Protein AF-K0R2U5-F1 (afdb_monomer_lite)

Radius of gyration: 27.27 Å; chains: 1; bounding box: 64×57×75 Å

Secondary structure (DSSP, 8-state):
---SSS-TTSSS----SS---EEEBTEEEETTEEEEE-SSSEEEEEETTS-EEEEEETTS-EE---GGG-TTSS---S-BSEEEESSEEEETTEEEEEEETTEEEEEETTS-B---SS---------S-GGG-----EEEEE-TT---EEEEEEEE-TTSSSEEEEEEEESS---GGG--GGGEEEEESSSPPPPEEEEEEETTEEEEEEEEEEPPPTT--EEEEETHHHHTT----EEE-B--S-SS---TT--EEEEE-TTS-EEEEEESSS-TT--SSTTSPPP-SSPPEEEBTEEEETTEEEEEEETTEEEEEETTS-EEEEEETTS-EE---GGG-TTSSSS--S-BSEEE-SSEEEETTEEEEEETTEEEEEETTTEEEEEEETTS-EEEEEESSS-GGGSPP----EEE-TTTT------

Foldseek 3Di:
DDDPPQDCPDPDRPADPPDDWDAAQLWIDRPQWIFADQDPFWTWIAGVVLATAWIAGQQGDIDGGDSVRHPNVDDRHAQEQFFDFPAWTTRQQWTWGDQDPFFTWIHGVVQFIHDGPPDDDDDTDSPSHSNVDDGDDTPDTDHHNSKFQPAKEKAQDPPPPQKTKMKTAIPAADDQVVQDPLQKWKAFPDDDTWDFPGWGADPVTNRIIITMTGHDDPPTKMFMGTPVCVPRPDDDTHIHDHPLPDDFDAAPVQFAQKDFDQQFAIDGDRDNFLGAPPPDDPSYDDDDPDDWDAFQLWIDDPQWIFHDQALFWTFIHGVVQATNWIAGQLLEIDIGDSVRGPCVPVDRHHQEQFFDDSAWTTRAQWIQGDDPQWGWIHGVSQATQKIAGSSSHIDGDRDRPPHCVPPDDDDTPDTDHHCRPDRPPDD

Structure (mmCIF, N/CA/C/O backbone):
data_AF-K0R2U5-F1
#
_entry.id   AF-K0R2U5-F1
#
loop_
_atom_site.group_PDB
_atom_site.id
_atom_site.type_symbol
_atom_site.label_atom_id
_atom_site.label_alt_id
_atom_site.label_comp_id
_atom_site.label_asym_id
_atom_site.label_entity_id
_atom_site.label_seq_id
_atom_site.pdbx_PDB_ins_code
_atom_site.Cartn_x
_atom_site.Cartn_y
_atom_site.Cartn_z
_atom_site.occupancy
_atom_site.B_iso_or_equiv
_atom_site.auth_seq_id
_atom_site.auth_comp_id
_atom_site.auth_asym_id
_atom_site.auth_atom_id
_atom_site.pdbx_PDB_model_num
ATOM 1 N N . GLY A 1 1 ? 23.611 -17.386 -40.994 1.00 41.81 1 GLY A N 1
ATOM 2 C CA . GLY A 1 1 ? 24.976 -17.432 -40.435 1.00 41.81 1 GLY A CA 1
ATOM 3 C C . GLY A 1 1 ? 25.390 -16.036 -40.014 1.00 41.81 1 GLY A C 1
ATOM 4 O O . GLY A 1 1 ? 24.742 -15.098 -40.477 1.00 41.81 1 GLY A O 1
ATOM 5 N N . PRO A 1 2 ? 26.399 -15.890 -39.139 1.00 60.97 2 PRO A N 1
ATOM 6 C CA . PRO A 1 2 ? 26.940 -14.581 -38.780 1.00 60.97 2 PRO A CA 1
ATOM 7 C C . PRO A 1 2 ? 27.384 -13.842 -40.047 1.00 60.97 2 PRO A C 1
ATOM 9 O O . PRO A 1 2 ? 28.007 -14.428 -40.931 1.00 60.97 2 PRO A O 1
ATOM 12 N N . ARG A 1 3 ? 26.976 -12.579 -40.151 1.00 63.34 3 ARG A N 1
ATOM 13 C CA . ARG A 1 3 ? 27.280 -11.681 -41.264 1.00 63.34 3 ARG A CA 1
ATOM 14 C C . ARG A 1 3 ? 28.475 -10.819 -40.876 1.00 63.34 3 ARG A C 1
ATOM 16 O O . ARG A 1 3 ? 28.460 -10.211 -39.812 1.00 63.34 3 ARG A O 1
ATOM 23 N N . THR A 1 4 ? 29.512 -10.797 -41.704 1.00 67.44 4 THR A N 1
ATOM 24 C CA . THR A 1 4 ? 30.722 -9.983 -41.482 1.00 67.44 4 THR A CA 1
ATOM 25 C C . THR A 1 4 ? 30.645 -8.624 -42.178 1.00 67.44 4 THR A C 1
ATOM 27 O O . THR A 1 4 ? 31.439 -7.741 -41.882 1.00 67.44 4 THR A O 1
ATOM 30 N N . ASP A 1 5 ? 29.684 -8.459 -43.085 1.00 66.62 5 ASP A N 1
ATOM 31 C CA . ASP A 1 5 ? 29.445 -7.309 -43.961 1.00 66.62 5 ASP A CA 1
ATOM 32 C C . ASP A 1 5 ? 28.653 -6.165 -43.300 1.00 66.62 5 ASP A C 1
ATOM 34 O O . ASP A 1 5 ? 28.693 -5.043 -43.791 1.00 66.62 5 ASP A O 1
ATOM 38 N N . TYR A 1 6 ? 27.985 -6.421 -42.170 1.00 65.19 6 TYR A N 1
ATOM 39 C CA . TYR A 1 6 ? 27.199 -5.429 -41.421 1.00 65.19 6 TYR A CA 1
ATOM 40 C C . TYR A 1 6 ? 27.499 -5.517 -39.926 1.00 65.19 6 TYR A C 1
ATOM 42 O O . TYR A 1 6 ? 26.674 -5.968 -39.129 1.00 65.19 6 TYR A O 1
ATOM 50 N N . ASN A 1 7 ? 28.719 -5.140 -39.553 1.00 65.75 7 ASN A N 1
ATOM 51 C CA . ASN A 1 7 ? 29.173 -5.155 -38.170 1.00 65.75 7 ASN A CA 1
ATOM 52 C C . ASN A 1 7 ? 29.569 -3.735 -37.730 1.00 65.75 7 ASN A C 1
ATOM 54 O O . ASN A 1 7 ? 30.161 -2.982 -38.500 1.00 65.75 7 ASN A O 1
ATOM 58 N N . ALA A 1 8 ? 29.229 -3.369 -36.493 1.00 67.19 8 ALA A N 1
ATOM 59 C CA . ALA A 1 8 ? 29.443 -2.018 -35.967 1.00 67.19 8 ALA A CA 1
ATOM 60 C C . ALA A 1 8 ? 30.927 -1.664 -35.720 1.00 67.19 8 ALA A C 1
ATOM 62 O O . ALA A 1 8 ? 31.226 -0.529 -35.365 1.00 67.19 8 ALA A O 1
ATOM 63 N N . PHE A 1 9 ? 31.846 -2.619 -35.902 1.00 67.50 9 PHE A N 1
ATOM 64 C CA . PHE A 1 9 ? 33.275 -2.497 -35.598 1.00 67.50 9 PHE A CA 1
ATOM 65 C C . PHE A 1 9 ? 34.175 -2.635 -36.841 1.00 67.50 9 PHE A C 1
ATOM 67 O O . PHE A 1 9 ? 35.385 -2.790 -36.704 1.00 67.50 9 PHE A O 1
ATOM 74 N N . GLY A 1 10 ? 33.604 -2.623 -38.050 1.00 64.25 10 GLY A N 1
ATOM 75 C CA . GLY A 1 10 ? 34.350 -2.769 -39.298 1.00 64.25 10 GLY A CA 1
ATOM 76 C C . GLY A 1 10 ? 35.087 -1.483 -39.672 1.00 64.25 10 GLY A C 1
ATOM 77 O O . GLY A 1 10 ? 34.638 -0.393 -39.329 1.00 64.25 10 GLY A O 1
ATOM 78 N N . ASP A 1 11 ? 36.185 -1.606 -40.425 1.00 55.44 11 ASP A N 1
ATOM 79 C CA . ASP A 1 11 ? 37.093 -0.498 -40.782 1.00 55.44 11 ASP A CA 1
ATOM 80 C C . ASP A 1 11 ? 36.432 0.656 -41.566 1.00 55.44 11 ASP A C 1
ATOM 82 O O . ASP A 1 11 ? 36.991 1.748 -41.665 1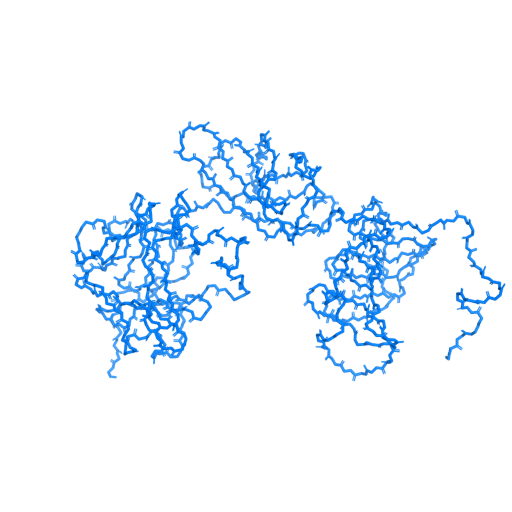.00 55.44 11 ASP A O 1
ATOM 86 N N . VAL A 1 12 ? 35.234 0.433 -42.117 1.00 58.00 12 VAL A N 1
ATOM 87 C CA . VAL A 1 12 ? 34.392 1.472 -42.722 1.00 58.00 12 VAL A CA 1
ATOM 88 C C . VAL A 1 12 ? 33.035 1.446 -42.028 1.00 58.00 12 VAL A C 1
ATOM 90 O O . VAL A 1 12 ? 32.104 0.795 -42.510 1.00 58.00 12 VAL A O 1
ATOM 93 N N . PRO A 1 13 ? 32.896 2.107 -40.874 1.00 54.69 13 PRO A N 1
ATOM 94 C CA . PRO A 1 13 ? 31.608 2.183 -40.227 1.00 54.69 13 PRO A CA 1
ATOM 95 C C . PRO A 1 13 ? 30.679 3.051 -41.089 1.00 54.69 13 PRO A C 1
ATOM 97 O O . PRO A 1 13 ? 30.900 4.245 -41.282 1.00 54.69 13 PRO A O 1
ATOM 100 N N . THR A 1 14 ? 29.632 2.444 -41.646 1.00 58.28 14 THR A N 1
ATOM 101 C CA . THR A 1 14 ? 28.563 3.153 -42.361 1.00 58.28 14 THR A CA 1
ATOM 102 C C . THR A 1 14 ? 27.609 3.786 -41.345 1.00 58.28 14 THR A C 1
ATOM 104 O O . THR A 1 14 ? 26.434 3.431 -41.298 1.00 58.28 14 THR A O 1
ATOM 107 N N . TYR A 1 15 ? 28.110 4.651 -40.458 1.00 58.53 15 TYR A N 1
ATOM 108 C CA . TYR A 1 15 ? 27.243 5.461 -39.604 1.00 58.53 15 TYR A CA 1
ATOM 109 C C . TYR A 1 15 ? 26.860 6.756 -40.320 1.00 58.53 15 TYR A C 1
ATOM 111 O O . TYR A 1 15 ? 27.654 7.359 -41.045 1.00 58.53 15 TYR A O 1
ATOM 119 N N . SER A 1 16 ? 25.633 7.203 -40.081 1.00 56.97 16 SER A N 1
ATOM 120 C CA . SER A 1 16 ? 25.209 8.577 -40.327 1.00 56.97 16 SER A CA 1
ATOM 121 C C . SER A 1 16 ? 26.040 9.493 -39.423 1.00 56.97 16 SER A C 1
ATOM 123 O O . SER A 1 16 ? 25.952 9.417 -38.202 1.00 56.97 16 SER A O 1
ATOM 125 N N . SER A 1 17 ? 26.898 10.339 -40.000 1.00 58.25 17 SER A N 1
ATOM 126 C CA . SER A 1 17 ? 27.606 11.392 -39.250 1.00 58.25 17 SER A CA 1
ATOM 127 C C . SER A 1 17 ? 26.696 12.579 -38.907 1.00 58.25 17 SER A C 1
ATOM 129 O O . SER A 1 17 ? 27.143 13.538 -38.280 1.00 58.25 17 SER A O 1
ATOM 131 N N . SER A 1 18 ? 25.437 12.528 -39.348 1.00 58.72 18 SER A N 1
ATOM 132 C CA . SER A 1 18 ? 24.467 13.617 -39.264 1.00 58.72 18 SER A CA 1
ATOM 133 C C . SER A 1 18 ? 23.702 13.666 -37.946 1.00 58.72 18 SER A C 1
ATOM 135 O O . SER A 1 18 ? 23.398 14.768 -37.497 1.00 58.72 18 SER A O 1
ATOM 137 N N . ASN A 1 19 ? 23.405 12.520 -37.320 1.00 64.44 19 ASN A N 1
ATOM 138 C CA . ASN A 1 19 ? 22.453 12.466 -36.208 1.00 64.44 19 ASN A CA 1
ATOM 139 C C . ASN A 1 19 ? 23.079 11.855 -34.940 1.00 64.44 19 ASN A C 1
ATOM 141 O O . ASN A 1 19 ? 23.483 10.690 -34.961 1.00 64.44 19 ASN A O 1
ATOM 145 N N . PRO A 1 20 ? 23.179 12.611 -33.828 1.00 74.88 20 PRO A N 1
ATOM 146 C CA . PRO A 1 20 ? 23.592 12.052 -32.546 1.00 74.88 20 PRO A CA 1
ATOM 147 C C . PRO A 1 20 ? 22.532 11.084 -32.010 1.00 74.88 20 PRO A C 1
ATOM 149 O O . PRO A 1 20 ? 21.366 11.146 -32.389 1.00 74.88 20 PRO A O 1
ATOM 152 N N . VAL A 1 21 ? 22.930 10.213 -31.083 1.00 86.31 21 VAL A N 1
ATOM 153 C CA . VAL A 1 21 ? 21.977 9.413 -30.304 1.00 86.31 21 VAL A CA 1
ATOM 154 C C . VAL A 1 21 ? 21.148 10.351 -29.426 1.00 86.31 21 VAL A C 1
ATOM 156 O O . VAL A 1 21 ? 21.718 11.134 -28.661 1.00 86.31 21 VAL A O 1
ATOM 159 N N . VAL A 1 22 ? 19.821 10.271 -29.523 1.00 90.94 22 VAL A N 1
ATOM 160 C CA . VAL A 1 22 ? 18.893 11.145 -28.789 1.00 90.94 22 VAL A CA 1
ATOM 161 C C . VAL A 1 22 ? 18.050 10.322 -27.822 1.00 90.94 22 VAL A C 1
ATOM 163 O O . VAL A 1 22 ? 17.508 9.280 -28.183 1.00 90.94 22 VAL A O 1
ATOM 166 N N . TYR A 1 23 ? 17.923 10.802 -26.587 1.00 92.25 23 TYR A N 1
ATOM 167 C CA . TYR A 1 23 ? 16.994 10.249 -25.603 1.00 92.25 23 TYR A CA 1
ATOM 168 C C . TYR A 1 23 ? 15.651 10.975 -25.705 1.00 92.25 23 TYR A C 1
ATOM 170 O O . TYR A 1 23 ? 15.616 12.199 -25.805 1.00 92.25 23 TYR A O 1
ATOM 178 N N . GLY A 1 24 ? 14.562 10.218 -25.666 1.00 88.00 24 GLY A N 1
ATOM 179 C CA . GLY A 1 24 ? 13.190 10.718 -25.695 1.00 88.00 24 GLY A CA 1
ATOM 180 C C . GLY A 1 24 ? 12.365 10.178 -24.531 1.00 88.00 24 GLY A C 1
ATOM 181 O O . GLY A 1 24 ? 12.909 9.701 -23.533 1.00 88.00 24 GLY A O 1
ATOM 182 N N . ASN A 1 25 ? 11.045 10.209 -24.660 1.00 86.50 25 ASN A N 1
ATOM 183 C CA . ASN A 1 25 ? 10.134 9.636 -23.678 1.00 86.50 25 ASN A CA 1
ATOM 184 C C . ASN A 1 25 ? 10.182 8.108 -23.736 1.00 86.50 25 ASN A C 1
ATOM 186 O O . ASN A 1 25 ? 9.688 7.490 -24.678 1.00 86.50 25 ASN A O 1
ATOM 190 N N . LYS A 1 26 ? 10.832 7.503 -22.737 1.00 92.56 26 LYS A N 1
ATOM 191 C CA . LYS A 1 26 ? 11.092 6.062 -22.604 1.00 92.56 26 LYS A CA 1
ATOM 192 C C . LYS A 1 26 ? 11.718 5.479 -23.876 1.00 92.56 26 LYS A C 1
ATOM 194 O O . LYS A 1 26 ? 11.488 4.318 -24.221 1.00 92.56 26 LYS A O 1
ATOM 199 N N . ALA A 1 27 ? 12.487 6.305 -24.584 1.00 94.62 27 ALA A N 1
ATOM 200 C CA . ALA A 1 27 ? 12.958 6.054 -25.936 1.00 94.62 27 ALA A CA 1
ATOM 201 C C . ALA A 1 27 ? 14.429 6.421 -26.096 1.00 94.62 27 ALA A C 1
ATOM 203 O O . ALA A 1 27 ? 14.924 7.372 -25.491 1.00 94.62 27 ALA A O 1
ATOM 204 N N . ILE A 1 28 ? 15.092 5.711 -26.999 1.00 95.38 28 ILE A N 1
ATOM 205 C CA . ILE A 1 28 ? 16.349 6.132 -27.601 1.00 95.38 28 ILE A CA 1
ATOM 206 C C . ILE A 1 28 ? 16.205 6.059 -29.121 1.00 95.38 28 ILE A C 1
ATOM 208 O O . ILE A 1 28 ? 15.733 5.056 -29.666 1.00 95.38 28 ILE A O 1
ATOM 212 N N . GLU A 1 29 ? 16.580 7.140 -29.793 1.00 93.25 29 GLU A N 1
ATOM 213 C CA . GLU A 1 29 ? 16.637 7.247 -31.246 1.00 93.25 29 GLU A CA 1
ATOM 214 C C . GLU A 1 29 ? 18.101 7.242 -31.690 1.00 93.25 29 GLU A C 1
ATOM 216 O O . GLU A 1 29 ? 18.940 7.983 -31.170 1.00 93.25 29 GLU A O 1
ATOM 221 N N . ILE A 1 30 ? 18.407 6.355 -32.629 1.00 89.88 30 ILE A N 1
ATOM 222 C CA . ILE A 1 30 ? 19.716 6.188 -33.245 1.00 89.88 30 ILE A CA 1
ATOM 223 C C . ILE A 1 30 ? 19.484 6.281 -34.748 1.00 89.88 30 ILE A C 1
ATOM 225 O O . ILE A 1 30 ? 19.167 5.281 -35.397 1.00 89.88 30 ILE A O 1
ATOM 229 N N . ASP A 1 31 ? 19.629 7.492 -35.283 1.00 87.19 31 ASP A N 1
ATOM 230 C CA . ASP A 1 31 ? 19.335 7.792 -36.684 1.00 87.19 31 ASP A CA 1
ATOM 231 C C . ASP A 1 31 ? 17.902 7.343 -37.045 1.00 87.19 31 ASP A C 1
ATOM 233 O O . ASP A 1 31 ? 16.943 7.743 -36.392 1.00 87.19 31 ASP A O 1
ATOM 237 N N . GLU A 1 32 ? 17.726 6.461 -38.028 1.00 90.38 32 GLU A N 1
ATOM 238 C CA . GLU A 1 32 ? 16.405 5.963 -38.429 1.00 90.38 32 GLU A CA 1
ATOM 239 C C . GLU A 1 32 ? 15.848 4.831 -37.545 1.00 90.38 32 GLU A C 1
ATOM 241 O O . GLU A 1 32 ? 14.805 4.250 -37.855 1.00 90.38 32 GLU A O 1
ATOM 246 N N . TRP A 1 33 ? 16.507 4.494 -36.435 1.00 92.44 33 TRP A N 1
ATOM 247 C CA . TRP A 1 33 ? 16.078 3.435 -35.522 1.00 92.44 33 TRP A CA 1
ATOM 248 C C . TRP A 1 33 ? 15.615 3.980 -34.176 1.00 92.44 33 TRP A C 1
ATOM 250 O O . TRP A 1 33 ? 16.242 4.859 -33.597 1.00 92.44 33 TRP A O 1
ATOM 260 N N . ARG A 1 34 ? 14.560 3.379 -33.619 1.00 94.44 34 ARG A N 1
ATOM 261 C CA . ARG A 1 34 ? 14.101 3.623 -32.246 1.00 94.44 34 ARG A CA 1
ATOM 262 C C . ARG A 1 34 ? 14.058 2.338 -31.441 1.00 94.44 34 ARG A C 1
ATOM 264 O O . ARG A 1 34 ? 13.522 1.331 -31.916 1.00 94.44 34 ARG A O 1
ATOM 271 N N . ILE A 1 35 ? 14.563 2.410 -30.211 1.00 95.75 35 ILE A N 1
ATOM 272 C CA . ILE A 1 35 ? 14.258 1.454 -29.143 1.00 95.75 35 ILE A CA 1
ATOM 273 C C . ILE A 1 35 ? 13.393 2.190 -28.132 1.00 95.75 35 ILE A C 1
ATOM 275 O O . ILE A 1 35 ? 13.829 3.194 -27.572 1.00 95.75 35 ILE A O 1
ATOM 279 N N . VAL A 1 36 ? 12.162 1.737 -27.924 1.00 94.25 36 VAL A N 1
ATOM 280 C CA . VAL A 1 36 ? 11.197 2.524 -27.157 1.00 94.25 36 VAL A CA 1
ATOM 281 C C . VAL A 1 36 ? 10.124 1.673 -26.501 1.00 94.25 36 VAL A C 1
ATOM 283 O O . VAL A 1 36 ? 9.668 0.683 -27.076 1.00 94.25 36 VAL A O 1
ATOM 286 N N . GLN A 1 37 ? 9.721 2.059 -25.291 1.00 92.81 37 GLN A N 1
ATOM 287 C CA . GLN A 1 37 ? 8.511 1.531 -24.673 1.00 92.81 37 GLN A CA 1
ATOM 288 C C . GLN A 1 37 ? 7.296 2.177 -25.342 1.00 92.81 37 GLN A C 1
ATOM 290 O O . GLN A 1 37 ? 7.107 3.388 -25.268 1.00 92.81 37 GLN A O 1
ATOM 295 N N . ILE A 1 38 ? 6.497 1.363 -26.022 1.00 85.38 38 ILE A N 1
ATOM 296 C CA . ILE A 1 38 ? 5.344 1.832 -26.806 1.00 85.38 38 ILE A CA 1
ATOM 297 C C . ILE A 1 38 ? 4.027 1.758 -26.024 1.00 85.38 38 ILE A C 1
ATOM 299 O O . ILE A 1 38 ? 3.083 2.464 -26.345 1.00 85.38 38 ILE A O 1
ATOM 303 N N . ASP A 1 39 ? 3.964 0.906 -25.000 1.00 82.69 39 ASP A N 1
ATOM 304 C CA . ASP A 1 39 ? 2.864 0.800 -24.040 1.00 82.69 39 ASP A CA 1
ATOM 305 C C . ASP A 1 39 ? 3.381 0.137 -22.742 1.00 82.69 39 ASP A C 1
ATOM 307 O O . ASP A 1 39 ? 4.577 -0.127 -22.590 1.00 82.69 39 ASP A O 1
ATOM 311 N N . GLU A 1 40 ? 2.511 -0.146 -21.771 1.00 77.75 40 GLU A N 1
ATOM 312 C CA . GLU A 1 40 ? 2.889 -0.809 -20.504 1.00 77.75 40 GLU A CA 1
ATOM 313 C C . GLU A 1 40 ? 3.447 -2.232 -20.665 1.00 77.75 40 GLU A C 1
ATOM 315 O O . GLU A 1 40 ? 4.027 -2.805 -19.739 1.00 77.75 40 GLU A O 1
ATOM 320 N N . ARG A 1 41 ? 3.216 -2.859 -21.816 1.00 80.38 41 ARG A N 1
ATOM 321 C CA . ARG A 1 41 ? 3.525 -4.265 -22.063 1.00 80.38 41 ARG A CA 1
ATOM 322 C C . ARG A 1 41 ? 4.656 -4.463 -23.043 1.00 80.38 41 ARG A C 1
ATOM 324 O O . ARG A 1 41 ? 5.223 -5.552 -23.021 1.00 80.38 41 ARG A O 1
ATOM 331 N N . HIS A 1 42 ? 4.994 -3.478 -23.866 1.00 88.00 42 HIS A N 1
ATOM 332 C CA . HIS A 1 42 ? 5.860 -3.703 -25.012 1.00 88.00 42 HIS A CA 1
ATOM 333 C C . HIS A 1 42 ? 7.029 -2.718 -25.109 1.00 88.00 42 HIS A C 1
ATOM 335 O O . HIS A 1 42 ? 6.861 -1.499 -25.063 1.00 88.00 42 HIS A O 1
ATOM 341 N N . LEU A 1 43 ? 8.221 -3.273 -25.337 1.00 92.88 43 LEU A N 1
ATOM 342 C CA . LEU A 1 43 ? 9.400 -2.552 -25.816 1.00 92.88 43 LEU A CA 1
ATOM 343 C C . LEU A 1 43 ? 9.630 -2.906 -27.284 1.00 92.88 43 LEU A C 1
ATOM 345 O O . LEU A 1 43 ? 9.752 -4.080 -27.629 1.00 92.88 43 LEU A O 1
ATOM 349 N N . SER A 1 44 ? 9.725 -1.907 -28.150 1.00 94.44 44 SER A N 1
ATOM 350 C CA . SER A 1 44 ? 9.890 -2.088 -29.590 1.00 94.44 44 SER A CA 1
ATOM 351 C C . SER A 1 44 ? 11.266 -1.655 -30.071 1.00 94.44 44 SER A C 1
ATOM 353 O O . SER A 1 44 ? 11.820 -0.675 -29.582 1.00 94.44 44 SER A O 1
ATOM 355 N N . VAL A 1 45 ? 11.790 -2.374 -31.063 1.00 95.00 45 VAL A N 1
ATOM 356 C CA . VAL A 1 45 ? 12.945 -1.994 -31.881 1.00 95.00 45 VAL A CA 1
ATOM 357 C C . VAL A 1 45 ? 12.456 -1.842 -33.317 1.00 95.00 45 VAL A C 1
ATOM 359 O O . VAL A 1 45 ? 12.111 -2.835 -33.971 1.00 95.00 45 VAL A O 1
ATOM 362 N N . SER A 1 46 ? 12.410 -0.608 -33.814 1.00 94.62 46 SER A N 1
ATOM 363 C CA . SER A 1 46 ? 11.722 -0.268 -35.066 1.00 94.62 46 SER A CA 1
ATOM 364 C C . SER A 1 46 ? 12.458 0.781 -35.897 1.00 94.62 46 SER A C 1
ATOM 366 O O . SER A 1 46 ? 13.239 1.568 -35.368 1.00 94.62 46 SER A O 1
ATOM 368 N N . HIS A 1 47 ? 12.200 0.771 -37.201 1.00 93.00 47 HIS A N 1
ATOM 369 C CA . HIS A 1 47 ? 12.796 1.651 -38.203 1.00 93.00 47 HIS A CA 1
ATOM 370 C C . HIS A 1 47 ? 11.799 2.717 -38.677 1.00 93.00 47 HIS A C 1
ATOM 372 O O . HIS A 1 47 ? 10.602 2.426 -38.766 1.00 93.00 47 HIS A O 1
ATOM 378 N N . SER A 1 48 ? 12.290 3.901 -39.057 1.00 90.56 48 SER A N 1
ATOM 379 C CA . SER A 1 48 ? 11.496 5.042 -39.552 1.00 90.56 48 SER A CA 1
ATOM 380 C C . SER A 1 48 ? 10.585 4.659 -40.721 1.00 90.56 48 SER A C 1
ATOM 382 O O . SER A 1 48 ? 9.427 5.059 -40.788 1.00 90.56 48 SER A O 1
ATOM 384 N N . GLY A 1 49 ? 11.070 3.772 -41.593 1.00 88.25 49 GLY A N 1
ATOM 385 C CA . GLY A 1 49 ? 10.318 3.166 -42.699 1.00 88.25 49 GLY A CA 1
ATOM 386 C C . GLY A 1 49 ? 9.173 2.214 -42.301 1.00 88.25 49 GLY A C 1
ATOM 387 O O . GLY A 1 49 ? 8.654 1.509 -43.162 1.00 88.25 49 GLY A O 1
ATOM 388 N N . GLY A 1 50 ? 8.800 2.132 -41.018 1.00 82.38 50 GLY A N 1
ATOM 389 C CA . GLY A 1 50 ? 7.657 1.358 -40.511 1.00 82.38 50 GLY A CA 1
ATOM 390 C C . GLY A 1 50 ? 7.949 -0.111 -40.181 1.00 82.38 50 GLY A C 1
ATOM 391 O O . GLY A 1 50 ? 7.073 -0.827 -39.693 1.00 82.38 50 GLY A O 1
ATOM 392 N N . GLY A 1 51 ? 9.175 -0.577 -40.422 1.00 90.56 51 GLY A N 1
ATOM 393 C CA . GLY A 1 51 ? 9.592 -1.939 -40.098 1.00 90.56 51 GLY A CA 1
ATOM 394 C C . GLY A 1 51 ? 9.809 -2.132 -38.596 1.00 90.56 51 GLY A C 1
ATOM 395 O O . GLY A 1 51 ? 10.572 -1.395 -37.980 1.00 90.56 51 GLY A O 1
ATOM 396 N N . VAL A 1 52 ? 9.198 -3.164 -38.009 1.00 93.12 52 VAL A N 1
ATOM 397 C CA . VAL A 1 52 ? 9.419 -3.545 -36.604 1.00 93.12 52 VAL A CA 1
ATOM 398 C C . VAL A 1 52 ? 10.275 -4.802 -36.545 1.00 93.12 52 VAL A C 1
ATOM 400 O O . VAL A 1 52 ? 9.821 -5.903 -36.869 1.00 93.12 52 VAL A O 1
ATOM 403 N N . SER A 1 53 ? 11.531 -4.625 -36.136 1.00 90.69 53 SER A N 1
ATOM 404 C CA . SER A 1 53 ? 12.513 -5.706 -36.037 1.00 90.69 53 SER A CA 1
ATOM 405 C C . SER A 1 53 ? 12.153 -6.659 -34.904 1.00 90.69 53 SER A C 1
ATOM 407 O O . SER A 1 53 ? 12.101 -7.878 -35.098 1.00 90.69 53 SER A O 1
ATOM 409 N N . ARG A 1 54 ? 11.859 -6.106 -33.722 1.00 90.56 54 ARG A N 1
ATOM 410 C CA . ARG A 1 54 ? 11.499 -6.877 -32.530 1.00 90.56 54 ARG A CA 1
ATOM 411 C C . ARG A 1 54 ? 10.549 -6.119 -31.623 1.00 90.56 54 ARG A C 1
ATOM 413 O O . ARG A 1 54 ? 10.639 -4.905 -31.509 1.00 90.56 54 ARG A O 1
ATOM 420 N N . VAL A 1 55 ? 9.719 -6.881 -30.925 1.00 90.81 55 VAL A N 1
ATOM 421 C CA . VAL A 1 55 ? 8.866 -6.428 -29.830 1.00 90.81 55 VAL A CA 1
ATOM 422 C C . VAL A 1 55 ? 9.080 -7.375 -28.660 1.00 90.81 55 VAL A C 1
ATOM 424 O O . VAL A 1 55 ? 8.897 -8.583 -28.805 1.00 90.81 55 VAL A O 1
ATOM 427 N N . TYR A 1 56 ? 9.488 -6.840 -27.518 1.00 88.50 56 TYR A N 1
ATOM 428 C CA . TYR A 1 56 ? 9.607 -7.560 -26.258 1.00 88.50 56 TYR A CA 1
ATOM 429 C C . TYR A 1 56 ? 8.339 -7.317 -25.453 1.00 88.50 56 TYR A C 1
ATOM 431 O O . TYR A 1 56 ? 7.945 -6.173 -25.271 1.00 88.50 56 TYR A O 1
ATOM 439 N N . SER A 1 57 ? 7.707 -8.385 -24.988 1.00 85.00 57 SER A N 1
ATOM 440 C CA . SER A 1 57 ? 6.494 -8.348 -24.174 1.00 85.00 57 SER A CA 1
ATOM 441 C C . SER A 1 57 ? 6.842 -8.552 -22.704 1.00 85.00 57 SER A C 1
ATOM 443 O O . SER A 1 57 ? 7.716 -9.358 -22.374 1.00 85.00 57 SER A O 1
ATOM 445 N N . ASN A 1 58 ? 6.165 -7.848 -21.802 1.00 76.38 58 ASN A N 1
ATOM 446 C CA . ASN A 1 58 ? 6.460 -7.844 -20.367 1.00 76.38 58 ASN A CA 1
ATOM 447 C C . ASN A 1 58 ? 6.209 -9.193 -19.663 1.00 76.38 58 ASN A C 1
ATOM 449 O O . ASN A 1 58 ? 6.481 -9.328 -18.476 1.00 76.38 58 ASN A O 1
ATOM 453 N N . ASN A 1 59 ? 5.704 -10.193 -20.382 1.00 72.31 59 ASN A N 1
ATOM 454 C CA . ASN A 1 59 ? 5.574 -11.590 -19.967 1.00 72.31 59 ASN A CA 1
ATOM 455 C C . ASN A 1 59 ? 6.740 -12.475 -20.469 1.00 72.31 59 ASN A C 1
ATOM 457 O O . ASN A 1 59 ? 6.677 -13.698 -20.367 1.00 72.31 59 ASN A O 1
ATOM 461 N N . GLY A 1 60 ? 7.788 -11.872 -21.043 1.00 71.62 60 GLY A N 1
ATOM 462 C CA . GLY A 1 60 ? 8.988 -12.548 -21.543 1.00 71.62 60 GLY A CA 1
ATOM 463 C C . GLY A 1 60 ? 8.916 -13.014 -23.002 1.00 71.62 60 GLY A C 1
ATOM 464 O O . GLY A 1 60 ? 9.902 -13.550 -23.513 1.00 71.62 60 GLY A O 1
ATOM 465 N N . TYR A 1 61 ? 7.791 -12.813 -23.698 1.00 77.06 61 TYR A N 1
ATOM 466 C CA . TYR A 1 61 ? 7.674 -13.162 -25.116 1.00 77.06 61 TYR A CA 1
ATOM 467 C C . TYR A 1 61 ? 8.373 -12.148 -26.024 1.00 77.06 61 TYR A C 1
ATOM 469 O O . TYR A 1 61 ? 8.438 -10.958 -25.726 1.00 77.06 61 TYR A O 1
ATOM 477 N N . VAL A 1 62 ? 8.870 -12.621 -27.170 1.00 81.69 62 VAL A N 1
ATOM 478 C CA . VAL A 1 62 ? 9.422 -11.763 -28.223 1.00 81.69 62 VAL A CA 1
ATOM 479 C C . VAL A 1 62 ? 8.748 -12.091 -29.541 1.00 81.69 62 VAL A C 1
ATOM 481 O O . VAL A 1 62 ? 8.742 -13.244 -29.971 1.00 81.69 62 VAL A O 1
ATOM 484 N N . THR A 1 63 ? 8.222 -11.067 -30.196 1.00 83.06 63 THR A N 1
ATOM 485 C CA . THR A 1 63 ? 7.609 -11.163 -31.522 1.00 83.06 63 THR A CA 1
ATOM 486 C C . THR A 1 63 ? 8.334 -10.244 -32.502 1.00 83.06 63 THR A C 1
ATOM 488 O O . THR A 1 63 ? 9.076 -9.347 -32.105 1.00 83.06 63 THR A O 1
ATOM 491 N N . SER A 1 64 ? 8.145 -10.458 -33.800 1.00 79.94 64 SER A N 1
ATOM 492 C CA . SER A 1 64 ? 8.693 -9.606 -34.862 1.00 79.94 64 SER A CA 1
ATOM 493 C C . SER A 1 64 ? 7.612 -9.262 -35.889 1.00 79.94 64 SER A C 1
ATOM 495 O O . SER A 1 64 ? 6.615 -9.973 -36.006 1.00 79.94 64 SER A O 1
ATOM 497 N N . GLY A 1 65 ? 7.808 -8.173 -36.640 1.00 73.88 65 GLY A N 1
ATOM 498 C CA . GLY A 1 65 ? 7.074 -7.928 -37.886 1.00 73.88 65 GLY A CA 1
ATOM 499 C C . GLY A 1 65 ? 5.666 -7.334 -37.776 1.00 73.88 65 GLY A C 1
ATOM 500 O O . GLY A 1 65 ? 4.950 -7.344 -38.772 1.00 73.88 65 GLY A O 1
ATOM 501 N N . SER A 1 66 ? 5.254 -6.797 -36.624 1.00 82.38 66 SER A N 1
ATOM 502 C CA . SER A 1 66 ? 3.962 -6.103 -36.504 1.00 82.38 66 SER A CA 1
ATOM 503 C C . SER A 1 66 ? 4.147 -4.587 -36.491 1.00 82.38 66 SER A C 1
ATOM 505 O O . SER A 1 66 ? 4.654 -4.033 -35.518 1.00 82.38 66 SER A O 1
ATOM 507 N N . ALA A 1 67 ? 3.696 -3.913 -37.554 1.00 84.75 67 ALA A N 1
ATOM 508 C CA . ALA A 1 67 ? 3.737 -2.451 -37.678 1.00 84.75 67 ALA A CA 1
ATOM 509 C C . ALA A 1 67 ? 2.901 -1.722 -36.609 1.00 84.75 67 ALA A C 1
ATOM 511 O O . ALA A 1 67 ? 3.155 -0.552 -36.339 1.00 84.75 67 ALA A O 1
ATOM 512 N N . ALA A 1 68 ? 1.949 -2.419 -35.972 1.00 87.12 68 ALA A N 1
ATOM 513 C CA . ALA A 1 68 ? 1.154 -1.896 -34.858 1.00 87.12 68 ALA A CA 1
ATOM 514 C C . ALA A 1 68 ? 1.992 -1.579 -33.609 1.00 87.12 68 ALA A C 1
ATOM 516 O O . ALA A 1 68 ? 1.513 -0.899 -32.716 1.00 87.12 68 ALA A O 1
ATOM 517 N N . TYR A 1 69 ? 3.228 -2.074 -33.552 1.00 89.94 69 TYR A N 1
ATOM 518 C CA . TYR A 1 69 ? 4.164 -1.827 -32.462 1.00 89.94 69 TYR A CA 1
ATOM 519 C C . TYR A 1 69 ? 5.341 -0.954 -32.911 1.00 89.94 69 TYR A C 1
ATOM 521 O O . TYR A 1 69 ? 6.445 -1.076 -32.384 1.00 89.94 69 TYR A O 1
ATOM 529 N N . SER A 1 70 ? 5.166 -0.121 -33.938 1.00 91.75 70 SER A N 1
ATOM 530 C CA . SER A 1 70 ? 6.238 0.759 -34.404 1.00 91.75 70 SER A CA 1
ATOM 531 C C . SER A 1 70 ? 6.433 1.933 -33.448 1.00 91.75 70 SER A C 1
ATOM 533 O O . SER A 1 70 ? 5.514 2.709 -33.205 1.00 91.75 70 SER A O 1
ATOM 535 N N . GLY A 1 71 ? 7.666 2.123 -32.977 1.00 88.69 71 GLY A N 1
ATOM 536 C CA . GLY A 1 71 ? 8.064 3.261 -32.144 1.00 88.69 71 GLY A CA 1
ATOM 537 C C . GLY A 1 71 ? 8.014 4.617 -32.854 1.00 88.69 71 GLY A C 1
ATOM 538 O O . GLY A 1 71 ? 8.260 5.651 -32.239 1.00 88.69 71 GLY A O 1
ATOM 539 N N . TRP A 1 72 ? 7.706 4.613 -34.151 1.00 91.81 72 TRP A N 1
ATOM 540 C CA . TRP A 1 72 ? 7.503 5.801 -34.978 1.00 91.81 72 TRP A CA 1
ATOM 541 C C . TRP A 1 72 ? 6.038 6.248 -35.045 1.00 91.81 72 TRP A C 1
ATOM 543 O O . TRP A 1 72 ? 5.737 7.240 -35.697 1.00 91.81 72 TRP A O 1
ATOM 553 N N . GLN A 1 73 ? 5.125 5.535 -34.375 1.00 86.06 73 GLN A N 1
ATOM 554 C CA . GLN A 1 73 ? 3.729 5.965 -34.209 1.00 86.06 73 GLN A CA 1
ATOM 555 C C . GLN A 1 73 ? 3.558 7.058 -33.148 1.00 86.06 73 GLN A C 1
ATOM 557 O O . GLN A 1 73 ? 2.503 7.680 -33.085 1.00 86.06 73 GLN A O 1
ATOM 562 N N . GLN A 1 74 ? 4.585 7.283 -32.330 1.00 81.50 74 GLN A N 1
ATOM 563 C CA . GLN A 1 74 ? 4.615 8.300 -31.289 1.00 81.50 74 GLN A CA 1
ATOM 564 C C . GLN A 1 74 ? 5.750 9.289 -31.543 1.00 81.50 74 GLN A C 1
ATOM 566 O O . GLN A 1 74 ? 6.795 8.923 -32.092 1.00 81.50 74 GLN A O 1
ATOM 571 N N . ASP A 1 75 ? 5.554 10.540 -31.140 1.00 86.75 75 ASP A N 1
ATOM 572 C CA . ASP A 1 75 ? 6.633 11.522 -31.139 1.00 86.75 75 ASP A CA 1
ATOM 573 C C . ASP A 1 75 ? 7.730 11.090 -30.162 1.00 86.75 75 ASP A C 1
ATOM 575 O O . ASP A 1 75 ? 7.459 10.462 -29.137 1.00 86.75 75 ASP A O 1
ATOM 579 N N . LEU A 1 76 ? 8.986 11.425 -30.473 1.00 85.94 76 LEU A N 1
ATOM 580 C CA . LEU A 1 76 ? 10.113 11.065 -29.608 1.00 85.94 76 LEU A CA 1
ATOM 581 C C . LEU A 1 76 ? 9.975 11.698 -28.213 1.00 85.94 76 LEU A C 1
ATOM 583 O O . LEU A 1 76 ? 10.392 11.099 -27.226 1.00 85.94 76 LEU A O 1
ATOM 587 N N . GLY A 1 77 ? 9.365 12.883 -28.133 1.00 84.56 77 GLY A N 1
ATOM 588 C CA . GLY A 1 77 ? 9.161 13.615 -26.886 1.00 84.56 77 GLY A CA 1
ATOM 589 C C . GLY A 1 77 ? 10.462 14.125 -26.259 1.00 84.56 77 GLY A C 1
ATOM 590 O O . GLY A 1 77 ? 11.548 14.018 -26.830 1.00 84.56 77 GLY A O 1
ATOM 591 N N . THR A 1 78 ? 10.346 14.708 -25.068 1.00 81.31 78 THR A N 1
ATOM 592 C CA . THR A 1 78 ? 11.500 15.089 -24.247 1.00 81.31 78 THR A CA 1
ATOM 593 C C . THR A 1 78 ? 12.063 13.868 -23.509 1.00 81.31 78 THR A C 1
ATOM 595 O O . THR A 1 78 ? 11.311 12.929 -23.227 1.00 81.31 78 THR A O 1
ATOM 598 N N . PRO A 1 79 ? 13.369 13.854 -23.173 1.00 80.50 79 PRO A N 1
ATOM 599 C CA . PRO A 1 79 ? 13.971 12.774 -22.399 1.00 80.50 79 PRO A CA 1
ATOM 600 C C . PRO A 1 79 ? 13.229 12.569 -21.073 1.00 80.50 79 PRO A C 1
ATOM 602 O O . PRO A 1 79 ? 13.353 13.379 -20.158 1.00 80.50 79 PRO A O 1
ATOM 605 N N . THR A 1 80 ? 12.466 11.483 -20.966 1.00 80.44 80 THR A N 1
ATOM 606 C CA . THR A 1 80 ? 11.738 11.105 -19.748 1.00 80.44 80 THR A CA 1
ATOM 607 C C . THR A 1 80 ? 11.835 9.602 -19.567 1.00 80.44 80 THR A C 1
ATOM 609 O O . THR A 1 80 ? 11.579 8.817 -20.469 1.00 80.44 80 THR A O 1
ATOM 612 N N . CYS A 1 81 ? 12.300 9.182 -18.403 1.00 83.75 81 CYS A N 1
ATOM 613 C CA . CYS A 1 81 ? 12.634 7.815 -18.058 1.00 83.75 81 CYS A CA 1
ATOM 614 C C . CYS A 1 81 ? 13.437 7.056 -19.116 1.00 83.75 81 CYS A C 1
ATOM 616 O O . CYS A 1 81 ? 13.205 5.878 -19.381 1.00 83.75 81 CYS A O 1
ATOM 618 N N . ALA A 1 82 ? 14.394 7.739 -19.727 1.00 91.75 82 ALA A N 1
ATOM 619 C CA . ALA A 1 82 ? 15.292 7.165 -20.706 1.00 91.75 82 ALA A CA 1
ATOM 620 C C . ALA A 1 82 ? 16.700 7.604 -20.332 1.00 91.75 82 ALA A C 1
ATOM 622 O O . ALA A 1 82 ? 17.046 8.775 -20.490 1.00 91.75 82 ALA A O 1
ATOM 623 N N . PHE A 1 83 ? 17.491 6.689 -19.775 1.00 89.50 83 PHE A N 1
ATOM 624 C CA . PHE A 1 83 ? 18.824 7.009 -19.279 1.00 89.50 83 PHE A CA 1
ATOM 625 C C . PHE A 1 83 ? 19.744 5.797 -19.255 1.00 89.50 83 PHE A C 1
ATOM 627 O O . PHE A 1 83 ? 19.307 4.653 -19.144 1.00 89.50 83 PHE A O 1
ATOM 634 N N . MET A 1 84 ? 21.040 6.062 -19.324 1.00 91.44 84 MET A N 1
ATOM 635 C CA . MET A 1 84 ? 22.088 5.053 -19.272 1.00 91.44 84 MET A CA 1
ATOM 636 C C . MET A 1 84 ? 22.954 5.245 -18.033 1.00 91.44 84 MET A C 1
ATOM 638 O O . MET A 1 84 ? 23.270 6.369 -17.642 1.00 91.44 84 MET A O 1
ATOM 642 N N . THR A 1 85 ? 23.355 4.128 -17.443 1.00 85.75 85 THR A N 1
ATOM 643 C CA . THR A 1 85 ? 24.284 4.041 -16.315 1.00 85.75 85 THR A CA 1
ATOM 644 C C . THR A 1 85 ? 25.513 3.232 -16.712 1.00 85.75 85 THR A C 1
ATOM 646 O O . THR A 1 85 ? 25.615 2.729 -17.830 1.00 85.75 85 THR A O 1
ATOM 649 N N . GLU A 1 86 ? 26.437 3.045 -15.778 1.00 81.00 86 GLU A N 1
ATOM 650 C CA . GLU A 1 86 ? 27.566 2.130 -15.932 1.00 81.00 86 GLU A CA 1
ATOM 651 C C . GLU A 1 86 ? 27.172 0.640 -15.980 1.00 81.00 86 GLU A C 1
ATOM 653 O O . GLU A 1 86 ? 28.034 -0.200 -16.234 1.00 81.00 86 GLU A O 1
ATOM 658 N N . LYS A 1 87 ? 25.903 0.290 -15.715 1.00 77.94 87 LYS A N 1
ATOM 659 C CA . LYS A 1 87 ? 25.414 -1.103 -15.682 1.00 77.94 87 LYS A CA 1
ATOM 660 C C . LYS A 1 87 ? 24.307 -1.407 -16.682 1.00 77.94 87 LYS A C 1
ATOM 662 O O . LYS A 1 87 ? 24.186 -2.546 -17.126 1.00 77.94 87 LYS A O 1
ATOM 667 N N . PHE A 1 88 ? 23.462 -0.431 -16.995 1.00 88.56 88 PHE A N 1
ATOM 668 C CA . PHE A 1 88 ? 22.269 -0.665 -17.799 1.00 88.56 88 PHE A CA 1
ATOM 669 C C . PHE A 1 88 ? 21.784 0.592 -18.518 1.00 88.56 88 PHE A C 1
ATOM 671 O O . PHE A 1 88 ? 21.963 1.714 -18.046 1.00 88.56 88 PHE A O 1
ATOM 678 N N . LEU A 1 89 ? 21.089 0.376 -19.631 1.00 93.12 89 LEU A N 1
ATOM 679 C CA . LEU A 1 89 ? 20.201 1.344 -20.266 1.00 93.12 89 LEU A CA 1
ATOM 680 C C . LEU A 1 89 ? 18.779 1.092 -19.758 1.00 93.12 89 LEU A C 1
ATOM 682 O O . LEU A 1 89 ? 18.286 -0.031 -19.863 1.00 93.12 89 LEU A O 1
ATOM 686 N N . GLN A 1 90 ? 18.116 2.114 -19.225 1.00 92.19 90 GLN A N 1
ATOM 687 C CA . GLN A 1 90 ? 16.717 2.057 -18.813 1.00 92.19 90 GLN A CA 1
ATOM 688 C C . GLN A 1 90 ? 15.848 2.889 -19.757 1.00 92.19 90 GLN A C 1
ATOM 690 O O . GLN A 1 90 ? 16.185 4.028 -20.071 1.00 92.19 90 GLN A O 1
ATOM 695 N N . LEU A 1 91 ? 14.727 2.304 -20.177 1.00 92.69 91 LEU A N 1
ATOM 696 C CA . LEU A 1 91 ? 13.702 2.893 -21.034 1.00 92.69 91 LEU A CA 1
ATOM 697 C C . LEU A 1 91 ? 12.338 2.573 -20.410 1.00 92.69 91 LEU A C 1
ATOM 699 O O . LEU A 1 91 ? 11.813 1.472 -20.576 1.00 92.69 91 LEU A O 1
ATOM 703 N N . GLY A 1 92 ? 11.806 3.499 -19.617 1.00 87.38 92 GLY A N 1
ATOM 704 C CA . GLY A 1 92 ? 10.602 3.287 -18.824 1.00 87.38 92 GLY A CA 1
ATOM 705 C C . GLY A 1 92 ? 10.753 2.118 -17.849 1.00 87.38 92 GLY A C 1
ATOM 706 O O . GLY A 1 92 ? 11.635 2.111 -16.985 1.00 87.38 92 GLY A O 1
ATOM 707 N N . ASP A 1 93 ? 9.892 1.120 -18.019 1.00 84.81 93 ASP A N 1
ATOM 708 C CA . ASP A 1 93 ? 9.811 -0.104 -17.221 1.00 84.81 93 ASP A CA 1
ATOM 709 C C . ASP A 1 93 ? 10.749 -1.220 -17.719 1.00 84.81 93 ASP A C 1
ATOM 711 O O . ASP A 1 93 ? 10.752 -2.340 -17.192 1.00 84.81 93 ASP A O 1
ATOM 715 N N . TRP A 1 94 ? 11.582 -0.915 -18.716 1.00 89.25 94 TRP A N 1
ATOM 716 C CA . TRP A 1 94 ? 12.515 -1.844 -19.338 1.00 89.25 94 TRP A CA 1
ATOM 717 C C . TRP A 1 94 ? 13.968 -1.485 -19.051 1.00 89.25 94 TRP A C 1
ATOM 719 O O . TRP A 1 94 ? 14.354 -0.318 -19.066 1.00 89.25 94 TRP A O 1
ATOM 729 N N . ARG A 1 95 ? 14.799 -2.509 -18.845 1.00 90.31 95 ARG A N 1
ATOM 730 C CA . ARG A 1 95 ? 16.258 -2.394 -18.754 1.00 90.31 95 ARG A CA 1
ATOM 731 C C . ARG A 1 95 ? 16.942 -3.306 -19.758 1.00 90.31 95 ARG A C 1
ATOM 733 O O . ARG A 1 95 ? 16.531 -4.454 -19.928 1.00 90.31 95 ARG A O 1
ATOM 740 N N . ILE A 1 96 ? 17.997 -2.793 -20.380 1.00 91.25 96 ILE A N 1
ATOM 741 C CA . ILE A 1 96 ? 18.955 -3.549 -21.184 1.00 91.25 96 ILE A CA 1
ATOM 742 C C . ILE A 1 96 ? 20.285 -3.516 -20.441 1.00 91.25 96 ILE A C 1
ATOM 744 O O . ILE A 1 96 ? 20.795 -2.432 -20.159 1.00 91.25 96 ILE A O 1
ATOM 748 N N . ALA A 1 97 ? 20.826 -4.678 -20.089 1.00 85.75 97 ALA A N 1
ATOM 749 C CA . ALA A 1 97 ? 21.980 -4.749 -19.203 1.00 85.75 97 ALA A CA 1
ATOM 750 C C . ALA A 1 97 ? 22.861 -5.970 -19.462 1.00 85.75 97 ALA A C 1
ATOM 752 O O . ALA A 1 97 ? 22.358 -7.054 -19.767 1.00 85.75 97 ALA A O 1
ATOM 753 N N . GLU A 1 98 ? 24.169 -5.791 -19.301 1.00 84.19 98 GLU A N 1
ATOM 754 C CA . GLU A 1 98 ? 25.119 -6.896 -19.200 1.00 84.19 98 GLU A CA 1
ATOM 755 C C . GLU A 1 98 ? 24.979 -7.538 -17.814 1.00 84.19 98 GLU A C 1
ATOM 757 O O . GLU A 1 98 ? 25.007 -6.856 -16.790 1.00 84.19 98 GLU A O 1
ATOM 762 N N . MET A 1 99 ? 24.783 -8.851 -17.790 1.00 74.44 99 MET A N 1
ATOM 763 C CA . MET A 1 99 ? 24.601 -9.634 -16.569 1.00 74.44 99 MET A CA 1
ATOM 764 C C . MET A 1 99 ? 25.912 -10.244 -16.085 1.00 74.44 99 MET A C 1
ATOM 766 O O . MET A 1 99 ? 26.189 -10.276 -14.889 1.00 74.44 99 MET A O 1
ATOM 770 N N . ASP A 1 100 ? 26.702 -10.725 -17.038 1.00 75.38 100 ASP A N 1
ATOM 771 C CA . ASP A 1 100 ? 28.058 -11.226 -16.883 1.00 75.38 100 ASP A CA 1
ATOM 772 C C . ASP A 1 100 ? 28.779 -11.116 -18.238 1.00 75.38 100 ASP A C 1
ATOM 774 O O . ASP A 1 100 ? 28.180 -10.687 -19.228 1.00 75.38 100 ASP A O 1
ATOM 778 N N . GLU A 1 101 ? 30.032 -11.573 -18.292 1.00 78.12 101 GLU A N 1
ATOM 779 C CA . GLU A 1 101 ? 30.906 -11.495 -19.473 1.00 78.12 101 GLU A CA 1
ATOM 780 C C . GLU A 1 101 ? 30.320 -12.135 -20.752 1.00 78.12 101 GLU A C 1
ATOM 782 O O . GLU A 1 101 ? 30.840 -11.909 -21.844 1.00 78.12 101 GLU A O 1
ATOM 787 N N . ASN A 1 102 ? 29.260 -12.946 -20.649 1.00 74.62 102 ASN A N 1
ATOM 788 C CA . ASN A 1 102 ? 28.667 -13.680 -21.767 1.00 74.62 102 ASN A CA 1
ATOM 789 C C . ASN A 1 102 ? 27.177 -13.371 -22.001 1.00 74.62 102 ASN A C 1
ATOM 791 O O . ASN A 1 102 ? 26.598 -13.874 -22.972 1.00 74.62 102 ASN A O 1
ATOM 795 N N . HIS A 1 103 ? 26.530 -12.561 -21.156 1.00 72.25 103 HIS A N 1
ATOM 796 C CA . HIS A 1 103 ? 25.073 -12.422 -21.164 1.00 72.25 103 HIS A CA 1
ATOM 797 C C . HIS A 1 103 ? 24.591 -10.967 -21.196 1.00 72.25 103 HIS A C 1
ATOM 799 O O . HIS A 1 103 ? 24.759 -10.210 -20.247 1.00 72.25 103 HIS A O 1
ATOM 805 N N . LEU A 1 104 ? 23.865 -10.616 -22.264 1.00 81.31 104 LEU A N 1
ATOM 806 C CA . LEU A 1 104 ? 23.068 -9.390 -22.363 1.00 81.31 104 LEU A CA 1
ATOM 807 C C . LEU A 1 104 ? 21.585 -9.713 -22.137 1.00 81.31 104 LEU A C 1
ATOM 809 O O . LEU A 1 104 ? 21.020 -10.568 -22.824 1.00 81.31 104 LEU A O 1
ATOM 813 N N . SER A 1 105 ? 20.946 -9.004 -21.211 1.00 81.38 105 SER A N 1
ATOM 814 C CA . SER A 1 105 ? 19.535 -9.170 -20.859 1.00 81.38 105 SER A CA 1
ATOM 815 C C . SER A 1 105 ? 18.705 -7.969 -21.297 1.00 81.38 105 SER A C 1
ATOM 817 O O . SER A 1 105 ? 19.138 -6.825 -21.177 1.00 81.38 105 SER A O 1
ATOM 819 N N . VAL A 1 106 ? 17.489 -8.242 -21.775 1.00 86.75 106 VAL A N 1
ATOM 820 C CA . VAL A 1 106 ? 16.409 -7.260 -21.937 1.00 86.75 106 VAL A CA 1
ATOM 821 C C . VAL A 1 106 ? 15.300 -7.690 -20.986 1.00 86.75 106 VAL A C 1
ATOM 823 O O . VAL A 1 106 ? 14.753 -8.788 -21.123 1.00 86.75 106 VAL A O 1
ATOM 826 N N . SER A 1 107 ? 15.009 -6.856 -19.995 1.00 79.12 107 SER A N 1
ATOM 827 C CA . SER A 1 107 ? 14.211 -7.233 -18.828 1.00 79.12 107 SER A CA 1
ATOM 828 C C . SER A 1 107 ? 13.180 -6.180 -18.468 1.00 79.12 107 SER A C 1
ATOM 830 O O . SER A 1 107 ? 13.475 -4.985 -18.505 1.00 79.12 107 SER A O 1
ATOM 832 N N . HIS A 1 108 ? 12.001 -6.631 -18.055 1.00 80.50 108 HIS A N 1
ATOM 833 C CA . HIS A 1 108 ? 10.942 -5.766 -17.554 1.00 80.50 108 HIS A CA 1
ATOM 834 C C . HIS A 1 108 ? 10.914 -5.761 -16.015 1.00 80.50 108 HIS A C 1
ATOM 836 O O . HIS A 1 108 ? 11.277 -6.751 -15.368 1.00 80.50 108 HIS A O 1
ATOM 842 N N . ARG A 1 109 ? 10.451 -4.655 -15.417 1.00 74.75 109 ARG A N 1
ATOM 843 C CA . ARG A 1 109 ? 10.423 -4.437 -13.953 1.00 74.75 109 ARG A CA 1
ATOM 844 C C . ARG A 1 109 ? 9.604 -5.452 -13.160 1.00 74.75 109 ARG A C 1
ATOM 846 O O . ARG A 1 109 ? 9.806 -5.609 -11.964 1.00 74.75 109 ARG A O 1
ATOM 853 N N . ASN A 1 110 ? 8.666 -6.141 -13.806 1.00 65.25 110 ASN A N 1
ATOM 854 C CA . ASN A 1 110 ? 7.835 -7.174 -13.175 1.00 65.25 110 ASN A CA 1
ATOM 855 C C . ASN A 1 110 ? 8.574 -8.515 -12.977 1.00 65.25 110 ASN A C 1
ATOM 857 O O . ASN A 1 110 ? 7.956 -9.512 -12.605 1.00 65.25 110 ASN A O 1
ATOM 861 N N . GLY A 1 111 ? 9.882 -8.554 -13.239 1.00 58.47 111 GLY A N 1
ATOM 862 C CA . GLY A 1 111 ? 10.720 -9.720 -12.993 1.00 58.47 111 GLY A CA 1
ATOM 863 C C . GLY A 1 111 ? 10.891 -10.640 -14.201 1.00 58.47 111 GLY A C 1
ATOM 864 O O . GLY A 1 111 ? 11.740 -11.528 -14.142 1.00 58.47 111 GLY A O 1
ATOM 865 N N . TYR A 1 112 ? 10.152 -10.440 -15.298 1.00 62.69 112 TYR A N 1
ATOM 866 C CA . TYR A 1 112 ? 10.335 -11.251 -16.502 1.00 62.69 112 TYR A CA 1
ATOM 867 C C . TYR A 1 112 ? 11.570 -10.801 -17.290 1.00 62.69 112 TYR A C 1
ATOM 869 O O . TYR A 1 112 ? 11.705 -9.642 -17.693 1.00 62.69 112 TYR A O 1
ATOM 877 N N . THR A 1 113 ? 12.463 -11.759 -17.526 1.00 59.09 113 THR A N 1
ATOM 878 C CA . THR A 1 113 ? 13.661 -11.615 -18.354 1.00 59.09 113 THR A CA 1
ATOM 879 C C . THR A 1 113 ? 13.562 -12.537 -19.556 1.00 59.09 113 THR A C 1
ATOM 881 O O . THR A 1 113 ? 12.907 -13.584 -19.521 1.00 59.09 113 THR A O 1
ATOM 884 N N . ARG A 1 114 ? 14.241 -12.170 -20.643 1.00 57.25 114 ARG A N 1
ATOM 885 C CA . ARG A 1 114 ? 14.598 -13.150 -21.667 1.00 57.25 114 ARG A CA 1
ATOM 886 C C . ARG A 1 114 ? 15.864 -13.882 -21.216 1.00 57.25 114 ARG A C 1
ATOM 888 O O . ARG A 1 114 ? 16.839 -13.235 -20.847 1.00 57.25 114 ARG A O 1
ATOM 895 N N . ARG A 1 115 ? 15.869 -15.216 -21.313 1.00 46.34 115 ARG A N 1
ATOM 896 C CA . ARG A 1 115 ? 17.093 -16.024 -21.202 1.00 46.34 115 ARG A CA 1
ATOM 897 C C . ARG A 1 115 ? 18.057 -15.696 -22.354 1.00 46.34 115 ARG A C 1
ATOM 899 O O . ARG A 1 115 ? 17.720 -15.906 -23.520 1.00 46.34 115 ARG A O 1
ATOM 906 N N . ASP A 1 116 ? 19.142 -15.036 -21.944 1.00 42.94 116 ASP A N 1
ATOM 907 C CA . ASP A 1 116 ? 20.551 -15.128 -22.349 1.00 42.94 116 ASP A CA 1
ATOM 908 C C . ASP A 1 116 ? 20.976 -15.192 -23.834 1.00 42.94 116 ASP A C 1
ATOM 910 O O . ASP A 1 116 ? 20.363 -15.784 -24.715 1.00 42.94 116 ASP A O 1
ATOM 914 N N . GLY A 1 117 ? 22.128 -14.565 -24.100 1.00 41.53 117 GLY A N 1
ATOM 915 C CA . GLY A 1 117 ? 22.825 -14.439 -25.387 1.00 41.53 117 GLY A CA 1
ATOM 916 C C . GLY A 1 117 ? 23.283 -15.740 -26.066 1.00 41.53 117 GLY A C 1
ATOM 917 O O . GLY A 1 117 ? 24.000 -15.670 -27.061 1.00 41.53 117 GLY A O 1
ATOM 918 N N . THR A 1 118 ? 22.831 -16.914 -25.617 1.00 41.00 118 THR A N 1
ATOM 919 C CA . THR A 1 118 ? 22.857 -18.163 -26.392 1.00 41.00 118 THR A CA 1
ATOM 920 C C . THR A 1 118 ? 21.435 -18.723 -26.464 1.00 41.00 118 THR A C 1
ATOM 922 O O . THR A 1 118 ? 20.761 -18.878 -25.457 1.00 41.00 118 THR A O 1
ATOM 925 N N . PHE A 1 119 ? 20.922 -18.978 -27.673 1.00 44.38 119 PHE A N 1
ATOM 926 C CA . PHE A 1 119 ? 19.539 -19.428 -27.877 1.00 44.38 119 PHE A CA 1
ATOM 927 C C . PHE A 1 119 ? 19.266 -20.774 -27.170 1.00 44.38 119 PHE A C 1
ATOM 929 O O . PHE A 1 119 ? 19.494 -21.830 -27.758 1.00 44.38 119 PHE A O 1
ATOM 936 N N . HIS A 1 120 ? 18.713 -20.750 -25.953 1.00 40.38 120 HIS A N 1
ATOM 937 C CA . HIS A 1 120 ? 18.181 -21.933 -25.272 1.00 40.38 120 HIS A CA 1
ATOM 938 C C . HIS A 1 120 ? 16.649 -21.884 -25.180 1.00 40.38 120 HIS A C 1
ATOM 940 O O . HIS A 1 120 ? 16.051 -20.921 -24.705 1.00 40.38 120 HIS A O 1
ATOM 946 N N . SER A 1 121 ? 15.992 -22.951 -25.639 1.00 31.39 121 SER A N 1
ATOM 947 C CA . SER A 1 121 ? 14.542 -23.132 -25.540 1.00 31.39 121 SER A CA 1
ATOM 948 C C . SER A 1 121 ? 14.144 -23.573 -24.125 1.00 31.39 121 SER A C 1
ATOM 950 O O . SER A 1 121 ? 14.421 -24.709 -23.739 1.00 31.39 121 SER A O 1
ATOM 952 N N . GLY A 1 122 ? 13.480 -22.703 -23.359 1.00 37.81 122 GLY A N 1
ATOM 953 C CA . GLY A 1 122 ? 12.909 -23.032 -22.046 1.00 37.81 122 GLY A CA 1
ATOM 954 C C . GLY A 1 122 ? 12.332 -21.805 -21.326 1.00 37.81 122 GLY A C 1
ATOM 955 O O . GLY A 1 122 ? 12.934 -20.739 -21.336 1.00 37.81 122 GLY A O 1
ATOM 956 N N . TRP A 1 123 ? 11.145 -21.955 -20.741 1.00 42.44 123 TRP A N 1
ATOM 957 C CA . TRP A 1 123 ? 10.220 -20.892 -20.328 1.00 42.44 123 TRP A CA 1
ATOM 958 C C . TRP A 1 123 ? 10.598 -20.159 -19.018 1.00 42.44 123 TRP A C 1
ATOM 960 O O . TRP A 1 123 ? 10.939 -20.804 -18.032 1.00 42.44 123 TRP A O 1
ATOM 970 N N . GLY A 1 124 ? 10.441 -18.824 -18.984 1.00 51.56 124 GLY A N 1
ATOM 971 C CA . GLY A 1 124 ? 10.039 -18.058 -17.784 1.00 51.56 124 GLY A CA 1
ATOM 972 C C . GLY A 1 124 ? 10.967 -18.024 -16.556 1.00 51.56 124 GLY A C 1
ATOM 973 O O . GLY A 1 124 ? 10.483 -18.100 -15.430 1.00 51.56 124 GLY A O 1
ATOM 974 N N . SER A 1 125 ? 12.282 -17.894 -16.730 1.00 49.53 125 SER A N 1
ATOM 975 C CA . SER A 1 125 ? 13.226 -17.732 -15.609 1.00 49.53 125 SER A CA 1
ATOM 976 C C . SER A 1 125 ? 13.226 -16.292 -15.063 1.00 49.53 125 SER A C 1
ATOM 978 O O . SER A 1 125 ? 13.372 -15.366 -15.845 1.00 49.53 125 SER A O 1
ATOM 980 N N . LYS A 1 126 ? 13.128 -16.095 -13.735 1.00 53.12 126 LYS A N 1
ATOM 981 C CA . LYS A 1 126 ? 13.308 -14.782 -13.058 1.00 53.12 126 LYS A CA 1
ATOM 982 C C . LYS A 1 126 ? 14.780 -14.386 -12.843 1.00 53.12 126 LYS A C 1
ATOM 984 O O . LYS A 1 126 ? 15.053 -13.295 -12.363 1.00 53.12 126 LYS A O 1
ATOM 989 N N . SER A 1 127 ? 15.725 -15.273 -13.150 1.00 59.84 127 SER A N 1
ATOM 990 C CA . SER A 1 127 ? 17.165 -15.001 -13.050 1.00 59.84 127 SER A CA 1
ATOM 991 C C . SER A 1 127 ? 17.646 -14.079 -14.180 1.00 59.84 127 SER A C 1
ATOM 993 O O . SER A 1 127 ? 17.058 -14.093 -15.267 1.00 59.84 127 SER A O 1
ATOM 995 N N . TRP A 1 128 ? 18.741 -13.345 -13.942 1.00 69.75 128 TRP A N 1
ATOM 996 C CA . TRP A 1 128 ? 19.410 -12.471 -14.922 1.00 69.75 128 TRP A CA 1
ATOM 997 C C . TRP A 1 128 ? 18.600 -11.223 -15.303 1.00 69.75 128 TRP A C 1
ATOM 999 O O . TRP A 1 128 ? 18.469 -10.874 -16.484 1.00 69.75 128 TRP A O 1
ATOM 1009 N N . ASN A 1 129 ? 17.999 -10.573 -14.301 1.00 72.94 129 ASN A N 1
ATOM 1010 C CA . ASN A 1 129 ? 17.158 -9.399 -14.494 1.00 72.94 129 ASN A CA 1
ATOM 1011 C C . ASN A 1 129 ? 17.954 -8.099 -14.326 1.00 72.94 129 ASN A C 1
ATOM 1013 O O . ASN A 1 129 ? 18.631 -7.900 -13.326 1.00 72.94 129 ASN A O 1
ATOM 1017 N N . GLY A 1 130 ? 17.840 -7.171 -15.285 1.00 69.19 130 GLY A N 1
ATOM 1018 C CA . GLY A 1 130 ? 18.472 -5.844 -15.220 1.00 69.19 130 GLY A CA 1
ATOM 1019 C C . GLY A 1 130 ? 18.013 -5.010 -14.038 1.00 69.19 130 GLY A C 1
ATOM 1020 O O . GLY A 1 130 ? 18.700 -4.074 -13.634 1.00 69.19 130 GLY A O 1
ATOM 1021 N N . TRP A 1 131 ? 16.871 -5.357 -13.457 1.00 73.81 131 TRP A N 1
ATOM 1022 C CA . TRP A 1 131 ? 16.351 -4.746 -12.246 1.00 73.81 131 TRP A CA 1
ATOM 1023 C C . TRP A 1 131 ? 17.049 -5.226 -10.967 1.00 73.81 131 TRP A C 1
ATOM 1025 O O . TRP A 1 131 ? 16.968 -4.525 -9.964 1.00 73.81 131 TRP A O 1
ATOM 1035 N N . ASP A 1 132 ? 17.813 -6.324 -11.019 1.00 68.69 132 ASP A N 1
ATOM 1036 C CA . ASP A 1 132 ? 18.672 -6.773 -9.912 1.00 68.69 132 ASP A CA 1
ATOM 1037 C C . ASP A 1 132 ? 19.967 -5.941 -9.815 1.00 68.69 132 ASP A C 1
ATOM 1039 O O . ASP A 1 132 ? 20.655 -5.950 -8.793 1.00 68.69 132 ASP A O 1
ATOM 1043 N N . LEU A 1 133 ? 20.311 -5.204 -10.879 1.00 61.88 133 LEU A N 1
ATOM 1044 C CA . LEU A 1 133 ? 21.489 -4.345 -10.921 1.00 61.88 133 LEU A CA 1
ATOM 1045 C C . LEU A 1 133 ? 21.197 -2.988 -10.274 1.00 61.88 133 LEU A C 1
ATOM 1047 O O . LEU A 1 133 ? 20.225 -2.299 -10.603 1.00 61.88 133 LEU A O 1
ATOM 1051 N N . VAL A 1 134 ? 22.105 -2.575 -9.393 1.00 66.62 134 VAL A N 1
ATOM 1052 C CA . VAL A 1 134 ? 22.100 -1.258 -8.753 1.00 66.62 134 VAL A CA 1
ATOM 1053 C C . VAL A 1 134 ? 23.205 -0.416 -9.380 1.00 66.62 134 VAL A C 1
ATOM 1055 O O . VAL A 1 134 ? 24.353 -0.852 -9.450 1.00 66.62 134 VAL A O 1
ATOM 1058 N N . ALA A 1 135 ? 22.851 0.784 -9.832 1.00 61.44 135 ALA A N 1
ATOM 1059 C CA . ALA A 1 135 ? 23.779 1.770 -10.369 1.00 61.44 135 ALA A CA 1
ATOM 1060 C C . ALA A 1 135 ? 23.544 3.112 -9.675 1.00 61.44 135 ALA A C 1
ATOM 1062 O O . ALA A 1 135 ? 22.405 3.439 -9.331 1.00 61.44 135 ALA A O 1
ATOM 1063 N N . THR A 1 136 ? 24.614 3.871 -9.452 1.00 56.72 136 THR A N 1
ATOM 1064 C CA . THR A 1 136 ? 24.545 5.135 -8.699 1.00 56.72 136 THR A CA 1
ATOM 1065 C C . THR A 1 136 ? 24.672 6.365 -9.581 1.00 56.72 136 THR A C 1
ATOM 1067 O O . THR A 1 136 ? 24.283 7.447 -9.153 1.00 56.72 136 THR A O 1
ATOM 1070 N N . ASN A 1 137 ? 25.202 6.218 -10.799 1.00 71.44 137 ASN A N 1
ATOM 1071 C CA . ASN A 1 137 ? 25.479 7.342 -11.683 1.00 71.44 137 ASN A CA 1
ATOM 1072 C C . ASN A 1 137 ? 24.672 7.248 -12.979 1.00 71.44 137 ASN A C 1
ATOM 1074 O O . ASN A 1 137 ? 24.648 6.223 -13.657 1.00 71.44 137 ASN A O 1
ATOM 1078 N N . VAL A 1 138 ? 24.049 8.363 -13.352 1.00 80.56 138 VAL A N 1
ATOM 1079 C CA . VAL A 1 138 ? 23.455 8.539 -14.678 1.00 80.56 138 VAL A CA 1
ATOM 1080 C C . VAL A 1 138 ? 24.513 9.161 -15.577 1.00 80.56 138 VAL A C 1
ATOM 1082 O O . VAL A 1 138 ? 25.011 10.248 -15.293 1.00 80.56 138 VAL A O 1
ATOM 1085 N N . LEU A 1 139 ? 24.879 8.456 -16.645 1.00 85.12 139 LEU A N 1
ATOM 1086 C CA . LEU A 1 139 ? 25.891 8.901 -17.601 1.00 85.12 139 LEU A CA 1
ATOM 1087 C C . LEU A 1 139 ? 25.276 9.776 -18.699 1.00 85.12 139 LEU A C 1
ATOM 1089 O O . LEU A 1 139 ? 25.894 10.747 -19.127 1.00 85.12 139 LEU A O 1
ATOM 1093 N N . GLN A 1 140 ? 24.076 9.422 -19.167 1.00 86.50 140 GLN A N 1
ATOM 1094 C CA . GLN A 1 140 ? 23.338 10.122 -20.224 1.00 86.50 140 GLN A CA 1
ATOM 1095 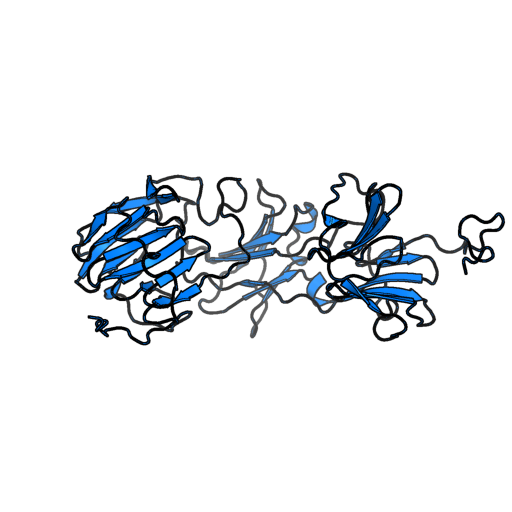C C . GLN A 1 140 ? 21.826 9.920 -20.060 1.00 86.50 140 GLN A C 1
ATOM 1097 O O . GLN A 1 140 ? 21.398 8.916 -19.491 1.00 86.50 140 GLN A O 1
ATOM 1102 N N . GLY A 1 141 ? 21.032 10.836 -20.618 1.00 85.62 141 GLY A N 1
ATOM 1103 C CA . GLY A 1 141 ? 19.567 10.796 -20.571 1.00 85.62 141 GLY A CA 1
ATOM 1104 C C . GLY A 1 141 ? 18.983 11.455 -19.318 1.00 85.62 141 GLY A C 1
ATOM 1105 O O . GLY A 1 141 ? 19.657 12.250 -18.665 1.00 85.62 141 GLY A O 1
ATOM 1106 N N . SER A 1 142 ? 17.724 11.147 -18.998 1.00 81.44 142 SER A N 1
ATOM 1107 C CA . SER A 1 142 ? 17.021 11.686 -17.827 1.00 81.44 142 SER A CA 1
ATOM 1108 C C . SER A 1 142 ? 16.270 10.603 -17.051 1.00 81.44 142 SER A C 1
ATOM 1110 O O . SER A 1 142 ? 15.709 9.661 -17.620 1.00 81.44 142 SER A O 1
ATOM 1112 N N . THR A 1 143 ? 16.243 10.763 -15.726 1.00 74.62 143 THR A N 1
ATOM 1113 C CA . THR A 1 143 ? 15.437 9.930 -14.821 1.00 74.62 143 THR A CA 1
ATOM 1114 C C . THR A 1 143 ? 14.061 10.528 -14.517 1.00 74.62 143 THR A C 1
ATOM 1116 O O . THR A 1 143 ? 13.276 9.902 -13.791 1.00 74.62 143 THR A O 1
ATOM 1119 N N . ASP A 1 144 ? 13.770 11.714 -15.054 1.00 71.50 144 ASP A N 1
ATOM 1120 C CA . ASP A 1 144 ? 12.497 12.419 -14.892 1.00 71.50 144 ASP A CA 1
ATOM 1121 C C . ASP A 1 144 ? 11.377 11.592 -15.521 1.00 71.50 144 ASP A C 1
ATOM 1123 O O . ASP A 1 144 ? 11.579 10.967 -16.555 1.00 71.50 144 ASP A O 1
ATOM 1127 N N . GLY A 1 145 ? 10.215 11.487 -14.879 1.00 65.94 145 GLY A N 1
ATOM 1128 C CA . GLY A 1 145 ? 9.124 10.632 -15.371 1.00 65.94 145 GLY A CA 1
ATOM 1129 C C . GLY A 1 145 ? 9.332 9.115 -15.202 1.00 65.94 145 GLY A C 1
ATOM 1130 O O . GLY A 1 145 ? 8.441 8.343 -15.541 1.00 65.94 145 GLY A O 1
ATOM 1131 N N . CYS A 1 146 ? 10.458 8.641 -14.636 1.00 66.12 146 CYS A N 1
ATOM 1132 C CA . CYS A 1 146 ? 10.555 7.243 -14.156 1.00 66.12 146 CYS A CA 1
ATOM 1133 C C . CYS A 1 146 ? 9.784 6.998 -12.865 1.00 66.12 146 CYS A C 1
ATOM 1135 O O . CYS A 1 146 ? 9.610 5.854 -12.434 1.00 66.12 146 CYS A O 1
ATOM 1137 N N . ALA A 1 147 ? 9.434 8.082 -12.187 1.00 63.88 147 ALA A N 1
ATOM 1138 C CA . ALA A 1 147 ? 8.641 8.002 -10.993 1.00 63.88 147 ALA A CA 1
ATOM 1139 C C . ALA A 1 147 ? 7.185 7.780 -11.371 1.00 63.88 147 ALA A C 1
ATOM 1141 O O . ALA A 1 147 ? 6.646 8.443 -12.251 1.00 63.88 147 ALA A O 1
ATOM 1142 N N . SER A 1 148 ? 6.564 6.837 -10.684 1.00 66.94 148 SER A N 1
ATOM 1143 C CA . SER A 1 148 ? 5.129 6.596 -10.765 1.00 66.94 148 SER A CA 1
ATOM 1144 C C . SER A 1 148 ? 4.546 6.812 -9.383 1.00 66.94 148 SER A C 1
ATOM 1146 O O . SER A 1 148 ? 5.204 6.494 -8.385 1.00 66.94 148 SER A O 1
ATOM 1148 N N . ILE A 1 149 ? 3.330 7.357 -9.337 1.00 66.56 149 ILE A N 1
ATOM 1149 C CA . ILE A 1 149 ? 2.546 7.364 -8.107 1.00 66.56 149 ILE A CA 1
ATOM 1150 C C . ILE A 1 149 ? 2.302 5.899 -7.750 1.00 66.56 149 ILE A C 1
ATOM 1152 O O . ILE A 1 149 ? 1.673 5.158 -8.501 1.00 66.56 149 ILE A O 1
ATOM 1156 N N . GLN A 1 150 ? 2.895 5.473 -6.643 1.00 63.19 150 GLN A N 1
ATOM 1157 C CA . GLN A 1 150 ? 2.747 4.135 -6.094 1.00 63.19 150 GLN A CA 1
ATOM 1158 C C . GLN A 1 150 ? 1.468 4.041 -5.269 1.00 63.19 150 GLN A C 1
ATOM 1160 O O . GLN A 1 150 ? 0.792 3.018 -5.305 1.00 63.19 150 GLN A O 1
ATOM 1165 N N . ASP A 1 151 ? 1.183 5.092 -4.506 1.00 58.19 151 ASP A N 1
ATOM 1166 C CA . ASP A 1 151 ? 0.041 5.161 -3.610 1.00 58.19 151 ASP A CA 1
ATOM 1167 C C . ASP A 1 151 ? -0.326 6.623 -3.353 1.00 58.19 151 ASP A C 1
ATOM 1169 O O . ASP A 1 151 ? 0.514 7.520 -3.506 1.00 58.19 151 ASP A O 1
ATOM 1173 N N . ALA A 1 152 ? -1.568 6.869 -2.956 1.00 70.94 152 ALA A N 1
ATOM 1174 C CA . ALA A 1 152 ? -1.998 8.191 -2.552 1.00 70.94 152 ALA A CA 1
ATOM 1175 C C . ALA A 1 152 ? -3.116 8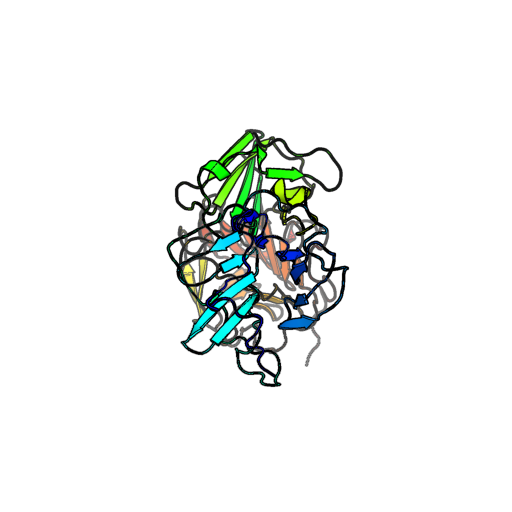.144 -1.510 1.00 70.94 152 ALA A C 1
ATOM 1177 O O . ALA A 1 152 ? -4.021 7.316 -1.568 1.00 70.94 152 ALA A O 1
ATOM 1178 N N . LEU A 1 153 ? -3.062 9.074 -0.560 1.00 69.06 153 LEU A N 1
ATOM 1179 C CA . LEU A 1 153 ? -3.966 9.137 0.578 1.00 69.06 153 LEU A CA 1
ATOM 1180 C C . LEU A 1 153 ? -4.584 10.524 0.691 1.00 69.06 153 LEU A C 1
ATOM 1182 O O . LEU A 1 153 ? -3.871 11.513 0.842 1.00 69.06 153 LEU A O 1
ATOM 1186 N N . LEU A 1 154 ? -5.914 10.582 0.691 1.00 73.00 154 LEU A N 1
ATOM 1187 C CA . LEU A 1 154 ? -6.663 11.793 1.003 1.00 73.00 154 LEU A CA 1
ATOM 1188 C C . LEU A 1 154 ? -6.903 11.887 2.514 1.00 73.00 154 LEU A C 1
ATOM 1190 O O . LEU A 1 154 ? -7.525 11.009 3.117 1.00 73.00 154 LEU A O 1
ATOM 1194 N N . ILE A 1 155 ? -6.419 12.976 3.105 1.00 70.12 155 ILE A N 1
ATOM 1195 C CA . ILE A 1 155 ? -6.561 13.338 4.512 1.00 70.12 155 ILE A CA 1
ATOM 1196 C C . ILE A 1 155 ? -7.496 14.555 4.597 1.00 70.12 155 ILE A C 1
ATOM 1198 O O . ILE A 1 155 ? -7.072 15.687 4.329 1.00 70.12 155 ILE A O 1
ATOM 1202 N N . PRO A 1 156 ? -8.773 14.359 4.965 1.00 63.84 156 PRO A N 1
ATOM 1203 C CA . PRO A 1 156 ? -9.650 15.475 5.283 1.00 63.84 156 PRO A CA 1
ATOM 1204 C C . PRO A 1 156 ? -9.159 16.151 6.569 1.00 63.84 156 PRO A C 1
ATOM 1206 O O . PRO A 1 156 ? -9.029 15.504 7.609 1.00 63.84 156 PRO A O 1
ATOM 1209 N N . VAL A 1 157 ? -8.875 17.456 6.524 1.00 55.94 157 VAL A N 1
ATOM 1210 C CA . VAL A 1 157 ? -8.480 18.187 7.736 1.00 55.94 157 VAL A CA 1
ATOM 1211 C C . VAL A 1 157 ? -9.745 18.533 8.526 1.00 55.94 157 VAL A C 1
ATOM 1213 O O . VAL A 1 157 ? -10.581 19.330 8.104 1.00 55.94 157 VAL A O 1
ATOM 1216 N N . ALA A 1 158 ? -9.893 17.907 9.694 1.00 47.94 158 ALA A N 1
ATOM 1217 C CA . ALA A 1 158 ? -11.061 18.024 10.571 1.00 47.94 158 ALA A CA 1
ATOM 1218 C C . ALA A 1 158 ? -11.046 19.273 11.485 1.00 47.94 158 ALA A C 1
ATOM 1220 O O . ALA A 1 158 ? -11.717 19.294 12.516 1.00 47.94 158 ALA A O 1
ATOM 1221 N N . ASP A 1 159 ? -10.267 20.307 11.155 1.00 47.56 159 ASP A N 1
ATOM 1222 C CA . ASP A 1 159 ? -10.030 21.472 12.024 1.00 47.56 159 ASP A CA 1
ATOM 1223 C C . ASP A 1 159 ? -10.892 22.705 11.688 1.00 47.56 159 ASP A C 1
ATOM 1225 O O . ASP A 1 159 ? -10.777 23.741 12.342 1.00 47.56 159 ASP A O 1
ATOM 1229 N N . GLY A 1 160 ? -11.766 22.614 10.679 1.00 47.81 160 GLY A N 1
ATOM 1230 C CA . GLY A 1 160 ? -12.589 23.740 10.229 1.00 47.81 160 GLY A CA 1
ATOM 1231 C C . GLY A 1 160 ? -11.830 24.794 9.411 1.00 47.81 160 GLY A C 1
ATOM 1232 O O . GLY A 1 160 ? -12.406 25.838 9.110 1.00 47.81 160 GLY A O 1
ATOM 1233 N N . SER A 1 161 ? -10.575 24.533 9.017 1.00 52.59 161 SER A N 1
ATOM 1234 C CA . SER A 1 161 ? -9.766 25.418 8.160 1.00 52.59 161 SER A CA 1
ATOM 1235 C C . SER A 1 161 ? -10.209 25.440 6.693 1.00 52.59 161 SER A C 1
ATOM 1237 O O . SER A 1 161 ? -9.783 26.311 5.937 1.00 52.59 161 SER A O 1
ATOM 1239 N N . GLY A 1 162 ? -11.056 24.493 6.275 1.00 59.84 162 GLY A N 1
ATOM 1240 C CA . GLY A 1 162 ? -11.526 24.391 4.893 1.00 59.84 162 GLY A CA 1
ATOM 1241 C C . GLY A 1 162 ? -10.439 23.987 3.892 1.00 59.84 162 GLY A C 1
ATOM 1242 O O . GLY A 1 162 ? -10.609 24.232 2.703 1.00 59.84 162 GLY A O 1
ATOM 1243 N N . SER A 1 163 ? -9.339 23.384 4.351 1.00 65.06 163 SER A N 1
ATOM 1244 C CA . SER A 1 163 ? -8.299 22.789 3.503 1.00 65.06 163 SER A CA 1
ATOM 1245 C C . SER A 1 163 ? -8.232 21.275 3.716 1.00 65.06 163 SER A C 1
ATOM 1247 O O . SER A 1 163 ? -8.663 20.763 4.743 1.00 65.06 163 SER A O 1
ATOM 1249 N N . SER A 1 164 ? -7.788 20.519 2.720 1.00 76.62 164 SER A N 1
ATOM 1250 C CA . SER A 1 164 ? -7.548 19.073 2.824 1.00 76.62 164 SER A CA 1
ATOM 1251 C C . SER A 1 164 ? -6.158 18.759 2.289 1.00 76.62 164 SER A C 1
ATOM 1253 O O . SER A 1 164 ? -5.564 19.585 1.596 1.00 76.62 164 SER A O 1
ATOM 1255 N N . GLN A 1 165 ? -5.608 17.599 2.633 1.00 82.25 165 GLN A N 1
ATOM 1256 C CA . GLN A 1 165 ? -4.273 17.211 2.188 1.00 82.25 165 GLN A CA 1
ATOM 1257 C C . GLN A 1 165 ? -4.338 15.897 1.418 1.00 82.25 165 GLN A C 1
ATOM 1259 O O . GLN A 1 165 ? -5.027 14.970 1.828 1.00 82.25 165 GLN A O 1
ATOM 1264 N N . VAL A 1 166 ? -3.607 15.802 0.311 1.00 80.62 166 VAL A N 1
ATOM 1265 C CA . VAL A 1 166 ? -3.345 14.543 -0.386 1.00 80.62 166 VAL A CA 1
ATOM 1266 C C . VAL A 1 166 ? -1.867 14.221 -0.246 1.00 80.62 166 VAL A C 1
ATOM 1268 O O . VAL A 1 166 ? -1.011 15.003 -0.653 1.00 80.62 166 VAL A O 1
ATOM 1271 N N . LEU A 1 167 ? -1.566 13.064 0.331 1.00 79.44 167 LEU A N 1
ATOM 1272 C CA . LEU A 1 167 ? -0.220 12.513 0.359 1.00 79.44 167 LEU A CA 1
ATOM 1273 C C . LEU A 1 167 ? -0.037 11.619 -0.861 1.00 79.44 167 LEU A C 1
ATOM 1275 O O . LEU A 1 167 ? -0.808 10.686 -1.048 1.00 79.44 167 LEU A O 1
ATOM 1279 N N . VAL A 1 168 ? 0.975 11.886 -1.676 1.00 78.56 168 VAL A N 1
ATOM 1280 C CA . VAL A 1 168 ? 1.290 11.130 -2.891 1.00 78.56 168 VAL A CA 1
ATOM 1281 C C . VAL A 1 168 ? 2.649 10.469 -2.704 1.00 78.56 168 VAL A C 1
ATOM 1283 O O . VAL A 1 168 ? 3.669 11.144 -2.566 1.00 78.56 168 VAL A O 1
ATOM 1286 N N . LYS A 1 169 ? 2.675 9.137 -2.686 1.00 78.12 169 LYS A N 1
ATOM 1287 C CA . LYS A 1 169 ? 3.901 8.352 -2.554 1.00 78.12 169 LYS A CA 1
ATOM 1288 C C . LYS A 1 169 ? 4.387 7.935 -3.931 1.00 78.12 169 LYS A C 1
ATOM 1290 O O . LYS A 1 169 ? 3.692 7.227 -4.656 1.00 78.12 169 LYS A O 1
ATOM 1295 N N . PHE A 1 170 ? 5.606 8.323 -4.272 1.00 68.25 170 PHE A N 1
ATOM 1296 C CA . PHE A 1 170 ? 6.293 7.839 -5.460 1.00 68.25 170 PHE A CA 1
ATOM 1297 C C . PHE A 1 170 ? 7.078 6.567 -5.159 1.00 68.25 170 PHE A C 1
ATOM 1299 O O . PHE A 1 170 ? 7.584 6.358 -4.056 1.00 68.25 170 PHE A O 1
ATOM 1306 N N . ASN A 1 171 ? 7.253 5.743 -6.188 1.00 63.56 171 ASN A N 1
ATOM 1307 C CA . ASN A 1 171 ? 8.088 4.540 -6.139 1.00 63.56 171 ASN A CA 1
ATOM 1308 C C . ASN A 1 171 ? 9.599 4.821 -5.963 1.00 63.56 171 ASN A C 1
ATOM 1310 O O . ASN A 1 171 ? 10.379 3.873 -5.852 1.00 63.56 171 ASN A O 1
ATOM 1314 N N . LYS A 1 172 ? 10.031 6.090 -5.980 1.00 59.56 172 LYS A N 1
ATOM 1315 C CA . LYS A 1 172 ? 11.410 6.529 -5.721 1.00 59.56 172 LYS A CA 1
ATOM 1316 C C . LYS A 1 172 ? 11.453 7.983 -5.217 1.00 59.56 172 LYS A C 1
ATOM 1318 O O . LYS A 1 172 ? 10.490 8.714 -5.438 1.00 59.56 172 LYS A O 1
ATOM 1323 N N . PRO A 1 173 ? 12.559 8.424 -4.588 1.00 62.56 173 PRO A N 1
ATOM 1324 C CA . PRO A 1 173 ? 12.797 9.838 -4.302 1.00 62.56 173 PRO A CA 1
ATOM 1325 C C . PRO A 1 173 ? 12.766 10.706 -5.565 1.00 62.56 173 PRO A C 1
ATOM 1327 O O . PRO A 1 173 ? 13.218 10.274 -6.630 1.00 62.56 173 PRO A O 1
ATOM 1330 N N . MET A 1 174 ? 12.244 11.921 -5.419 1.00 62.62 174 MET A N 1
ATOM 1331 C CA . MET A 1 174 ? 12.025 12.895 -6.482 1.00 62.62 174 MET A CA 1
ATOM 1332 C C . MET A 1 174 ? 12.925 14.115 -6.315 1.00 62.62 174 MET A C 1
ATOM 1334 O O . MET A 1 174 ? 13.290 14.491 -5.201 1.00 62.62 174 MET A O 1
ATOM 1338 N N . ASP A 1 175 ? 13.246 14.759 -7.434 1.00 69.50 175 ASP A N 1
ATOM 1339 C CA . ASP A 1 175 ? 13.920 16.053 -7.412 1.00 69.50 175 ASP A CA 1
ATOM 1340 C C . ASP A 1 175 ? 12.977 17.161 -6.907 1.00 69.50 175 ASP A C 1
ATOM 1342 O O . ASP A 1 175 ? 11.763 17.108 -7.112 1.00 69.50 175 ASP A O 1
ATOM 1346 N N . GLY A 1 176 ? 13.535 18.201 -6.278 1.00 62.84 176 GLY A N 1
ATOM 1347 C CA . GLY A 1 176 ? 12.760 19.315 -5.723 1.00 62.84 176 GLY A CA 1
ATOM 1348 C C . GLY A 1 176 ? 11.914 20.070 -6.756 1.00 62.84 176 GLY A C 1
ATOM 1349 O O . GLY A 1 176 ? 10.860 20.593 -6.400 1.00 62.84 176 GLY A O 1
ATOM 1350 N N . SER A 1 177 ? 12.314 20.078 -8.032 1.00 69.50 177 SER A N 1
ATOM 1351 C CA . SER A 1 177 ? 11.513 20.633 -9.136 1.00 69.50 177 SER A CA 1
ATOM 1352 C C . SER A 1 177 ? 10.176 19.913 -9.342 1.00 69.50 177 SER A C 1
ATOM 1354 O O . SER A 1 177 ? 9.236 20.501 -9.865 1.00 69.50 177 SER A O 1
ATOM 1356 N N . SER A 1 178 ? 10.055 18.667 -8.873 1.00 71.38 178 SER A N 1
ATOM 1357 C CA . SER A 1 178 ? 8.812 17.895 -8.934 1.00 71.38 178 SER A CA 1
ATOM 1358 C C . SER A 1 178 ? 7.782 18.329 -7.883 1.00 71.38 178 SER A C 1
ATOM 1360 O O . SER A 1 178 ? 6.649 17.860 -7.920 1.00 71.38 178 SER A O 1
ATOM 1362 N N . ALA A 1 179 ? 8.126 19.237 -6.962 1.00 80.81 179 ALA A N 1
ATOM 1363 C CA . ALA A 1 179 ? 7.181 19.860 -6.030 1.00 80.81 179 ALA A CA 1
ATOM 1364 C C . ALA A 1 179 ? 6.451 21.063 -6.659 1.00 80.81 179 ALA A C 1
ATOM 1366 O O . ALA A 1 179 ? 6.183 22.064 -5.995 1.00 80.81 179 ALA A O 1
ATOM 1367 N N . ASP A 1 180 ? 6.137 20.979 -7.950 1.00 81.56 180 ASP A N 1
ATOM 1368 C CA . ASP A 1 180 ? 5.314 21.957 -8.648 1.00 81.56 180 ASP A CA 1
ATOM 1369 C C . ASP A 1 180 ? 3.883 21.428 -8.748 1.00 81.56 180 ASP A C 1
ATOM 1371 O O . ASP A 1 180 ? 3.619 20.373 -9.322 1.00 81.56 180 ASP A O 1
ATOM 1375 N N . LYS A 1 181 ? 2.937 22.178 -8.184 1.00 85.12 181 LYS A N 1
ATOM 1376 C CA . LYS A 1 181 ? 1.522 21.804 -8.176 1.00 85.12 181 LYS A CA 1
ATOM 1377 C C . LYS A 1 181 ? 0.915 21.657 -9.573 1.00 85.12 181 LYS A C 1
ATOM 1379 O O . LYS A 1 181 ? -0.045 20.914 -9.718 1.00 85.12 181 LYS A O 1
ATOM 1384 N N . SER A 1 182 ? 1.458 22.345 -10.580 1.00 81.56 182 SER A N 1
ATOM 1385 C CA . SER A 1 182 ? 0.981 22.271 -11.967 1.00 81.56 182 SER A CA 1
ATOM 1386 C C . SER A 1 182 ? 1.265 20.924 -12.638 1.00 81.56 182 SER A C 1
ATOM 1388 O O . SER A 1 182 ? 0.697 20.641 -13.687 1.00 81.56 182 SER A O 1
ATOM 1390 N N . LEU A 1 183 ? 2.103 20.081 -12.026 1.00 75.88 183 LEU A N 1
ATOM 1391 C CA . LEU A 1 183 ? 2.417 18.736 -12.509 1.00 75.88 183 LEU A CA 1
ATOM 1392 C C . LEU A 1 183 ? 1.400 17.682 -12.057 1.00 75.88 183 LEU A C 1
ATOM 1394 O O . LEU A 1 183 ? 1.514 16.522 -12.458 1.00 75.88 183 LEU A O 1
ATOM 1398 N N . TYR A 1 184 ? 0.418 18.057 -11.236 1.00 84.06 184 TYR A N 1
ATOM 1399 C CA . TYR A 1 184 ? -0.533 17.136 -10.623 1.00 84.06 184 TYR A CA 1
ATOM 1400 C C . TYR A 1 184 ? -1.963 17.543 -10.912 1.00 84.06 184 TYR A C 1
ATOM 1402 O O . TYR A 1 184 ? -2.298 18.724 -10.979 1.00 84.06 184 TYR A O 1
ATOM 1410 N N . ARG A 1 185 ? -2.817 16.532 -11.017 1.00 85.31 185 ARG A N 1
ATOM 1411 C CA . ARG A 1 185 ? -4.249 16.706 -11.197 1.00 85.31 185 ARG A CA 1
ATOM 1412 C C . ARG A 1 185 ? -4.988 15.853 -10.184 1.00 85.31 185 ARG A C 1
ATOM 1414 O O . ARG A 1 185 ? -4.672 14.672 -10.025 1.00 85.31 185 ARG A O 1
ATOM 1421 N N . ILE A 1 186 ? -5.969 16.452 -9.512 1.00 85.25 186 ILE A N 1
ATOM 1422 C CA . ILE A 1 186 ? -6.889 15.743 -8.625 1.00 85.25 186 ILE A CA 1
ATOM 1423 C C . ILE A 1 186 ? -8.301 15.959 -9.150 1.00 85.25 186 ILE A C 1
ATOM 1425 O O . ILE A 1 186 ? -8.737 17.098 -9.265 1.00 85.25 186 ILE A O 1
ATOM 1429 N N . TYR A 1 187 ? -9.013 14.886 -9.477 1.00 81.81 187 TYR A N 1
ATOM 1430 C CA . TYR A 1 187 ? -10.290 14.985 -10.189 1.00 81.81 187 TYR A CA 1
ATOM 1431 C C . TYR A 1 187 ? -11.283 13.907 -9.759 1.00 81.81 187 TYR A C 1
ATOM 1433 O O . TYR A 1 187 ? -10.895 12.819 -9.333 1.00 81.81 187 TYR A O 1
ATOM 1441 N N . ALA A 1 188 ? -12.575 14.208 -9.869 1.00 74.50 188 ALA A N 1
ATOM 1442 C CA . ALA A 1 188 ? -13.654 13.236 -9.707 1.00 74.50 188 ALA A CA 1
ATOM 1443 C C . ALA A 1 188 ? -14.070 12.665 -11.074 1.00 74.50 188 ALA A C 1
ATOM 1445 O O . ALA A 1 188 ? -13.803 13.265 -12.112 1.00 74.50 188 ALA A O 1
ATOM 1446 N N . ALA A 1 189 ? -14.738 11.506 -11.089 1.00 67.06 189 ALA A N 1
ATOM 1447 C CA . ALA A 1 189 ? -15.267 10.926 -12.332 1.00 67.06 189 ALA A CA 1
ATOM 1448 C C . ALA A 1 189 ? -16.340 11.817 -12.992 1.00 67.06 189 ALA A C 1
ATOM 1450 O O . ALA A 1 189 ? -16.467 11.840 -14.213 1.00 67.06 189 ALA A O 1
ATOM 1451 N N . GLU A 1 190 ? -17.086 12.561 -12.173 1.00 64.81 190 GLU A N 1
ATOM 1452 C CA . GLU A 1 190 ? -18.046 13.577 -12.590 1.00 64.81 190 GLU A CA 1
ATOM 1453 C C . GLU A 1 190 ? -17.782 14.851 -11.774 1.00 64.81 190 GLU A C 1
ATOM 1455 O O . GLU A 1 190 ? -17.792 14.804 -10.542 1.00 64.81 190 GLU A O 1
ATOM 1460 N N . GLY A 1 191 ? -17.528 15.980 -12.442 1.00 66.94 191 GLY A N 1
ATOM 1461 C CA . GLY A 1 191 ? -17.285 17.275 -11.796 1.00 66.94 191 GLY A CA 1
ATOM 1462 C C . GLY A 1 191 ? -16.017 17.983 -12.272 1.00 66.94 191 GLY A C 1
ATOM 1463 O O . GLY A 1 191 ? -15.332 17.516 -13.177 1.00 66.94 191 GLY A O 1
ATOM 1464 N N . GLU A 1 192 ? -15.745 19.133 -11.658 1.00 74.31 192 GLU A N 1
ATOM 1465 C CA . GLU A 1 192 ? -14.524 19.915 -11.875 1.00 74.31 192 GLU A CA 1
ATOM 1466 C C . GLU A 1 192 ? -13.354 19.343 -11.062 1.00 74.31 192 GLU A C 1
ATOM 1468 O O . GLU A 1 192 ? -13.545 18.711 -10.015 1.00 74.31 192 GLU A O 1
ATOM 1473 N N . ASP A 1 193 ? -12.139 19.597 -11.540 1.00 82.62 193 ASP A N 1
ATOM 1474 C CA . ASP A 1 193 ? -10.909 19.262 -10.829 1.00 82.62 193 ASP A CA 1
ATOM 1475 C C . ASP A 1 193 ? -10.815 20.020 -9.494 1.00 82.62 193 ASP A C 1
ATOM 1477 O O . ASP A 1 193 ? -11.326 21.131 -9.335 1.00 82.62 193 ASP A O 1
ATOM 1481 N N . LEU A 1 194 ? -10.130 19.423 -8.520 1.00 83.81 194 LEU A N 1
ATOM 1482 C CA . LEU A 1 194 ? -9.843 20.083 -7.254 1.00 83.81 194 LEU A CA 1
ATOM 1483 C C . LEU A 1 194 ? -8.647 21.025 -7.383 1.00 83.81 194 LEU A C 1
ATOM 1485 O O . LEU A 1 194 ? -7.578 20.651 -7.871 1.00 83.81 194 LEU A O 1
ATOM 1489 N N . ASP A 1 195 ? -8.805 22.225 -6.830 1.00 86.94 195 ASP A N 1
ATOM 1490 C CA . ASP A 1 195 ? -7.737 23.214 -6.759 1.00 86.94 195 ASP A CA 1
ATOM 1491 C C . ASP A 1 195 ? -6.619 22.768 -5.811 1.00 86.94 195 ASP A C 1
ATOM 1493 O O . ASP A 1 195 ? -6.798 22.662 -4.590 1.00 86.94 195 ASP A O 1
ATOM 1497 N N . ILE A 1 196 ? -5.422 22.594 -6.375 1.00 90.69 196 ILE A N 1
ATOM 1498 C CA . ILE A 1 196 ? -4.189 22.397 -5.615 1.00 90.69 196 ILE A CA 1
ATOM 1499 C C . ILE A 1 196 ? -3.647 23.768 -5.200 1.00 90.69 196 ILE A C 1
ATOM 1501 O O . ILE A 1 196 ? -3.270 24.619 -6.017 1.00 90.69 196 ILE A O 1
ATOM 1505 N N . LEU A 1 197 ? -3.595 23.996 -3.893 1.00 90.25 197 LEU A N 1
ATOM 1506 C CA . LEU A 1 197 ? -3.115 25.229 -3.281 1.00 90.25 197 LEU A CA 1
ATOM 1507 C C . LEU A 1 197 ? -1.584 25.260 -3.281 1.00 90.25 197 LEU A C 1
ATOM 1509 O O . LEU A 1 197 ? -0.994 26.244 -3.740 1.00 90.25 197 LEU A O 1
ATOM 1513 N N . SER A 1 198 ? -0.948 24.169 -2.846 1.00 89.88 198 SER A N 1
ATOM 1514 C CA . SER A 1 198 ? 0.510 24.015 -2.822 1.00 89.88 198 SER A CA 1
ATOM 1515 C C . SER A 1 198 ? 0.952 22.555 -2.925 1.00 89.88 198 SER A C 1
ATOM 1517 O O . SER A 1 198 ? 0.175 21.641 -2.655 1.00 89.88 198 SER A O 1
ATOM 1519 N N . ALA A 1 199 ? 2.213 22.364 -3.314 1.00 90.69 199 ALA A N 1
ATOM 1520 C CA . ALA A 1 199 ? 2.886 21.077 -3.396 1.00 90.69 199 ALA A CA 1
ATOM 1521 C C . ALA A 1 199 ? 4.254 21.191 -2.712 1.00 90.69 199 ALA A C 1
ATOM 1523 O O . ALA A 1 199 ? 4.985 22.157 -2.935 1.00 90.69 199 ALA A O 1
ATOM 1524 N N . SER A 1 200 ? 4.597 20.230 -1.863 1.00 88.81 200 SER A N 1
ATOM 1525 C CA . SER A 1 200 ? 5.902 20.181 -1.200 1.00 88.81 200 SER A CA 1
ATOM 1526 C C . SER A 1 200 ? 6.275 18.753 -0.851 1.00 88.81 200 SER A C 1
ATOM 1528 O O . SER A 1 200 ? 5.425 17.996 -0.402 1.00 88.81 200 SER A O 1
ATOM 1530 N N . PHE A 1 201 ? 7.542 18.377 -1.010 1.00 79.31 201 PHE A N 1
ATOM 1531 C CA . PHE A 1 201 ? 8.006 17.094 -0.484 1.00 79.31 201 PHE A CA 1
ATOM 1532 C C . PHE A 1 201 ? 8.110 17.126 1.036 1.00 79.31 201 PHE A C 1
ATOM 1534 O O . PHE A 1 201 ? 8.437 18.157 1.633 1.00 79.31 201 PHE A O 1
ATOM 1541 N N . SER A 1 202 ? 7.893 15.966 1.644 1.00 76.06 202 SER A N 1
ATOM 1542 C CA . SER A 1 202 ? 8.159 15.763 3.056 1.00 76.06 202 SER A CA 1
ATOM 1543 C C . SER A 1 202 ? 9.623 16.076 3.368 1.00 76.06 202 SER A C 1
ATOM 1545 O O . SER A 1 202 ? 10.542 15.674 2.651 1.00 76.06 202 SER A O 1
ATOM 1547 N N . THR A 1 203 ? 9.860 16.770 4.480 1.00 72.88 203 THR A N 1
ATOM 1548 C CA . THR A 1 203 ? 11.219 17.154 4.911 1.00 72.88 203 THR A CA 1
ATOM 1549 C C . THR A 1 203 ? 12.127 15.961 5.228 1.00 72.88 203 THR A C 1
ATOM 1551 O O . THR A 1 203 ? 13.346 16.117 5.287 1.00 72.88 203 THR A O 1
ATOM 1554 N N . THR A 1 204 ? 11.548 14.776 5.429 1.00 64.50 204 THR A N 1
ATOM 1555 C CA . THR A 1 204 ? 12.258 13.541 5.777 1.00 64.50 204 THR A CA 1
ATOM 1556 C C . THR A 1 204 ? 12.265 12.504 4.653 1.00 64.50 204 THR A C 1
ATOM 1558 O O . THR A 1 204 ? 13.030 11.546 4.740 1.00 64.50 204 THR A O 1
ATOM 1561 N N . ASP A 1 205 ? 11.456 12.682 3.602 1.00 64.12 205 ASP A N 1
ATOM 1562 C CA . ASP A 1 205 ? 11.317 11.725 2.502 1.00 64.12 205 ASP A CA 1
ATOM 1563 C C . ASP A 1 205 ? 10.974 12.423 1.175 1.00 64.12 205 ASP A C 1
ATOM 1565 O O . ASP A 1 205 ? 9.832 12.799 0.915 1.00 64.12 205 ASP A O 1
ATOM 1569 N N . GLN A 1 206 ? 11.965 12.523 0.286 1.00 70.44 206 GLN A N 1
ATOM 1570 C CA . GLN A 1 206 ? 11.798 13.099 -1.054 1.00 70.44 206 GLN A CA 1
ATOM 1571 C C . GLN A 1 206 ? 10.947 12.242 -2.004 1.00 70.44 206 GLN A C 1
ATOM 1573 O O . GLN A 1 206 ? 10.715 12.641 -3.137 1.00 70.44 206 GLN A O 1
ATOM 1578 N N . SER A 1 207 ? 10.484 11.060 -1.595 1.00 69.19 207 SER A N 1
ATOM 1579 C CA . SER A 1 207 ? 9.512 10.270 -2.364 1.00 69.19 207 SER A CA 1
ATOM 1580 C C . SER A 1 207 ? 8.063 10.499 -1.930 1.00 69.19 207 SER A C 1
ATOM 1582 O O . SER A 1 207 ? 7.158 9.941 -2.547 1.00 69.19 207 SER A O 1
ATOM 1584 N N . LEU A 1 208 ? 7.822 11.297 -0.886 1.00 74.69 208 LEU A N 1
ATOM 1585 C CA . LEU A 1 208 ? 6.488 11.603 -0.377 1.00 74.69 208 LEU A CA 1
ATOM 1586 C C . LEU A 1 208 ? 6.149 13.070 -0.638 1.00 74.69 208 LEU A C 1
ATOM 1588 O O . LEU A 1 208 ? 6.745 13.966 -0.041 1.00 74.69 208 LEU A O 1
ATOM 1592 N N . LEU A 1 209 ? 5.189 13.308 -1.523 1.00 82.06 209 LEU A N 1
ATOM 1593 C CA . LEU A 1 209 ? 4.699 14.637 -1.857 1.00 82.06 209 LEU A CA 1
ATOM 1594 C C . LEU A 1 209 ? 3.422 14.952 -1.083 1.00 82.06 209 LEU A C 1
ATOM 1596 O O . LEU A 1 209 ? 2.487 14.159 -1.040 1.00 82.06 209 LEU A O 1
ATOM 1600 N N . GLU A 1 210 ? 3.382 16.143 -0.510 1.00 87.19 210 GLU A N 1
ATOM 1601 C CA . GLU A 1 210 ? 2.252 16.701 0.214 1.00 87.19 210 GLU A CA 1
ATOM 1602 C C . GLU A 1 210 ? 1.572 17.749 -0.673 1.00 87.19 210 GLU A C 1
ATOM 1604 O O . GLU A 1 210 ? 2.143 18.804 -0.964 1.00 87.19 210 GLU A O 1
ATOM 1609 N N . LEU A 1 211 ? 0.353 17.449 -1.120 1.00 88.00 211 LEU A N 1
ATOM 1610 C CA . LEU A 1 211 ? -0.497 18.359 -1.880 1.00 88.00 211 LEU A CA 1
ATOM 1611 C C . LEU A 1 211 ? -1.553 18.945 -0.947 1.00 88.00 211 LEU A C 1
ATOM 1613 O O . LEU A 1 211 ? -2.400 18.220 -0.431 1.00 88.00 211 LEU A O 1
ATOM 1617 N N . ASN A 1 212 ? -1.532 20.258 -0.742 1.00 88.25 212 ASN A N 1
ATOM 1618 C CA . ASN A 1 212 ? -2.604 20.938 -0.020 1.00 88.25 212 ASN A CA 1
ATOM 1619 C C . ASN A 1 212 ? -3.673 21.369 -1.020 1.00 88.25 212 ASN A C 1
ATOM 1621 O O . ASN A 1 212 ? -3.353 22.013 -2.019 1.00 88.25 212 ASN A O 1
ATOM 1625 N N . ILE A 1 213 ? -4.928 21.041 -0.741 1.00 86.69 213 ILE A N 1
ATOM 1626 C CA . ILE A 1 213 ? -6.083 21.319 -1.598 1.00 86.69 213 ILE A CA 1
ATOM 1627 C C . ILE A 1 213 ? -7.142 22.128 -0.849 1.00 86.69 213 ILE A C 1
ATOM 1629 O O . ILE A 1 213 ? -7.191 22.140 0.387 1.00 86.69 213 ILE A O 1
ATOM 1633 N N . ALA A 1 214 ? -8.005 22.806 -1.604 1.00 78.44 214 ALA A N 1
ATOM 1634 C CA . ALA A 1 214 ? -9.221 23.386 -1.047 1.00 78.44 214 ALA A CA 1
ATOM 1635 C C . ALA A 1 214 ? -10.149 22.279 -0.501 1.00 78.44 214 ALA A C 1
ATOM 1637 O O . ALA A 1 214 ? -10.094 21.130 -0.939 1.00 78.44 214 ALA A O 1
ATOM 1638 N N . GLY A 1 215 ? -10.964 22.614 0.501 1.00 67.94 215 GLY A N 1
ATOM 1639 C CA . GLY A 1 215 ? -11.808 21.665 1.225 1.00 67.94 215 GLY A CA 1
ATOM 1640 C C . GLY A 1 215 ? -12.708 20.838 0.309 1.00 67.94 215 GLY A C 1
ATOM 1641 O O . GLY A 1 215 ? -13.287 21.348 -0.649 1.00 67.94 215 GLY A O 1
ATOM 1642 N N . ILE A 1 216 ? -12.824 19.552 0.629 1.00 69.25 216 ILE A N 1
ATOM 1643 C CA . ILE A 1 216 ? -13.520 18.570 -0.201 1.00 69.25 216 ILE A CA 1
ATOM 1644 C C . ILE A 1 216 ? -14.991 18.393 0.213 1.00 69.25 216 ILE A C 1
ATOM 1646 O O . ILE A 1 216 ? -15.297 18.314 1.407 1.00 69.25 216 ILE A O 1
ATOM 1650 N N . PRO A 1 217 ? -15.917 18.269 -0.750 1.00 62.84 217 PRO A N 1
ATOM 1651 C CA . PRO A 1 217 ? -17.223 17.660 -0.521 1.00 62.84 217 PRO A CA 1
ATOM 1652 C C . PRO A 1 217 ? -17.082 16.223 0.008 1.00 62.84 217 PRO A C 1
ATOM 1654 O O . PRO A 1 217 ? -16.283 15.437 -0.504 1.00 62.84 217 PRO A O 1
ATOM 1657 N N . SER A 1 218 ? -17.865 15.856 1.025 1.00 56.34 218 SER A N 1
ATOM 1658 C CA . SER A 1 218 ? -17.892 14.481 1.532 1.00 56.34 218 SER A CA 1
ATOM 1659 C C . SER A 1 218 ? -18.605 13.534 0.556 1.00 56.34 218 SER A C 1
ATOM 1661 O O . SER A 1 218 ? -19.551 13.923 -0.126 1.00 56.34 218 SER A O 1
ATOM 1663 N N . GLY A 1 219 ? -18.165 12.272 0.503 1.00 57.41 219 GLY A N 1
ATOM 1664 C CA . GLY A 1 219 ? -18.830 11.210 -0.268 1.00 57.41 219 GLY A CA 1
ATOM 1665 C C . GLY A 1 219 ? -18.462 11.122 -1.755 1.00 57.41 219 GLY A C 1
ATOM 1666 O O . GLY A 1 219 ? -19.067 10.331 -2.473 1.00 57.41 219 GLY A O 1
ATOM 1667 N N . VAL A 1 220 ? -17.473 11.888 -2.227 1.00 63.62 220 VAL A N 1
ATOM 1668 C CA . VAL A 1 220 ? -16.989 11.841 -3.619 1.00 63.62 220 VAL A CA 1
ATOM 1669 C C . VAL A 1 220 ? -15.649 11.110 -3.685 1.00 63.62 220 VAL A C 1
ATOM 1671 O O . VAL A 1 220 ? -14.737 11.427 -2.929 1.00 63.62 220 VAL A O 1
ATOM 1674 N N . THR A 1 221 ? -15.515 10.136 -4.591 1.00 67.81 221 THR A N 1
ATOM 1675 C CA . THR A 1 221 ? -14.223 9.486 -4.870 1.00 67.81 221 THR A CA 1
ATOM 1676 C C . THR A 1 221 ? -13.416 10.349 -5.828 1.00 67.81 221 THR A C 1
ATOM 1678 O O . THR A 1 221 ? -13.895 10.688 -6.912 1.00 67.81 221 THR A O 1
ATOM 1681 N N . TYR A 1 222 ? -12.186 10.663 -5.436 1.00 77.75 222 TYR A N 1
ATOM 1682 C CA . TYR A 1 222 ? -11.256 11.425 -6.258 1.00 77.75 222 TYR A CA 1
ATOM 1683 C C . TYR A 1 222 ? -10.187 10.506 -6.840 1.00 77.75 222 TYR A C 1
ATOM 1685 O O . TYR A 1 222 ? -10.020 9.360 -6.433 1.00 77.75 222 TYR A O 1
ATOM 1693 N N . ASN A 1 223 ? -9.449 11.016 -7.806 1.00 76.94 223 ASN A N 1
ATOM 1694 C CA . ASN A 1 223 ? -8.319 10.372 -8.444 1.00 76.94 223 ASN A CA 1
ATOM 1695 C C . ASN A 1 223 ? -7.145 11.339 -8.417 1.00 76.94 223 ASN A C 1
ATOM 1697 O O . ASN A 1 223 ? -7.361 12.543 -8.538 1.00 76.94 223 ASN A O 1
ATOM 1701 N N . VAL A 1 224 ? -5.924 10.824 -8.301 1.00 80.19 224 VAL A N 1
ATOM 1702 C CA . VAL A 1 224 ? -4.707 11.618 -8.491 1.00 80.19 224 VAL A CA 1
ATOM 1703 C C . VAL A 1 224 ? -3.837 11.016 -9.582 1.00 80.19 224 VAL A C 1
ATOM 1705 O O . VAL A 1 224 ? -3.669 9.797 -9.671 1.00 80.19 224 VAL A O 1
ATOM 1708 N N . MET A 1 225 ? -3.284 11.892 -10.413 1.00 73.19 225 MET A N 1
ATOM 1709 C CA . MET A 1 225 ? -2.318 11.536 -11.446 1.00 73.19 225 MET A CA 1
ATOM 1710 C C . MET A 1 225 ? -1.332 12.676 -11.692 1.00 73.19 225 MET A C 1
ATOM 1712 O O . MET A 1 225 ? -1.551 13.812 -11.256 1.00 73.19 225 MET A O 1
ATOM 1716 N N . THR A 1 226 ? -0.244 12.375 -12.400 1.00 72.81 226 THR A N 1
ATOM 1717 C CA . THR A 1 226 ? 0.614 13.422 -12.963 1.00 72.81 226 THR A CA 1
ATOM 1718 C C . THR A 1 226 ? 0.038 13.902 -14.295 1.00 72.81 226 THR A C 1
ATOM 1720 O O . THR A 1 226 ? -0.566 13.122 -15.028 1.00 72.81 226 THR A O 1
ATOM 1723 N N . VAL A 1 227 ? 0.221 15.176 -14.640 1.00 61.66 227 VAL A N 1
ATOM 1724 C CA . VAL A 1 227 ? -0.303 15.742 -15.900 1.00 61.66 227 VAL A CA 1
ATOM 1725 C C . VAL A 1 227 ? 0.307 15.049 -17.128 1.00 61.66 227 VAL A C 1
ATOM 1727 O O . VAL A 1 227 ? -0.386 14.806 -18.112 1.00 61.66 227 VAL A O 1
ATOM 1730 N N . ASP A 1 228 ? 1.564 14.606 -17.043 1.00 50.09 228 ASP A N 1
ATOM 1731 C CA . ASP A 1 228 ? 2.211 13.826 -18.109 1.00 50.09 228 ASP A CA 1
ATOM 1732 C C . ASP A 1 228 ? 1.536 12.460 -18.365 1.00 50.09 228 ASP A C 1
ATOM 1734 O O . ASP A 1 228 ? 1.640 11.924 -19.469 1.00 50.09 228 ASP A O 1
ATOM 1738 N N . GLN A 1 229 ? 0.814 11.896 -17.383 1.00 49.78 229 GLN A N 1
ATOM 1739 C CA . GLN A 1 229 ? 0.033 10.660 -17.554 1.00 49.78 229 GLN A CA 1
ATOM 1740 C C . GLN A 1 229 ? -1.270 10.871 -18.348 1.00 49.78 229 GLN A C 1
ATOM 1742 O O . GLN A 1 229 ? -1.860 9.895 -18.803 1.00 49.78 229 GLN A O 1
ATOM 1747 N N . GLU A 1 230 ? -1.729 12.112 -18.539 1.00 44.25 230 GLU A N 1
ATOM 1748 C CA . GLU A 1 230 ? -2.948 12.421 -19.304 1.00 44.25 230 GLU A CA 1
ATOM 1749 C C . GLU A 1 230 ? -2.695 12.433 -20.825 1.00 44.25 230 GLU A C 1
ATOM 1751 O O . GLU A 1 230 ? -3.585 12.124 -21.617 1.00 44.25 230 GLU A O 1
ATOM 1756 N N . VAL A 1 231 ? -1.464 12.748 -21.247 1.00 37.50 231 VAL A N 1
ATOM 1757 C CA . VAL A 1 231 ? -1.116 13.013 -22.658 1.00 37.50 231 VAL A CA 1
ATOM 1758 C C . VAL A 1 231 ? -0.732 11.743 -23.434 1.00 37.50 231 VAL A C 1
ATOM 1760 O O . VAL A 1 231 ? -0.836 11.709 -24.660 1.00 37.50 231 VAL A O 1
ATOM 1763 N N . GLY A 1 232 ? -0.334 10.669 -22.751 1.00 34.22 232 GLY A N 1
ATOM 1764 C CA . GLY A 1 232 ? -0.014 9.381 -23.369 1.00 34.22 232 GLY A CA 1
ATOM 1765 C C . GLY A 1 232 ? -0.722 8.265 -22.624 1.00 34.22 232 GLY A C 1
ATOM 1766 O O . GLY A 1 232 ? -0.335 7.963 -21.505 1.00 34.22 232 GLY A O 1
ATOM 1767 N N . GLY A 1 233 ? -1.763 7.678 -23.221 1.00 35.22 233 GLY A N 1
ATOM 1768 C CA . GLY A 1 233 ? -2.651 6.716 -22.559 1.00 35.22 233 GLY A CA 1
ATOM 1769 C C . GLY A 1 233 ? -1.940 5.546 -21.861 1.00 35.22 233 GLY A C 1
ATOM 1770 O O . GLY A 1 233 ? -1.691 4.533 -22.506 1.00 35.22 233 GLY A O 1
ATOM 1771 N N . SER A 1 234 ? -1.624 5.719 -20.568 1.00 35.25 234 SER A N 1
ATOM 1772 C CA . SER A 1 234 ? -1.445 4.747 -19.461 1.00 35.25 234 SER A CA 1
ATOM 1773 C C . SER A 1 234 ? -0.685 5.413 -18.298 1.00 35.25 234 SER A C 1
ATOM 1775 O O . SER A 1 234 ? 0.275 6.134 -18.589 1.00 35.25 234 SER A O 1
ATOM 1777 N N . PRO A 1 235 ? -0.976 5.165 -16.996 1.00 44.22 235 PRO A N 1
ATOM 1778 C CA . PRO A 1 235 ? -1.712 4.059 -16.358 1.00 44.22 235 PRO A CA 1
ATOM 1779 C C . PRO A 1 235 ? -3.056 4.489 -15.732 1.00 44.22 235 PRO A C 1
ATOM 1781 O O . PRO A 1 235 ? -3.430 5.659 -15.794 1.0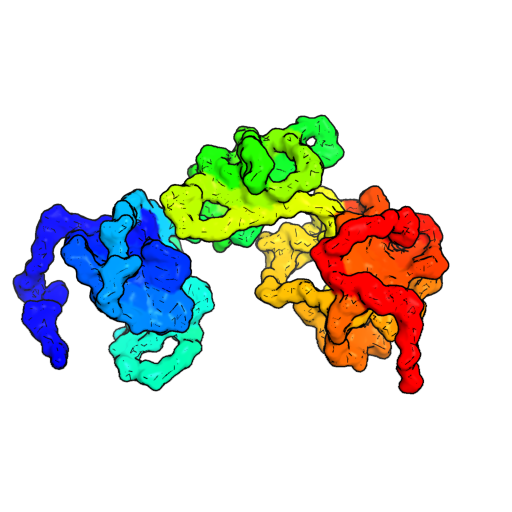0 44.22 235 PRO A O 1
ATOM 1784 N N . GLU A 1 236 ? -3.788 3.549 -15.112 1.00 45.41 236 GLU A N 1
ATOM 1785 C CA . GLU A 1 236 ? -4.984 3.896 -14.330 1.00 45.41 236 GLU A CA 1
ATOM 1786 C C . GLU A 1 236 ? -4.631 4.866 -13.186 1.00 45.41 236 GLU A C 1
ATOM 1788 O O . GLU A 1 236 ? -3.651 4.644 -12.467 1.00 45.41 236 GLU A O 1
ATOM 1793 N N . PRO A 1 237 ? -5.413 5.942 -13.005 1.00 56.19 237 PRO A N 1
ATOM 1794 C CA . PRO A 1 237 ? -5.193 6.902 -11.934 1.00 56.19 237 PRO A CA 1
ATOM 1795 C C . PRO A 1 237 ? -5.334 6.240 -10.558 1.00 56.19 237 PRO A C 1
ATOM 1797 O O . PRO A 1 237 ? -6.127 5.312 -10.371 1.00 56.19 237 PRO A O 1
ATOM 1800 N N . VAL A 1 238 ? -4.598 6.743 -9.563 1.00 51.50 238 VAL A N 1
ATOM 1801 C CA . VAL A 1 238 ? -4.722 6.227 -8.195 1.00 51.50 238 VAL A CA 1
ATOM 1802 C C . VAL A 1 238 ? -5.988 6.801 -7.573 1.00 51.50 238 VAL A C 1
ATOM 1804 O O . VAL A 1 238 ? -6.103 8.014 -7.373 1.00 51.50 238 VAL A O 1
ATOM 1807 N N . LYS A 1 239 ? -6.948 5.920 -7.275 1.00 49.62 239 LYS A N 1
ATOM 1808 C CA . LYS A 1 239 ? -8.197 6.285 -6.604 1.00 49.62 239 LYS A CA 1
ATOM 1809 C C . LYS A 1 239 ? -7.911 6.759 -5.185 1.00 49.62 239 LYS A C 1
ATOM 1811 O O . LYS A 1 239 ? -7.529 5.980 -4.316 1.00 49.62 239 LYS A O 1
ATOM 1816 N N . LEU A 1 240 ? -8.184 8.031 -4.951 1.00 45.19 240 LEU A N 1
ATOM 1817 C CA . LEU A 1 240 ? -8.334 8.616 -3.635 1.00 45.19 240 LEU A CA 1
ATOM 1818 C C . LEU A 1 240 ? -9.730 8.267 -3.129 1.00 45.19 240 LEU A C 1
ATOM 1820 O O . LEU A 1 240 ? -10.713 8.974 -3.369 1.00 45.19 240 LEU A O 1
ATOM 1824 N N . VAL A 1 241 ? -9.822 7.155 -2.415 1.00 46.59 241 VAL A N 1
ATOM 1825 C CA . VAL A 1 241 ? -10.996 6.914 -1.586 1.00 46.59 241 VAL A CA 1
ATOM 1826 C C . VAL A 1 241 ? -10.892 7.929 -0.444 1.00 46.59 241 VAL A C 1
ATOM 1828 O O . VAL A 1 241 ? -9.859 7.931 0.238 1.00 46.59 241 VAL A O 1
ATOM 1831 N N . PRO A 1 242 ? -11.885 8.822 -0.230 1.00 40.41 242 PRO A N 1
ATOM 1832 C CA . PRO A 1 242 ? -11.976 9.549 1.026 1.00 40.41 242 PRO A CA 1
ATOM 1833 C C . PRO A 1 242 ? -11.859 8.478 2.075 1.00 40.41 242 PRO A C 1
ATOM 1835 O O . PRO A 1 242 ? -12.596 7.493 2.004 1.00 40.41 242 PRO A O 1
ATOM 1838 N N . THR A 1 243 ? -10.882 8.595 2.964 1.00 37.31 243 THR A N 1
ATOM 1839 C CA . THR A 1 243 ? -10.840 7.673 4.078 1.00 37.31 243 THR A CA 1
ATOM 1840 C C . THR A 1 243 ? -12.209 7.788 4.733 1.00 37.31 243 THR A C 1
ATOM 1842 O O . THR A 1 243 ? -12.537 8.799 5.351 1.00 37.31 243 THR A O 1
ATOM 1845 N N . ALA A 1 244 ? -13.042 6.758 4.542 1.00 29.05 244 ALA A N 1
ATOM 1846 C CA . ALA A 1 244 ? -13.888 6.312 5.614 1.00 29.05 244 ALA A CA 1
ATOM 1847 C C . ALA A 1 244 ? -12.893 6.192 6.755 1.00 29.05 244 ALA A C 1
ATOM 1849 O O . ALA A 1 244 ? -11.941 5.401 6.717 1.00 29.05 244 ALA A O 1
ATOM 1850 N N . THR A 1 245 ? -12.982 7.161 7.648 1.00 31.70 245 THR A N 1
ATOM 1851 C CA . THR A 1 245 ? -12.353 7.119 8.942 1.00 31.70 245 THR A CA 1
ATOM 1852 C C . THR A 1 245 ? -12.537 5.678 9.424 1.00 31.70 245 THR A C 1
ATOM 1854 O O . THR A 1 245 ? -13.652 5.169 9.434 1.00 31.70 245 THR A O 1
ATOM 1857 N N . SER A 1 246 ? -11.422 4.990 9.676 1.00 38.50 246 SER A N 1
ATOM 1858 C CA . SER A 1 246 ? -11.321 3.607 10.164 1.00 38.50 246 SER A CA 1
ATOM 1859 C C . SER A 1 246 ? -11.471 2.434 9.175 1.00 38.50 246 SER A C 1
ATOM 1861 O O . SER A 1 246 ? -12.547 2.098 8.707 1.00 38.50 246 SER A O 1
ATOM 1863 N N . VAL A 1 247 ? -10.372 1.671 9.038 1.00 29.22 247 VAL A N 1
ATOM 1864 C CA . VAL A 1 247 ? -10.415 0.189 9.138 1.00 29.22 247 VAL A CA 1
ATOM 1865 C C . VAL A 1 247 ? -9.199 -0.366 9.891 1.00 29.22 247 VAL A C 1
ATOM 1867 O O . VAL A 1 247 ? -9.315 -1.374 10.577 1.00 29.22 247 VAL A O 1
ATOM 1870 N N . PHE A 1 248 ? -8.050 0.317 9.903 1.00 31.20 248 PHE A N 1
ATOM 1871 C CA . PHE A 1 248 ? -6.940 -0.030 10.801 1.00 31.20 248 PHE A CA 1
ATOM 1872 C C . PHE A 1 248 ? -6.304 1.244 11.363 1.00 31.20 248 PHE A C 1
ATOM 1874 O O . PHE A 1 248 ? -5.515 1.901 10.693 1.00 31.20 248 PHE A O 1
ATOM 1881 N N . LEU A 1 249 ? -6.681 1.627 12.589 1.00 34.91 249 LEU A N 1
ATOM 1882 C CA . LEU A 1 249 ? -6.152 2.832 13.238 1.00 34.91 249 LEU A CA 1
ATOM 1883 C C . LEU A 1 249 ? -4.623 2.758 13.386 1.00 34.91 249 LEU A C 1
ATOM 1885 O O . LEU A 1 249 ? -4.085 1.794 13.940 1.00 34.91 249 LEU A O 1
ATOM 1889 N N . PRO A 1 250 ? -3.940 3.852 13.041 1.00 42.28 250 PRO A N 1
ATOM 1890 C CA . PRO A 1 250 ? -3.478 4.753 14.090 1.00 42.28 250 PRO A CA 1
ATOM 1891 C C . PRO A 1 250 ? -4.252 6.081 14.069 1.00 42.28 250 PRO A C 1
ATOM 1893 O O . PRO A 1 250 ? -4.514 6.666 13.029 1.00 42.28 250 PRO A O 1
ATOM 1896 N N . SER A 1 251 ? -4.627 6.539 15.261 1.00 47.31 251 SER A N 1
ATOM 1897 C CA . SER A 1 251 ? -4.367 7.893 15.756 1.00 47.31 251 SER A CA 1
ATOM 1898 C C . SER A 1 251 ? -3.980 8.978 14.729 1.00 47.31 251 SER A C 1
ATOM 1900 O O . SER A 1 251 ? -2.902 8.904 14.142 1.00 47.31 251 SER A O 1
ATOM 1902 N N . VAL A 1 252 ? -4.755 10.076 14.675 1.00 47.28 252 VAL A N 1
ATOM 1903 C CA . VAL A 1 252 ? -4.394 11.371 14.032 1.00 47.28 252 VAL A CA 1
ATOM 1904 C C . VAL A 1 252 ? -3.016 11.895 14.496 1.00 47.28 252 VAL A C 1
ATOM 1906 O O . VAL A 1 252 ? -2.390 12.713 13.833 1.00 47.28 252 VAL A O 1
ATOM 1909 N N . PHE A 1 253 ? -2.499 11.388 15.620 1.00 54.03 253 PHE A N 1
ATOM 1910 C CA . PHE A 1 253 ? -1.203 11.732 16.209 1.00 54.03 253 PHE A CA 1
ATOM 1911 C C . PHE A 1 253 ? -0.069 10.739 15.876 1.00 54.03 253 PHE A C 1
ATOM 1913 O O . PHE A 1 253 ? 0.950 10.732 16.579 1.00 54.03 253 PHE A O 1
ATOM 1920 N N . PHE A 1 254 ? -0.238 9.875 14.866 1.00 64.19 254 PHE A N 1
ATOM 1921 C CA . PHE A 1 254 ? 0.729 8.836 14.474 1.00 64.19 254 PHE A CA 1
ATOM 1922 C C . PHE A 1 254 ? 1.130 7.913 15.638 1.00 64.19 254 PHE A C 1
ATOM 1924 O O . PHE A 1 254 ? 2.293 7.534 15.801 1.00 64.19 254 PHE A O 1
ATOM 1931 N N . LYS A 1 255 ? 0.169 7.574 16.510 1.00 71.62 255 LYS A N 1
ATOM 1932 C CA . LYS A 1 255 ? 0.404 6.679 17.650 1.00 71.62 255 LYS A CA 1
ATOM 1933 C C . LYS A 1 255 ? -0.028 5.243 17.389 1.00 71.62 255 LYS A C 1
ATOM 1935 O O . LYS A 1 255 ? -1.158 4.969 16.991 1.00 71.62 255 LYS A O 1
ATOM 1940 N N . THR A 1 256 ? 0.844 4.314 17.760 1.00 78.50 256 THR A N 1
ATOM 1941 C CA . THR A 1 256 ? 0.564 2.879 17.828 1.00 78.50 256 THR A CA 1
ATOM 1942 C C . THR A 1 256 ? 0.033 2.529 19.210 1.00 78.50 256 THR A C 1
ATOM 1944 O O . THR A 1 256 ? 0.740 2.660 20.214 1.00 78.50 256 THR A O 1
ATOM 1947 N N . SER A 1 257 ? -1.214 2.058 19.267 1.00 83.12 257 SER A N 1
ATOM 1948 C CA . SER A 1 257 ? -1.848 1.637 20.522 1.00 83.12 257 SER A CA 1
ATOM 1949 C C . SER A 1 257 ? -1.398 0.256 20.992 1.00 83.12 257 SER A C 1
ATOM 1951 O O . SER A 1 257 ? -1.323 -0.023 22.192 1.00 83.12 257 SER A O 1
ATOM 1953 N N . GLN A 1 258 ? -1.137 -0.647 20.049 1.00 86.06 258 GLN A N 1
ATOM 1954 C CA . GLN A 1 258 ? -0.786 -2.027 20.339 1.00 86.06 258 GLN A CA 1
ATOM 1955 C C . GLN A 1 258 ? -0.106 -2.670 19.134 1.00 86.06 258 GLN A C 1
ATOM 1957 O O . GLN A 1 258 ? -0.516 -2.440 18.004 1.00 86.06 258 GLN A O 1
ATOM 1962 N N . ILE A 1 259 ? 0.894 -3.509 19.398 1.00 85.38 259 ILE A N 1
ATOM 1963 C CA . ILE A 1 259 ? 1.556 -4.344 18.393 1.00 85.38 259 ILE A CA 1
ATOM 1964 C C . ILE A 1 259 ? 1.311 -5.799 18.777 1.00 85.38 259 ILE A C 1
ATOM 1966 O O . ILE A 1 259 ? 1.645 -6.213 19.894 1.00 85.38 259 ILE A O 1
ATOM 1970 N N . PHE A 1 260 ? 0.739 -6.571 17.859 1.00 87.44 260 PHE A N 1
ATOM 1971 C CA . PHE A 1 260 ? 0.624 -8.021 17.982 1.00 87.44 260 PHE A CA 1
ATOM 1972 C C . PHE A 1 260 ? 1.861 -8.676 17.374 1.00 87.44 260 PHE A C 1
ATOM 1974 O O . PHE A 1 260 ? 2.325 -8.266 16.314 1.00 87.44 260 PHE A O 1
ATOM 1981 N N . ARG A 1 261 ? 2.427 -9.665 18.068 1.00 84.19 261 ARG A N 1
ATOM 1982 C CA . ARG A 1 261 ? 3.603 -10.405 17.595 1.00 84.19 261 ARG A CA 1
ATOM 1983 C C . ARG A 1 261 ? 3.245 -11.846 17.306 1.00 84.19 261 ARG A C 1
ATOM 1985 O O . ARG A 1 261 ? 2.471 -12.450 18.051 1.00 84.19 261 ARG A O 1
ATOM 1992 N N . ASP A 1 262 ? 3.838 -12.366 16.244 1.00 81.25 262 ASP A N 1
ATOM 1993 C CA . ASP A 1 262 ? 3.757 -13.755 15.793 1.00 81.25 262 ASP A CA 1
ATOM 1994 C C . ASP A 1 262 ? 4.161 -14.760 16.881 1.00 81.25 262 ASP A C 1
ATOM 1996 O O . ASP A 1 262 ? 3.808 -15.927 16.803 1.00 81.25 262 ASP A O 1
ATOM 2000 N N . THR A 1 263 ? 4.845 -14.314 17.935 1.00 81.31 263 THR A N 1
ATOM 2001 C CA . THR A 1 263 ? 5.145 -15.086 19.149 1.00 81.31 263 THR A CA 1
ATOM 2002 C C . THR A 1 263 ? 3.964 -15.240 20.117 1.00 81.31 263 THR A C 1
ATOM 2004 O O . THR A 1 263 ? 4.130 -15.818 21.186 1.00 81.31 263 THR A O 1
ATOM 2007 N N . GLY A 1 264 ? 2.786 -14.684 19.809 1.00 80.94 264 GLY A N 1
ATOM 2008 C CA . GLY A 1 264 ? 1.620 -14.667 20.706 1.00 80.94 264 GLY A CA 1
ATOM 2009 C C . GLY A 1 264 ? 1.697 -13.607 21.815 1.00 80.94 264 GLY A C 1
ATOM 2010 O O . GLY A 1 264 ? 0.812 -13.512 22.664 1.00 80.94 264 GLY A O 1
ATOM 2011 N N . SER A 1 265 ? 2.742 -12.777 21.807 1.00 83.50 265 SER A N 1
ATOM 2012 C CA . SER A 1 265 ? 2.906 -11.656 22.738 1.00 83.50 265 SER A CA 1
ATOM 2013 C C . SER A 1 265 ? 2.369 -10.343 22.159 1.00 83.50 265 SER A C 1
ATOM 2015 O O . SER A 1 265 ? 2.131 -10.217 20.955 1.00 83.50 265 SER A O 1
ATOM 2017 N N . THR A 1 266 ? 2.175 -9.341 23.023 1.00 84.75 266 THR A N 1
ATOM 2018 C CA . THR A 1 266 ? 1.732 -8.001 22.609 1.00 84.75 266 THR A CA 1
ATOM 2019 C C . THR A 1 266 ? 2.591 -6.917 23.233 1.00 84.75 266 THR A C 1
ATOM 2021 O O . THR A 1 266 ? 2.841 -6.976 24.437 1.00 84.75 266 THR A O 1
ATOM 2024 N N . HIS A 1 267 ? 2.939 -5.885 22.465 1.00 82.88 267 HIS A N 1
ATOM 2025 C CA . HIS A 1 267 ? 3.480 -4.638 23.014 1.00 82.88 267 HIS A CA 1
ATOM 2026 C C . HIS A 1 267 ? 2.375 -3.600 23.132 1.00 82.88 267 HIS A C 1
ATOM 2028 O O . HIS A 1 267 ? 1.569 -3.437 22.218 1.00 82.88 267 HIS A O 1
ATOM 2034 N N . ARG A 1 268 ? 2.313 -2.916 24.275 1.00 82.75 268 ARG A N 1
ATOM 2035 C CA . ARG A 1 268 ? 1.333 -1.854 24.522 1.00 82.75 268 ARG A CA 1
ATOM 2036 C C . ARG A 1 268 ? 1.918 -0.494 24.144 1.00 82.75 268 ARG A C 1
ATOM 2038 O O . ARG A 1 268 ? 3.106 -0.251 24.344 1.00 82.75 268 ARG A O 1
ATOM 2045 N N . GLY A 1 269 ? 1.058 0.356 23.599 1.00 77.12 269 GLY A N 1
ATOM 2046 C CA . GLY A 1 269 ? 1.294 1.772 23.367 1.00 77.12 269 GLY A CA 1
ATOM 2047 C C . GLY A 1 269 ? 1.134 2.632 24.629 1.00 77.12 269 GLY A C 1
ATOM 2048 O O . GLY A 1 269 ? 0.997 2.089 25.732 1.00 77.12 269 GLY A O 1
ATOM 2049 N N . PRO A 1 270 ? 1.109 3.968 24.475 1.00 82.19 270 PRO A N 1
ATOM 2050 C CA . PRO A 1 270 ? 1.242 4.692 23.208 1.00 82.19 270 PRO A CA 1
ATOM 2051 C C . PRO A 1 270 ? 2.695 4.706 22.719 1.00 82.19 270 PRO A C 1
ATOM 2053 O O . PRO A 1 270 ? 3.618 4.989 23.481 1.00 82.19 270 PRO A O 1
ATOM 2056 N N . ARG A 1 271 ? 2.899 4.414 21.437 1.00 73.56 271 ARG A N 1
ATOM 2057 C CA . ARG A 1 271 ? 4.209 4.434 20.770 1.00 73.56 271 ARG A CA 1
ATOM 2058 C C . ARG A 1 271 ? 4.149 5.269 19.497 1.00 73.56 271 ARG A C 1
ATOM 2060 O O . ARG A 1 271 ? 3.059 5.496 18.994 1.00 73.56 271 ARG A O 1
ATOM 2067 N N . SER A 1 272 ? 5.284 5.749 19.003 1.00 74.50 272 SER A N 1
ATOM 2068 C CA . SER A 1 272 ? 5.380 6.514 17.745 1.00 74.50 272 SER A CA 1
ATOM 2069 C C . SER A 1 272 ? 6.044 5.731 16.611 1.00 74.50 272 SER A C 1
ATOM 2071 O O . SER A 1 272 ? 6.351 6.309 15.583 1.00 74.50 272 SER A O 1
ATOM 2073 N N . ASP A 1 273 ? 6.311 4.445 16.816 1.00 68.38 273 ASP A N 1
ATOM 2074 C CA . ASP A 1 273 ? 6.892 3.512 15.852 1.00 68.38 273 ASP A CA 1
ATOM 2075 C C . ASP A 1 273 ? 5.928 2.339 15.596 1.00 68.38 273 ASP A C 1
ATOM 2077 O O . ASP A 1 273 ? 5.012 2.094 16.393 1.00 68.38 273 ASP A O 1
ATOM 2081 N N . PHE A 1 274 ? 6.121 1.608 14.491 1.00 66.81 274 PHE A N 1
ATOM 2082 C CA . PHE A 1 274 ? 5.261 0.489 14.063 1.00 66.81 274 PHE A CA 1
ATOM 2083 C C . PHE A 1 274 ? 3.781 0.865 13.855 1.00 66.81 274 PHE A C 1
ATOM 2085 O O . PHE A 1 274 ? 2.891 0.040 14.082 1.00 66.81 274 PHE A O 1
ATOM 2092 N N . HIS A 1 275 ? 3.493 2.109 13.462 1.00 69.38 275 HIS A N 1
ATOM 2093 C CA . HIS A 1 275 ? 2.132 2.512 13.101 1.00 69.38 275 HIS A CA 1
ATOM 2094 C C . HIS A 1 275 ? 1.835 2.171 11.635 1.00 69.38 275 HIS A C 1
ATOM 2096 O O . HIS A 1 275 ? 2.736 2.152 10.802 1.00 69.38 275 HIS A O 1
ATOM 2102 N N . GLY A 1 276 ? 0.560 1.940 11.301 1.00 60.38 276 GLY A N 1
ATOM 2103 C CA . GLY A 1 276 ? 0.131 1.520 9.957 1.00 60.38 276 GLY A CA 1
ATOM 2104 C C . GLY A 1 276 ? 0.498 2.482 8.816 1.00 60.38 276 GLY A C 1
ATOM 2105 O O . GLY A 1 276 ? 0.585 2.062 7.673 1.00 60.38 276 GLY A O 1
ATOM 2106 N N . PHE A 1 277 ? 0.758 3.757 9.120 1.00 61.53 277 PHE A N 1
ATOM 2107 C CA . PHE A 1 277 ? 1.207 4.759 8.137 1.00 61.53 277 PHE A CA 1
ATOM 2108 C C . PHE A 1 277 ? 2.723 4.990 8.122 1.00 61.53 277 PHE A C 1
ATOM 2110 O O . PHE A 1 277 ? 3.207 5.844 7.385 1.00 61.53 277 PHE A O 1
ATOM 2117 N N . ASP A 1 278 ? 3.483 4.277 8.957 1.00 59.00 278 ASP A N 1
ATOM 2118 C CA . ASP A 1 278 ? 4.939 4.306 8.883 1.00 59.00 278 ASP A CA 1
ATOM 2119 C C . ASP A 1 278 ? 5.327 3.451 7.676 1.00 59.00 278 ASP A C 1
ATOM 2121 O O . ASP A 1 278 ? 5.459 2.236 7.771 1.00 59.00 278 ASP A O 1
ATOM 2125 N N . LEU A 1 279 ? 5.387 4.079 6.505 1.00 52.72 279 LEU A N 1
ATOM 2126 C CA . LEU A 1 279 ? 5.819 3.457 5.251 1.00 52.72 279 LEU A CA 1
ATOM 2127 C C . LEU A 1 279 ? 7.316 3.698 4.991 1.00 52.72 279 LEU A C 1
ATOM 2129 O O . LEU A 1 279 ? 7.817 3.368 3.916 1.00 52.72 279 LEU A O 1
ATOM 2133 N N . VAL A 1 280 ? 8.009 4.333 5.944 1.00 42.69 280 VAL A N 1
ATOM 2134 C CA . VAL A 1 280 ? 9.337 4.935 5.760 1.00 42.69 280 VAL A CA 1
ATOM 2135 C C . VAL A 1 280 ? 10.423 4.273 6.607 1.00 42.69 280 VAL A C 1
ATOM 2137 O O . VAL A 1 280 ? 11.590 4.316 6.223 1.00 42.69 280 VAL A O 1
ATOM 2140 N N . THR A 1 281 ? 10.085 3.630 7.730 1.00 47.03 281 THR A N 1
ATOM 2141 C CA . THR A 1 281 ? 11.066 2.925 8.570 1.00 47.03 281 THR A CA 1
ATOM 2142 C C . THR A 1 281 ? 11.033 1.404 8.384 1.00 47.03 281 THR A C 1
ATOM 2144 O O . THR A 1 281 ? 10.026 0.816 7.996 1.00 47.03 281 THR A O 1
ATOM 2147 N N . SER A 1 282 ? 12.124 0.716 8.749 1.00 51.12 282 SER A N 1
ATOM 2148 C CA . SER A 1 282 ? 12.176 -0.759 8.808 1.00 51.12 282 SER A CA 1
ATOM 2149 C C . SER A 1 282 ? 11.244 -1.373 9.867 1.00 51.12 282 SER A C 1
ATOM 2151 O O . SER A 1 282 ? 11.140 -2.593 9.963 1.00 51.12 282 SER A O 1
ATOM 2153 N N . SER A 1 283 ? 10.618 -0.537 10.700 1.00 47.47 283 SER A N 1
ATOM 2154 C CA . SER A 1 283 ? 9.569 -0.900 11.659 1.00 47.47 283 SER A CA 1
ATOM 2155 C C . SER A 1 283 ? 8.151 -0.683 11.113 1.00 47.47 283 SER A C 1
ATOM 2157 O O . SER A 1 283 ? 7.182 -0.965 11.810 1.00 47.47 283 SER A O 1
ATOM 2159 N N . GLY A 1 284 ? 8.022 -0.187 9.885 1.00 47.56 284 GLY A N 1
ATOM 2160 C CA . GLY A 1 284 ? 6.766 0.102 9.209 1.00 47.56 284 GLY A CA 1
ATOM 2161 C C . GLY A 1 284 ? 6.005 -1.107 8.659 1.00 47.56 284 GLY A C 1
ATOM 2162 O O . GLY A 1 284 ? 6.444 -2.255 8.779 1.00 47.56 284 GLY A O 1
ATOM 2163 N N . LEU A 1 285 ? 4.857 -0.861 8.014 1.00 54.12 285 LEU A N 1
ATOM 2164 C CA . LEU A 1 285 ? 4.146 -1.918 7.285 1.00 54.12 285 LEU A CA 1
ATOM 2165 C C . LEU A 1 285 ? 5.026 -2.440 6.145 1.00 54.12 285 LEU A C 1
ATOM 2167 O O . LEU A 1 285 ? 5.430 -1.703 5.250 1.00 54.12 285 LEU A O 1
ATOM 2171 N N . THR A 1 286 ? 5.288 -3.745 6.139 1.00 50.31 286 THR A N 1
ATOM 2172 C CA . THR A 1 286 ? 5.864 -4.393 4.960 1.00 50.31 286 THR A CA 1
ATOM 2173 C C . THR A 1 286 ? 4.763 -4.545 3.915 1.00 50.31 286 THR A C 1
ATOM 2175 O O . THR A 1 286 ? 3.756 -5.209 4.182 1.00 50.31 286 THR A O 1
ATOM 2178 N N . TYR A 1 287 ? 4.960 -3.973 2.725 1.00 48.50 287 TYR A N 1
ATOM 2179 C CA . TYR A 1 287 ? 4.060 -4.172 1.589 1.00 48.50 287 TYR A CA 1
ATOM 2180 C C . TYR A 1 287 ? 3.819 -5.668 1.338 1.00 48.50 287 TYR A C 1
ATOM 2182 O O . TYR A 1 287 ? 4.719 -6.504 1.475 1.00 48.50 287 TYR A O 1
ATOM 2190 N N . SER A 1 288 ? 2.582 -6.008 0.991 1.00 49.41 288 SER A N 1
ATOM 2191 C CA . SER A 1 288 ? 2.187 -7.349 0.576 1.00 49.41 288 SER A CA 1
ATOM 2192 C C . SER A 1 288 ? 1.384 -7.251 -0.705 1.00 49.41 288 SER A C 1
ATOM 2194 O O . SER A 1 288 ? 0.496 -6.412 -0.808 1.00 49.41 288 SER A O 1
ATOM 2196 N N . SER A 1 289 ? 1.668 -8.132 -1.659 1.00 47.50 289 SER A N 1
ATOM 2197 C CA . SER A 1 289 ? 0.810 -8.336 -2.827 1.00 47.50 289 SER A CA 1
ATOM 2198 C C . SER A 1 289 ? -0.401 -9.226 -2.521 1.00 47.50 289 SER A C 1
ATOM 2200 O O . SER A 1 289 ? -1.250 -9.407 -3.389 1.00 47.50 289 SER A O 1
ATOM 2202 N N . GLN A 1 290 ? -0.480 -9.810 -1.318 1.00 53.72 290 GLN A N 1
ATOM 2203 C CA . GLN A 1 290 ? -1.632 -10.606 -0.903 1.00 53.72 290 GLN A CA 1
ATOM 2204 C C . GLN A 1 290 ? -2.774 -9.687 -0.448 1.00 53.72 290 GLN A C 1
ATOM 2206 O O . GLN A 1 290 ? -2.552 -8.871 0.454 1.00 53.72 290 GLN A O 1
ATOM 2211 N N . PRO A 1 291 ? -3.979 -9.823 -1.030 1.00 68.81 291 PRO A N 1
ATOM 2212 C CA . PRO A 1 291 ? -5.135 -9.037 -0.624 1.00 68.81 291 PRO A CA 1
ATOM 2213 C C . PRO A 1 291 ? -5.600 -9.414 0.788 1.00 68.81 291 PRO A C 1
ATOM 2215 O O . PRO A 1 291 ? -5.305 -10.498 1.298 1.00 68.81 291 PRO A O 1
ATOM 2218 N N . ILE A 1 292 ? -6.372 -8.520 1.403 1.00 82.75 292 ILE A N 1
ATOM 2219 C CA . ILE A 1 292 ? -7.169 -8.856 2.586 1.00 82.75 292 ILE A CA 1
ATOM 2220 C C . ILE A 1 292 ? -8.291 -9.795 2.137 1.00 82.75 292 ILE A C 1
ATOM 2222 O O . ILE A 1 292 ? -8.986 -9.509 1.165 1.00 82.75 292 ILE A O 1
ATOM 2226 N N . MET A 1 293 ? -8.462 -10.912 2.840 1.00 85.69 293 MET A N 1
ATOM 2227 C CA . MET A 1 293 ? -9.467 -11.925 2.516 1.00 85.69 293 MET A CA 1
ATOM 2228 C C . MET A 1 293 ? -10.526 -11.979 3.612 1.00 85.69 293 MET A C 1
ATOM 2230 O O . MET A 1 293 ? -10.196 -12.043 4.796 1.00 85.69 293 MET A O 1
ATOM 2234 N N . PHE A 1 294 ? -11.793 -11.986 3.213 1.00 90.62 294 PHE A N 1
ATOM 2235 C CA . PHE A 1 294 ? -12.925 -12.278 4.090 1.00 90.62 294 PHE A CA 1
ATOM 2236 C C . PHE A 1 294 ? -13.305 -13.750 3.918 1.00 90.62 294 PHE A C 1
ATOM 2238 O O . PHE A 1 294 ? -13.265 -14.259 2.802 1.00 90.62 294 PHE A O 1
ATOM 2245 N N . GLY A 1 295 ? -13.672 -14.420 5.005 1.00 91.00 295 GLY A N 1
ATOM 2246 C CA . GLY A 1 295 ? -14.225 -15.774 4.965 1.00 91.00 295 GLY A CA 1
ATOM 2247 C C . GLY A 1 295 ? -15.239 -15.997 6.080 1.00 91.00 295 GLY A C 1
ATOM 2248 O O . GLY A 1 295 ? -15.873 -15.044 6.536 1.00 91.00 295 GLY A O 1
ATOM 2249 N N . ASP A 1 296 ? -15.395 -17.237 6.535 1.00 93.75 296 ASP A N 1
ATOM 2250 C CA . ASP A 1 296 ? -16.403 -17.600 7.530 1.00 93.75 296 ASP A CA 1
ATOM 2251 C C . ASP A 1 296 ? -16.030 -17.064 8.918 1.00 93.75 296 ASP A C 1
ATOM 2253 O O . ASP A 1 296 ? -15.114 -17.554 9.597 1.00 93.75 296 ASP A O 1
ATOM 2257 N N . LYS A 1 297 ? -16.753 -16.015 9.326 1.00 96.00 297 LYS A N 1
ATOM 2258 C CA . LYS A 1 297 ? -16.600 -15.282 10.587 1.00 96.00 297 LYS A CA 1
ATOM 2259 C C . LYS A 1 297 ? -15.144 -14.909 10.848 1.00 96.00 297 LYS A C 1
ATOM 2261 O O . LYS A 1 297 ? -14.672 -14.956 11.990 1.00 96.00 297 LYS A O 1
ATOM 2266 N N . GLY A 1 298 ? -14.421 -14.549 9.789 1.00 95.75 298 GLY A N 1
ATOM 2267 C CA . GLY A 1 298 ? -13.004 -14.248 9.860 1.00 95.75 298 GLY A CA 1
ATOM 2268 C C . GLY A 1 298 ? -12.499 -13.358 8.735 1.00 95.75 298 GLY A C 1
ATOM 2269 O O . GLY A 1 298 ? -13.032 -13.338 7.629 1.00 95.75 298 GLY A O 1
ATOM 2270 N N . VAL A 1 299 ? -11.427 -12.639 9.044 1.00 95.88 299 VAL A N 1
ATOM 2271 C CA . VAL A 1 299 ? -10.646 -11.839 8.104 1.00 95.88 299 VAL A CA 1
ATOM 2272 C C . VAL A 1 299 ? -9.193 -12.279 8.194 1.00 95.88 299 VAL A C 1
ATOM 2274 O O . VAL A 1 299 ? -8.656 -12.457 9.292 1.00 95.88 299 VAL A O 1
ATOM 2277 N N . GLN A 1 300 ? -8.553 -12.443 7.042 1.00 90.25 300 GLN A N 1
ATOM 2278 C CA . GLN A 1 300 ? -7.142 -12.772 6.929 1.00 90.25 300 GLN A CA 1
ATOM 2279 C C . GLN A 1 300 ? -6.373 -11.637 6.252 1.00 90.25 300 GLN A C 1
ATOM 2281 O O . GLN A 1 300 ? -6.763 -11.120 5.207 1.00 90.25 300 GLN A O 1
ATOM 2286 N N . ILE A 1 301 ? -5.260 -11.261 6.874 1.00 84.81 301 ILE A N 1
ATOM 2287 C CA . ILE A 1 301 ? -4.336 -10.222 6.431 1.00 84.81 301 ILE A CA 1
ATOM 2288 C C . ILE A 1 301 ? -2.956 -10.862 6.425 1.00 84.81 301 ILE A C 1
ATOM 2290 O O . ILE A 1 301 ? -2.323 -10.997 7.475 1.00 84.81 301 ILE A O 1
ATOM 2294 N N . ARG A 1 302 ? -2.491 -11.276 5.243 1.00 83.62 302 ARG A N 1
ATOM 2295 C CA . ARG A 1 302 ? -1.279 -12.099 5.111 1.00 83.62 302 ARG A CA 1
ATOM 2296 C C . ARG A 1 302 ? -1.387 -13.349 6.003 1.00 83.62 302 ARG A C 1
ATOM 2298 O O . ARG A 1 302 ? -2.381 -14.071 5.946 1.00 83.62 302 ARG A O 1
ATOM 2305 N N . ASP A 1 303 ? -0.407 -13.528 6.879 1.00 85.69 303 ASP A N 1
ATOM 2306 C CA . ASP A 1 303 ? -0.262 -14.647 7.808 1.00 85.69 303 ASP A CA 1
ATOM 2307 C C . ASP A 1 303 ? -1.101 -14.451 9.085 1.00 85.69 303 ASP A C 1
ATOM 2309 O O . ASP A 1 303 ? -1.127 -15.301 9.976 1.00 85.69 303 ASP A O 1
ATOM 2313 N N . TRP A 1 304 ? -1.800 -13.323 9.220 1.00 91.62 304 TRP A N 1
ATOM 2314 C CA . TRP A 1 304 ? -2.607 -12.989 10.390 1.00 91.62 304 TRP A CA 1
ATOM 2315 C C . TRP A 1 304 ? -4.086 -13.222 10.139 1.00 91.62 304 TRP A C 1
ATOM 2317 O O . TRP A 1 304 ? -4.616 -12.843 9.100 1.00 91.62 304 TRP A O 1
ATOM 2327 N N . ARG A 1 305 ? -4.779 -13.784 11.128 1.00 94.69 305 ARG A N 1
ATOM 2328 C CA . ARG A 1 305 ? -6.213 -14.059 11.067 1.00 94.69 305 ARG A CA 1
ATOM 2329 C C . ARG A 1 305 ? -6.917 -13.506 12.299 1.00 94.69 305 ARG A C 1
ATOM 2331 O O . ARG A 1 305 ? -6.513 -13.789 13.430 1.00 94.69 305 ARG A O 1
ATOM 2338 N N . ILE A 1 306 ? -7.969 -12.727 12.067 1.00 97.38 306 ILE A N 1
ATOM 2339 C CA . ILE A 1 306 ? -8.923 -12.287 13.086 1.00 97.38 306 ILE A CA 1
ATOM 2340 C C . ILE A 1 306 ? -10.196 -13.090 12.858 1.00 97.38 306 ILE A C 1
ATOM 2342 O O . ILE A 1 306 ? -10.810 -12.958 11.806 1.00 97.38 306 ILE A O 1
ATOM 2346 N N . ARG A 1 307 ? -10.572 -13.956 13.799 1.00 96.44 307 ARG A N 1
ATOM 2347 C CA . ARG A 1 307 ? -11.688 -14.895 13.606 1.00 96.44 307 ARG A CA 1
ATOM 2348 C C . ARG A 1 307 ? -12.470 -15.107 14.889 1.00 96.44 307 ARG A C 1
ATOM 2350 O O . ARG A 1 307 ? -11.871 -15.194 15.966 1.00 96.44 307 ARG A O 1
ATOM 2357 N N . GLN A 1 308 ? -13.790 -15.220 14.773 1.00 97.12 308 GLN A N 1
ATOM 2358 C CA . GLN A 1 308 ? -14.616 -15.779 15.837 1.00 97.12 308 GLN A CA 1
ATOM 2359 C C . GLN A 1 308 ? -14.398 -17.294 15.900 1.00 97.12 308 GLN A C 1
ATOM 2361 O O . GLN A 1 308 ? -14.636 -18.003 14.929 1.00 97.12 308 GLN A O 1
ATOM 2366 N N . ILE A 1 309 ? -13.943 -17.780 17.050 1.00 95.06 309 ILE A N 1
ATOM 2367 C CA . ILE A 1 309 ? -13.637 -19.199 17.273 1.00 95.06 309 ILE A CA 1
ATOM 2368 C C . ILE A 1 309 ? -14.894 -19.958 17.698 1.00 95.06 309 ILE A C 1
ATOM 2370 O O . ILE A 1 309 ? -15.161 -21.054 17.222 1.00 95.06 309 ILE A O 1
ATOM 2374 N N . ASP A 1 310 ? -15.688 -19.350 18.577 1.00 93.69 310 ASP A N 1
ATOM 2375 C CA . ASP A 1 310 ? -16.960 -19.883 19.056 1.00 93.69 310 ASP A CA 1
ATOM 2376 C C . ASP A 1 310 ? -17.895 -18.731 19.467 1.00 93.69 310 ASP A C 1
ATOM 2378 O O . ASP A 1 310 ? -17.570 -17.555 19.297 1.00 93.69 310 ASP A O 1
ATOM 2382 N N . ALA A 1 311 ? -19.073 -19.036 20.016 1.00 91.69 311 ALA A N 1
ATOM 2383 C CA . ALA A 1 311 ? -20.059 -18.033 20.443 1.00 91.69 311 ALA A CA 1
ATOM 2384 C C . ALA A 1 311 ? -19.549 -17.037 21.509 1.00 91.69 311 ALA A C 1
ATOM 2386 O O . ALA A 1 311 ? -20.201 -16.034 21.786 1.00 91.69 311 ALA A O 1
ATOM 2387 N N . THR A 1 312 ? -18.414 -17.319 22.146 1.00 95.88 312 THR A N 1
ATOM 2388 C CA . THR A 1 312 ? -17.866 -16.554 23.267 1.00 95.88 312 THR A CA 1
ATOM 2389 C C . THR A 1 312 ? -16.449 -16.028 23.046 1.00 95.88 312 THR A C 1
ATOM 2391 O O . THR A 1 312 ? -16.017 -15.189 23.838 1.00 95.88 312 THR A O 1
ATOM 2394 N N . HIS A 1 313 ? -15.741 -16.448 21.991 1.00 96.94 313 HIS A N 1
ATOM 2395 C CA . HIS A 1 313 ? -14.346 -16.073 21.741 1.00 96.94 313 HIS A CA 1
ATOM 2396 C C . HIS A 1 313 ? -14.108 -15.569 20.318 1.00 96.94 313 HIS A C 1
ATOM 2398 O O . HIS A 1 313 ? -14.483 -16.214 19.342 1.00 96.94 313 HIS A O 1
ATOM 2404 N N . MET A 1 314 ? -13.374 -14.464 20.206 1.00 97.62 314 MET A N 1
ATOM 2405 C CA . MET A 1 314 ? -12.718 -14.027 18.973 1.00 97.62 314 MET A CA 1
ATOM 2406 C C . MET A 1 314 ? -11.229 -13.852 19.235 1.00 97.62 314 MET A C 1
ATOM 2408 O O . MET A 1 314 ? -10.837 -13.377 20.301 1.00 97.62 314 MET A O 1
ATOM 2412 N N . SER A 1 315 ? -10.388 -14.206 18.271 1.00 97.12 315 SER A N 1
ATOM 2413 C CA . SER A 1 315 ? -8.936 -14.148 18.436 1.00 97.12 315 SER A CA 1
ATOM 2414 C C . SER A 1 315 ? -8.233 -13.383 17.326 1.00 97.12 315 SER A C 1
ATOM 2416 O O . SER A 1 315 ? -8.731 -13.337 16.205 1.00 97.12 315 SER A O 1
ATOM 2418 N N . VAL A 1 316 ? -7.044 -12.868 17.642 1.00 96.69 316 VAL A N 1
ATOM 2419 C CA . VAL A 1 316 ? -6.024 -12.438 16.679 1.00 96.69 316 VAL A CA 1
ATOM 2420 C C . VAL A 1 316 ? -4.881 -13.447 16.742 1.00 96.69 316 VAL A C 1
ATOM 2422 O O . VAL A 1 316 ? -4.193 -13.543 17.766 1.00 96.69 316 VAL A O 1
ATOM 2425 N N . SER A 1 317 ? -4.694 -14.202 15.663 1.00 94.69 317 SER A N 1
ATOM 2426 C CA . SER A 1 317 ? -3.740 -15.312 15.565 1.00 94.69 317 SER A CA 1
ATOM 2427 C C . SER A 1 317 ? -2.834 -15.190 14.344 1.00 94.69 317 SER A C 1
ATOM 2429 O O . SER A 1 317 ? -3.239 -14.627 13.330 1.00 94.69 317 SER A O 1
ATOM 2431 N N . ASN A 1 318 ? -1.633 -15.754 14.427 1.00 92.44 318 ASN A N 1
ATOM 2432 C CA . ASN A 1 318 ? -0.713 -15.911 13.300 1.00 92.44 318 ASN A CA 1
ATOM 2433 C C . ASN A 1 318 ? -0.766 -17.352 12.752 1.00 92.44 318 ASN A C 1
ATOM 2435 O O . ASN A 1 318 ? -1.142 -18.269 13.484 1.00 92.44 318 ASN A O 1
ATOM 2439 N N . GLU A 1 319 ? -0.385 -17.550 11.488 1.00 90.31 319 GLU A N 1
ATOM 2440 C CA . GLU A 1 319 ? -0.385 -18.849 10.792 1.00 90.31 319 GLU A CA 1
ATOM 2441 C C . GLU A 1 319 ? 0.409 -19.936 11.524 1.00 90.31 319 GLU A C 1
ATOM 2443 O O . GLU A 1 319 ? 0.064 -21.113 11.465 1.00 90.31 319 GLU A O 1
ATOM 2448 N N . ASN A 1 320 ? 1.418 -19.548 12.311 1.00 87.19 320 ASN A N 1
ATOM 2449 C CA . ASN A 1 320 ? 2.180 -20.465 13.161 1.00 87.19 320 ASN A CA 1
ATOM 2450 C C . ASN A 1 320 ? 1.380 -21.012 14.372 1.00 87.19 320 ASN A C 1
ATOM 2452 O O . ASN A 1 320 ? 1.923 -21.719 15.229 1.00 87.19 320 ASN A O 1
ATOM 2456 N N . GLY A 1 321 ? 0.098 -20.653 14.480 1.00 88.19 321 GLY A N 1
ATOM 2457 C CA . GLY A 1 321 ? -0.838 -21.079 15.515 1.00 88.19 321 GLY A CA 1
ATOM 2458 C C . GLY A 1 321 ? -0.760 -20.280 16.818 1.00 88.19 321 GLY A C 1
ATOM 2459 O O . GLY A 1 321 ? -1.510 -20.568 17.751 1.00 88.19 321 GLY A O 1
ATOM 2460 N N . ASN A 1 322 ? 0.133 -19.294 16.932 1.00 90.19 322 ASN A N 1
ATOM 2461 C CA . ASN A 1 322 ? 0.214 -18.456 18.125 1.00 90.19 322 ASN A CA 1
ATOM 2462 C C . ASN A 1 322 ? -0.914 -17.417 18.149 1.00 90.19 322 ASN A C 1
ATOM 2464 O O . ASN A 1 322 ? -1.270 -16.822 17.131 1.00 90.19 322 ASN A O 1
ATOM 2468 N N . VAL A 1 323 ? -1.441 -17.160 19.347 1.00 95.31 323 VAL A N 1
ATOM 2469 C CA . VAL A 1 323 ? -2.578 -16.258 19.565 1.00 95.31 323 VAL A CA 1
ATOM 2470 C C . VAL A 1 323 ? -2.140 -15.059 20.387 1.00 95.31 323 VAL A C 1
ATOM 2472 O O . VAL A 1 323 ? -1.845 -15.185 21.576 1.00 95.31 323 VAL A O 1
ATOM 2475 N N . SER A 1 324 ? -2.119 -13.881 19.771 1.00 93.00 324 SER A N 1
ATOM 2476 C CA . SER A 1 324 ? -1.684 -12.648 20.436 1.00 93.00 324 SER A CA 1
ATOM 2477 C C . SER A 1 324 ? -2.790 -12.025 21.286 1.00 93.00 324 SER A C 1
ATOM 2479 O O . SER A 1 324 ? -2.514 -11.344 22.277 1.00 93.00 324 SER A O 1
ATOM 2481 N N . ARG A 1 325 ? -4.055 -12.246 20.920 1.00 95.31 325 ARG A N 1
ATOM 2482 C CA . ARG A 1 325 ? -5.203 -11.669 21.623 1.00 95.31 325 ARG A CA 1
ATOM 2483 C C . ARG A 1 325 ? -6.414 -12.574 21.531 1.00 95.31 325 ARG A C 1
ATOM 2485 O O . ARG A 1 325 ? -6.706 -13.097 20.466 1.00 95.31 325 ARG A O 1
ATOM 2492 N N . ILE A 1 326 ? -7.131 -12.685 22.642 1.00 97.44 326 ILE A N 1
ATOM 2493 C CA . ILE A 1 326 ? -8.440 -13.327 22.735 1.00 97.44 326 ILE A CA 1
ATOM 2494 C C . ILE A 1 326 ? -9.391 -12.310 23.360 1.00 97.44 326 ILE A C 1
ATOM 2496 O O . ILE A 1 326 ? -9.122 -11.805 24.451 1.00 97.44 326 ILE A O 1
ATOM 2500 N N . TYR A 1 327 ? -10.483 -12.002 22.677 1.00 97.94 327 TYR A N 1
ATOM 2501 C CA . TYR A 1 327 ? -11.602 -11.223 23.189 1.00 97.94 327 TYR A CA 1
ATOM 2502 C C . TYR A 1 327 ? -12.694 -12.196 23.633 1.00 97.94 327 TYR A C 1
ATOM 2504 O O . TYR A 1 327 ? -13.049 -13.107 22.885 1.00 97.94 327 TYR A O 1
ATOM 2512 N N . ARG A 1 328 ? -13.210 -12.022 24.854 1.00 98.12 328 ARG A N 1
ATOM 2513 C CA . ARG A 1 328 ? -14.291 -12.847 25.412 1.00 98.12 328 ARG A CA 1
ATOM 2514 C C . ARG A 1 328 ? -15.612 -12.094 25.435 1.00 98.12 328 ARG A C 1
ATOM 2516 O O . ARG A 1 328 ? -15.627 -10.897 25.718 1.00 98.12 328 ARG A O 1
ATOM 2523 N N . ALA A 1 329 ? -16.719 -12.781 25.165 1.00 97.56 329 ALA A N 1
ATOM 2524 C CA . ALA A 1 329 ? -18.062 -12.193 25.121 1.00 97.56 329 ALA A CA 1
ATOM 2525 C C . ALA A 1 329 ? -18.482 -11.496 26.432 1.00 97.56 329 ALA A C 1
ATOM 2527 O O . ALA A 1 329 ? -19.355 -10.629 26.421 1.00 97.56 329 ALA A O 1
ATOM 2528 N N . ASP A 1 330 ? -17.839 -11.843 27.553 1.00 96.94 330 ASP A N 1
ATOM 2529 C CA . ASP A 1 330 ? -17.988 -11.173 28.851 1.00 96.94 330 ASP A CA 1
ATOM 2530 C C . ASP A 1 330 ? -17.318 -9.781 28.920 1.00 96.94 330 ASP A C 1
ATOM 2532 O O . ASP A 1 330 ? -17.568 -9.027 29.862 1.00 96.94 330 ASP A O 1
ATOM 2536 N N . GLY A 1 331 ? -16.526 -9.410 27.910 1.00 96.44 331 GLY A N 1
ATOM 2537 C CA . GLY A 1 331 ? -15.778 -8.160 27.806 1.00 96.44 331 GLY A CA 1
ATOM 2538 C C . GLY A 1 331 ? -14.342 -8.237 28.333 1.00 96.44 331 GLY A C 1
ATOM 2539 O O . GLY A 1 331 ? -13.640 -7.231 28.327 1.00 96.44 331 GLY A O 1
ATOM 2540 N N . THR A 1 332 ? -13.870 -9.387 28.807 1.00 97.62 332 THR A N 1
ATOM 2541 C CA . THR A 1 332 ? -12.469 -9.550 29.216 1.00 97.62 332 THR A CA 1
ATOM 2542 C C . THR A 1 332 ? -11.569 -9.882 28.023 1.00 97.62 332 THR A C 1
ATOM 2544 O O . THR A 1 332 ? -12.023 -10.320 26.962 1.00 97.62 332 THR A O 1
ATOM 2547 N N . VAL A 1 333 ? -10.262 -9.657 28.185 1.00 96.12 333 VAL A N 1
ATOM 2548 C CA . VAL A 1 333 ? -9.256 -9.919 27.148 1.00 96.12 333 VAL A CA 1
ATOM 2549 C C . VAL A 1 333 ? -8.106 -10.755 27.686 1.00 96.12 333 VAL A C 1
ATOM 2551 O O . VAL A 1 333 ? -7.579 -10.494 28.765 1.00 96.12 333 VAL A O 1
ATOM 2554 N N . HIS A 1 334 ? -7.694 -11.740 26.896 1.00 94.12 334 HIS A N 1
ATOM 2555 C CA . HIS A 1 334 ? -6.644 -12.710 27.211 1.00 94.12 334 HIS A CA 1
ATOM 2556 C C . HIS A 1 334 ? -5.659 -12.810 26.033 1.00 94.12 334 HIS A C 1
ATOM 2558 O O . HIS A 1 334 ? -5.724 -12.019 25.085 1.00 94.12 334 HIS A O 1
ATOM 2564 N N . GLY A 1 335 ? -4.709 -13.739 26.093 1.00 89.31 335 GLY A N 1
ATOM 2565 C CA . GLY A 1 335 ? -3.757 -14.022 25.016 1.00 89.31 335 GLY A CA 1
ATOM 2566 C C . GLY A 1 335 ? -2.928 -15.268 25.321 1.00 89.31 335 GLY A C 1
ATOM 2567 O O . GLY A 1 335 ? -3.056 -15.840 26.401 1.00 89.31 335 GLY A O 1
ATOM 2568 N N . ASN A 1 336 ? -2.073 -15.664 24.378 1.00 88.25 336 ASN A N 1
ATOM 2569 C CA . ASN A 1 336 ? -1.128 -16.776 24.501 1.00 88.25 336 ASN A CA 1
ATOM 2570 C C . ASN A 1 336 ? -1.763 -18.142 24.840 1.00 88.25 336 ASN A C 1
ATOM 2572 O O . ASN A 1 336 ? -1.220 -18.910 25.631 1.00 88.25 336 ASN A O 1
ATOM 2576 N N . ASN A 1 337 ? -2.913 -18.453 24.236 1.00 93.75 337 ASN A N 1
ATOM 2577 C CA . ASN A 1 337 ? -3.503 -19.792 24.268 1.00 93.75 337 ASN A CA 1
ATOM 2578 C C . ASN A 1 337 ? -3.833 -20.236 22.834 1.00 93.75 337 ASN A C 1
ATOM 2580 O O . ASN A 1 337 ? -4.650 -19.601 22.171 1.00 93.75 337 ASN A O 1
ATOM 2584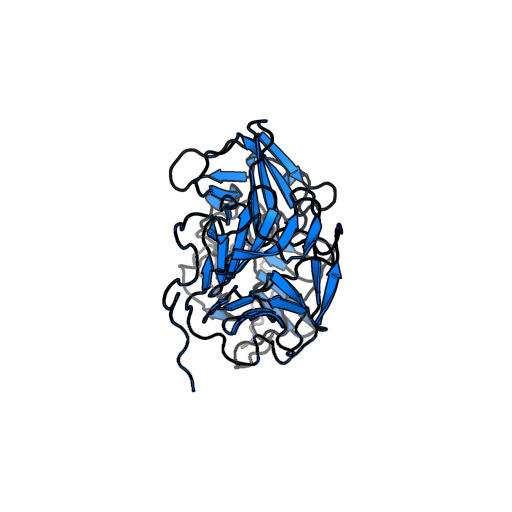 N N . LYS A 1 338 ? -3.181 -21.311 22.372 1.00 92.69 338 LYS A N 1
ATOM 2585 C CA . LYS A 1 338 ? -3.271 -21.827 20.995 1.00 92.69 338 LYS A CA 1
ATOM 2586 C C . LYS A 1 338 ? -4.598 -22.510 20.672 1.00 92.69 338 LYS A C 1
ATOM 2588 O O . LYS A 1 338 ? -4.955 -22.595 19.499 1.00 92.69 338 LYS A O 1
ATOM 2593 N N . ASP A 1 339 ? -5.338 -22.952 21.685 1.00 94.25 339 ASP A N 1
ATOM 2594 C CA . ASP A 1 339 ? -6.645 -23.595 21.500 1.00 94.25 339 ASP A CA 1
ATOM 2595 C C . ASP A 1 339 ? -7.656 -22.620 20.879 1.00 94.25 339 ASP A C 1
ATOM 2597 O O . ASP A 1 339 ? -8.580 -23.024 20.185 1.00 94.25 339 ASP A O 1
ATOM 2601 N N . PHE A 1 340 ? -7.428 -21.316 21.057 1.00 95.69 340 PHE A N 1
ATOM 2602 C CA . PHE A 1 340 ? -8.228 -20.245 20.468 1.00 95.69 340 PHE A CA 1
ATOM 2603 C C . PHE A 1 340 ? -7.608 -19.671 19.192 1.00 95.69 340 PHE A C 1
ATOM 2605 O O . PHE A 1 340 ? -7.809 -18.499 18.898 1.00 95.69 340 PHE A O 1
ATOM 2612 N N . SER A 1 341 ? -6.798 -20.437 18.461 1.00 95.56 341 SER A N 1
ATOM 2613 C CA . SER A 1 341 ? -6.228 -19.965 17.197 1.00 95.56 341 SER A CA 1
ATOM 2614 C C . SER A 1 341 ? -7.269 -19.978 16.080 1.00 95.56 341 SER A C 1
ATOM 2616 O O . SER A 1 341 ? -7.945 -20.981 15.863 1.00 95.56 341 SER A O 1
ATOM 2618 N N . GLY A 1 342 ? -7.329 -18.904 15.288 1.00 92.81 342 GLY A N 1
ATOM 2619 C CA . GLY A 1 342 ? -8.139 -18.854 14.067 1.00 92.81 342 GLY A CA 1
ATOM 2620 C C . GLY A 1 342 ? -7.704 -19.856 12.992 1.00 92.81 342 GLY A C 1
ATOM 2621 O O . GLY A 1 342 ? -8.436 -20.044 12.021 1.00 92.81 342 GLY A O 1
ATOM 2622 N N . TYR A 1 343 ? -6.542 -20.492 13.169 1.00 93.12 343 TYR A N 1
ATOM 2623 C CA . TYR A 1 343 ? -5.989 -21.545 12.313 1.00 93.12 343 TYR A CA 1
ATOM 2624 C C . TYR A 1 343 ? -6.267 -22.969 12.823 1.00 93.12 343 TYR A C 1
ATOM 2626 O O . TYR A 1 343 ? -5.780 -23.922 12.229 1.00 93.12 343 TYR A O 1
ATOM 2634 N N . GLN A 1 344 ? -7.062 -23.143 13.892 1.00 88.88 344 GLN A N 1
ATOM 2635 C CA . GLN A 1 344 ? -7.600 -24.469 14.259 1.00 88.88 344 GLN A CA 1
ATOM 2636 C C . GLN A 1 344 ? -8.458 -25.061 13.129 1.00 88.88 344 GLN A C 1
ATOM 2638 O O . GLN A 1 344 ? -8.528 -26.273 12.957 1.00 88.88 344 GLN A O 1
ATOM 2643 N N . ILE A 1 345 ? -9.078 -24.185 12.339 1.00 84.94 345 ILE A N 1
ATOM 2644 C CA . ILE A 1 345 ? -9.676 -24.510 11.049 1.00 84.94 345 ILE A CA 1
ATOM 2645 C C . ILE A 1 345 ? -8.718 -23.957 9.992 1.00 84.94 345 ILE A C 1
ATOM 2647 O O . ILE A 1 345 ? -8.483 -22.747 9.948 1.00 84.94 345 ILE A O 1
ATOM 2651 N N . GLU A 1 346 ? -8.131 -24.840 9.185 1.00 82.25 346 GLU A N 1
ATOM 2652 C CA . GLU A 1 346 ? -7.087 -24.487 8.215 1.00 82.25 346 GLU A CA 1
ATOM 2653 C C . GLU A 1 346 ? -7.610 -23.471 7.188 1.00 82.25 346 GLU A C 1
ATOM 2655 O O . GLU A 1 346 ? -7.067 -22.368 7.042 1.00 82.25 346 GLU A O 1
ATOM 2660 N N . GLU A 1 347 ? -8.746 -23.789 6.573 1.00 88.31 347 GLU A N 1
ATOM 2661 C CA . GLU A 1 347 ? -9.403 -22.930 5.596 1.00 88.31 347 GLU A CA 1
ATOM 2662 C C . GLU A 1 347 ? -10.111 -21.737 6.256 1.00 88.31 347 GLU A C 1
ATOM 2664 O O . GLU A 1 347 ? -10.732 -21.834 7.324 1.00 88.31 347 GLU A O 1
ATOM 2669 N N . LEU A 1 348 ? -10.029 -20.577 5.597 1.00 90.12 348 LEU A N 1
ATOM 2670 C CA . LEU A 1 348 ? -10.783 -19.391 6.006 1.00 90.12 348 LEU A CA 1
ATOM 2671 C C . LEU A 1 348 ? -12.283 -19.546 5.692 1.00 90.12 348 LEU A C 1
ATOM 2673 O O . LEU A 1 348 ? -13.107 -18.981 6.405 1.00 90.12 348 LEU A O 1
ATOM 2677 N N . GLY A 1 349 ? -12.624 -20.353 4.682 1.00 88.38 349 GLY A N 1
ATOM 2678 C CA . GLY A 1 349 ? -13.988 -20.541 4.186 1.00 88.38 349 GLY A CA 1
ATOM 2679 C C . GLY A 1 349 ? -14.456 -19.407 3.273 1.00 88.38 349 GLY A C 1
ATOM 2680 O O . GLY A 1 349 ? -13.784 -18.383 3.143 1.00 88.38 349 GLY A O 1
ATOM 2681 N N . GLU A 1 350 ? -15.616 -19.601 2.646 1.00 87.75 350 GLU A N 1
ATOM 2682 C CA . GLU A 1 350 ? -16.283 -18.558 1.861 1.00 87.75 350 GLU A CA 1
ATOM 2683 C C . GLU A 1 350 ? -16.707 -17.380 2.759 1.00 87.75 350 GLU A C 1
ATOM 2685 O O . GLU A 1 350 ? -16.992 -17.593 3.942 1.00 87.75 350 GLU A O 1
ATOM 2690 N N . PRO A 1 351 ? -16.762 -16.139 2.238 1.00 87.62 351 PRO A N 1
ATOM 2691 C CA . PRO A 1 351 ? -17.207 -14.975 3.001 1.00 87.62 351 PRO A CA 1
ATOM 2692 C C . PRO A 1 351 ? -18.596 -15.191 3.617 1.00 87.62 351 PRO A C 1
ATOM 2694 O O . PRO A 1 351 ? -19.601 -15.202 2.910 1.00 87.62 351 PRO A O 1
ATOM 2697 N N . ALA A 1 352 ? -18.656 -15.324 4.943 1.00 91.06 352 ALA A N 1
ATOM 2698 C CA . ALA A 1 352 ? -19.903 -15.496 5.684 1.00 91.06 352 ALA A CA 1
ATOM 2699 C C . ALA A 1 352 ? -19.806 -14.798 7.040 1.00 91.06 352 ALA A C 1
ATOM 2701 O O . ALA A 1 352 ? -18.882 -15.023 7.820 1.00 91.06 352 ALA A O 1
ATOM 2702 N N . CYS A 1 353 ? -20.762 -13.921 7.322 1.00 94.50 353 CYS A N 1
ATOM 2703 C CA . CYS A 1 353 ? -20.813 -13.066 8.500 1.00 94.50 353 CYS A CA 1
ATOM 2704 C C . CYS A 1 353 ? -19.473 -12.402 8.865 1.00 94.50 353 CYS A C 1
ATOM 2706 O O . CYS A 1 353 ? -19.091 -12.308 10.032 1.00 94.50 353 CYS A O 1
ATOM 2708 N N . ALA A 1 354 ? -18.747 -11.940 7.857 1.00 95.81 354 ALA A N 1
ATOM 2709 C CA . ALA A 1 354 ? -17.559 -11.122 8.007 1.00 95.81 354 ALA A CA 1
ATOM 2710 C C . ALA A 1 354 ? -17.628 -10.051 6.926 1.00 95.81 354 ALA A C 1
ATOM 2712 O O . ALA A 1 354 ? -17.555 -10.368 5.738 1.00 95.81 354 ALA A O 1
ATOM 2713 N N . TYR A 1 355 ? -17.829 -8.799 7.328 1.00 89.81 355 TYR A N 1
ATOM 2714 C CA . TYR A 1 355 ? -18.052 -7.714 6.382 1.00 89.81 355 TYR A CA 1
ATOM 2715 C C . TYR A 1 355 ? -17.674 -6.355 6.950 1.00 89.81 355 TYR A C 1
ATOM 2717 O O . TYR A 1 355 ? -17.682 -6.129 8.161 1.00 89.81 355 TYR A O 1
ATOM 2725 N N . LEU A 1 356 ? -17.349 -5.449 6.040 1.00 89.88 356 LEU A N 1
ATOM 2726 C CA . LEU A 1 356 ? -16.943 -4.088 6.322 1.00 89.88 356 LEU A CA 1
ATOM 2727 C C . LEU A 1 356 ? -18.011 -3.102 5.844 1.00 89.88 356 LEU A C 1
ATOM 2729 O O . LEU A 1 356 ? -18.542 -3.244 4.746 1.00 89.88 356 LEU A O 1
ATOM 2733 N N . THR A 1 357 ? -18.266 -2.083 6.656 1.00 84.75 357 THR A N 1
ATOM 2734 C CA . THR A 1 357 ? -19.061 -0.891 6.324 1.00 84.75 357 THR A CA 1
ATOM 2735 C C . THR A 1 357 ? -18.194 0.360 6.490 1.00 84.75 357 THR A C 1
ATOM 2737 O O . THR A 1 357 ? -17.035 0.251 6.896 1.00 84.75 357 THR A O 1
ATOM 2740 N N . SER A 1 358 ? -18.741 1.549 6.237 1.00 81.19 358 SER A N 1
ATOM 2741 C CA . SER A 1 358 ? -18.060 2.816 6.547 1.00 81.19 358 SER A CA 1
ATOM 2742 C C . SER A 1 358 ? -17.814 3.045 8.042 1.00 81.19 358 SER A C 1
ATOM 2744 O O . SER A 1 358 ? -16.936 3.830 8.381 1.00 81.19 358 SER A O 1
ATOM 2746 N N . SER A 1 359 ? -18.559 2.375 8.928 1.00 82.12 359 SER A N 1
ATOM 2747 C CA . SER A 1 359 ? -18.548 2.653 10.373 1.00 82.12 359 SER A CA 1
ATOM 2748 C C . SER A 1 359 ? -17.985 1.510 11.228 1.00 82.12 359 SER A C 1
ATOM 2750 O O . SER A 1 359 ? -17.545 1.721 12.365 1.00 82.12 359 SER A O 1
ATOM 2752 N N . PHE A 1 360 ? -18.018 0.272 10.729 1.00 91.69 360 PHE A N 1
ATOM 2753 C CA . PHE A 1 360 ? -17.507 -0.888 11.458 1.00 91.69 360 PHE A CA 1
ATOM 2754 C C . PHE A 1 360 ? -17.125 -2.065 10.558 1.00 91.69 360 PHE A C 1
ATOM 2756 O O . PHE A 1 360 ? -17.708 -2.299 9.499 1.00 91.69 360 PHE A O 1
ATOM 2763 N N . LEU A 1 361 ? -16.200 -2.876 11.071 1.00 95.56 361 LEU A N 1
ATOM 2764 C CA . LEU A 1 361 ? -15.930 -4.242 10.635 1.00 95.56 361 LEU A CA 1
ATOM 2765 C C . LEU A 1 361 ? -16.673 -5.213 11.559 1.00 95.56 361 LEU A C 1
ATOM 2767 O O . LEU A 1 361 ? -16.418 -5.243 12.768 1.00 95.56 361 LEU A O 1
ATOM 2771 N N . GLN A 1 362 ? -17.565 -6.026 10.998 1.00 96.00 362 GLN A N 1
ATOM 2772 C CA . GLN A 1 362 ? -18.229 -7.114 11.708 1.00 96.00 362 GLN A CA 1
ATOM 2773 C C . GLN A 1 362 ? -17.543 -8.449 11.415 1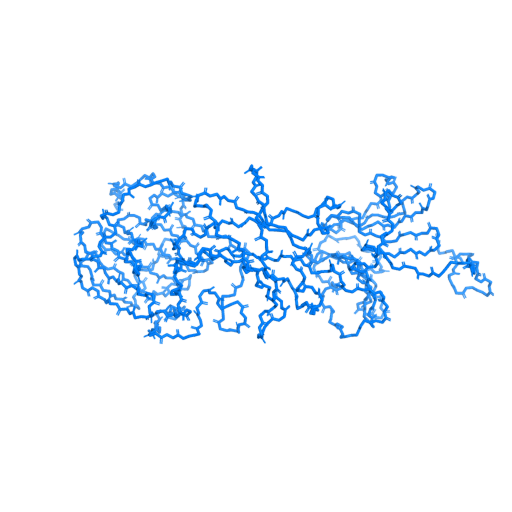.00 96.00 362 GLN A C 1
ATOM 2775 O O . GLN A 1 362 ? -17.210 -8.753 10.273 1.00 96.00 362 GLN A O 1
ATOM 2780 N N . ILE A 1 363 ? -17.349 -9.247 12.464 1.00 97.00 363 ILE A N 1
ATOM 2781 C CA . ILE A 1 363 ? -16.807 -10.606 12.423 1.00 97.00 363 ILE A CA 1
ATOM 2782 C C . ILE A 1 363 ? -17.688 -11.464 13.332 1.00 97.00 363 ILE A C 1
ATOM 2784 O O . ILE A 1 363 ? -17.543 -11.456 14.555 1.00 97.00 363 ILE A O 1
ATOM 2788 N N . GLY A 1 364 ? -18.641 -12.171 12.736 1.00 95.94 364 GLY A N 1
ATOM 2789 C CA . GLY A 1 364 ? -19.662 -12.925 13.445 1.00 95.94 364 GLY A CA 1
ATOM 2790 C C . GLY A 1 364 ? -20.444 -12.044 14.425 1.00 95.94 364 GLY A C 1
ATOM 2791 O O . GLY A 1 364 ? -21.096 -11.076 14.040 1.00 95.94 364 GLY A O 1
ATOM 2792 N N . ASP A 1 365 ? -20.338 -12.372 15.708 1.00 97.06 365 ASP A N 1
ATOM 2793 C CA . ASP A 1 365 ? -20.983 -11.704 16.839 1.00 97.06 365 ASP A CA 1
ATOM 2794 C C . ASP A 1 365 ? -20.172 -10.522 17.401 1.00 97.06 365 ASP A C 1
ATOM 2796 O O . ASP A 1 365 ? -20.507 -9.960 18.454 1.00 97.06 365 ASP A O 1
ATOM 2800 N N . TRP A 1 366 ? -19.101 -10.136 16.708 1.00 97.94 366 TRP A N 1
ATOM 2801 C CA . TRP A 1 366 ? -18.164 -9.098 17.115 1.00 97.94 366 TRP A CA 1
ATOM 2802 C C . TRP A 1 366 ? -18.146 -7.929 16.137 1.00 97.94 366 TRP A C 1
ATOM 2804 O O . TRP A 1 366 ? -18.221 -8.120 14.928 1.00 97.94 366 TRP A O 1
ATOM 2814 N N . ARG A 1 367 ? -17.980 -6.712 16.662 1.00 97.25 367 ARG A N 1
ATOM 2815 C CA . ARG A 1 367 ? -17.760 -5.495 15.873 1.00 97.25 367 ARG A CA 1
ATOM 2816 C C . ARG A 1 367 ? -16.519 -4.756 16.346 1.00 97.25 367 ARG A C 1
ATOM 2818 O O . ARG A 1 367 ? -16.367 -4.512 17.546 1.00 97.25 367 ARG A O 1
ATOM 2825 N N . PHE A 1 368 ? -15.684 -4.371 15.389 1.00 97.19 368 PHE A N 1
ATOM 2826 C CA . PHE A 1 368 ? -14.705 -3.299 15.510 1.00 97.19 368 PHE A CA 1
ATOM 2827 C C . PHE A 1 368 ? -15.352 -2.051 14.914 1.00 97.19 368 PHE A C 1
ATOM 2829 O O . PHE A 1 368 ? -15.521 -1.994 13.702 1.00 97.19 368 PHE A O 1
ATOM 2836 N N . GLY A 1 369 ? -15.762 -1.094 15.743 1.00 92.19 369 GLY A N 1
ATOM 2837 C CA . GLY A 1 369 ? -16.467 0.102 15.270 1.00 92.19 369 GLY A CA 1
ATOM 2838 C C . GLY A 1 369 ? -15.826 1.392 15.743 1.00 92.19 369 GLY A C 1
ATOM 2839 O O . GLY A 1 369 ? -15.318 1.459 16.870 1.00 92.19 369 GLY A O 1
ATOM 2840 N N . GLU A 1 370 ? -15.866 2.405 14.884 1.00 85.88 370 GLU A N 1
ATOM 2841 C CA . GLU A 1 370 ? -15.468 3.762 15.233 1.00 85.88 370 GLU A CA 1
ATOM 2842 C C . GLU A 1 370 ? -16.582 4.457 16.018 1.00 85.88 370 GLU A C 1
ATOM 2844 O O . GLU A 1 370 ? -17.742 4.505 15.615 1.00 85.88 370 GLU A O 1
ATOM 2849 N N . ILE A 1 371 ? -16.230 4.990 17.184 1.00 83.25 371 ILE A N 1
ATOM 2850 C CA . ILE A 1 371 ? -17.131 5.743 18.049 1.00 83.25 371 ILE A CA 1
ATOM 2851 C C . ILE A 1 371 ? -16.395 7.006 18.485 1.00 83.25 371 ILE A C 1
ATOM 2853 O O . ILE A 1 371 ? -15.663 7.014 19.482 1.00 83.25 371 ILE A O 1
ATOM 2857 N N . SER A 1 372 ? -16.606 8.091 17.732 1.00 82.75 372 SER A N 1
ATOM 2858 C CA . SER A 1 372 ? -15.852 9.339 17.890 1.00 82.75 372 SER A CA 1
ATOM 2859 C C . SER A 1 372 ? -14.345 9.050 17.790 1.00 82.75 372 SER A C 1
ATOM 2861 O O . SER A 1 372 ? -13.907 8.401 16.854 1.00 82.75 372 SER A O 1
ATOM 2863 N N . THR A 1 373 ? -13.534 9.452 18.764 1.00 80.06 373 THR A N 1
ATOM 2864 C CA . THR A 1 373 ? -12.074 9.259 18.745 1.00 80.06 373 THR A CA 1
ATOM 2865 C C . THR A 1 373 ? -11.601 7.857 19.172 1.00 80.06 373 THR A C 1
ATOM 2867 O O . THR A 1 373 ? -10.435 7.669 19.534 1.00 80.06 373 THR A O 1
ATOM 2870 N N . HIS A 1 374 ? -12.497 6.863 19.179 1.00 83.94 374 HIS A N 1
ATOM 2871 C CA . HIS A 1 374 ? -12.238 5.525 19.708 1.00 83.94 374 HIS A CA 1
ATOM 2872 C C . HIS A 1 374 ? -12.564 4.433 18.687 1.00 83.94 374 HIS A C 1
ATOM 2874 O O . HIS A 1 374 ? -13.675 4.390 18.171 1.00 83.94 374 HIS A O 1
ATOM 2880 N N . LEU A 1 375 ? -11.666 3.464 18.504 1.00 91.31 375 LEU A N 1
ATOM 2881 C CA . LEU A 1 375 ? -12.017 2.165 17.924 1.00 91.31 375 LEU A CA 1
ATOM 2882 C C . LEU A 1 375 ? -12.365 1.199 19.050 1.00 91.31 375 LEU A C 1
ATOM 2884 O O . LEU A 1 375 ? -11.541 0.929 19.929 1.00 91.31 375 LEU A O 1
ATOM 2888 N N . SER A 1 376 ? -13.573 0.654 19.009 1.00 95.31 376 SER A N 1
ATOM 2889 C CA . SER A 1 376 ? -14.093 -0.224 20.055 1.00 95.31 376 SER A CA 1
ATOM 2890 C C . SER A 1 376 ? -14.299 -1.639 19.533 1.00 95.31 376 SER A C 1
ATOM 2892 O O . SER A 1 376 ? -14.903 -1.833 18.484 1.00 95.31 376 SER A O 1
ATOM 2894 N N . VAL A 1 377 ? -13.825 -2.631 20.291 1.00 97.62 377 VAL A N 1
ATOM 2895 C CA . VAL A 1 377 ? -14.030 -4.063 20.028 1.00 97.62 377 VAL A CA 1
ATOM 2896 C C . VAL A 1 377 ? -15.126 -4.571 20.947 1.00 97.62 377 VAL A C 1
ATOM 2898 O O . VAL A 1 377 ? -14.965 -4.571 22.171 1.00 97.62 377 VAL A O 1
ATOM 2901 N N . THR A 1 378 ? -16.253 -4.973 20.371 1.00 97.81 378 THR A N 1
ATOM 2902 C CA . THR A 1 378 ? -17.504 -5.160 21.114 1.00 97.81 378 THR A CA 1
ATOM 2903 C C . THR A 1 378 ? -18.224 -6.422 20.676 1.00 97.81 378 THR A C 1
ATOM 2905 O O . THR A 1 378 ? -18.163 -6.811 19.513 1.00 97.81 378 THR A O 1
ATOM 2908 N N . HIS A 1 379 ? -18.901 -7.069 21.614 1.00 97.62 379 HIS A N 1
ATOM 2909 C CA . HIS A 1 379 ? -19.681 -8.276 21.378 1.00 97.62 379 HIS A CA 1
ATOM 2910 C C . HIS A 1 379 ? -21.179 -7.956 21.401 1.00 97.62 379 HIS A C 1
ATOM 2912 O O . HIS A 1 379 ? -21.612 -7.115 22.201 1.00 97.62 379 HIS A O 1
ATOM 2918 N N . LYS A 1 380 ? -21.984 -8.679 20.606 1.00 95.44 380 LYS A N 1
ATOM 2919 C CA . LYS A 1 380 ? -23.448 -8.487 20.515 1.00 95.44 380 LYS A CA 1
ATOM 2920 C C . LYS A 1 380 ? -24.169 -8.584 21.858 1.00 95.44 380 LYS A C 1
ATOM 2922 O O . LYS A 1 380 ? -25.225 -7.997 22.053 1.00 95.44 380 LYS A O 1
ATOM 2927 N N . GLY A 1 381 ? -23.568 -9.289 22.819 1.00 94.06 381 GLY A N 1
ATOM 2928 C CA . GLY A 1 381 ? -24.038 -9.398 24.204 1.00 94.06 381 GLY A CA 1
ATOM 2929 C C . GLY A 1 381 ? -23.920 -8.110 25.036 1.00 94.06 381 GLY A C 1
ATOM 2930 O O . GLY A 1 381 ? -24.100 -8.159 26.250 1.00 94.06 381 GLY A O 1
ATOM 2931 N N . GLY A 1 382 ? -23.582 -6.971 24.424 1.00 94.69 382 GLY A N 1
ATOM 2932 C CA . GLY A 1 382 ? -23.576 -5.662 25.080 1.00 94.69 382 GLY A CA 1
ATOM 2933 C C . GLY A 1 382 ? -22.267 -5.306 25.790 1.00 94.69 382 GLY A C 1
ATOM 2934 O O . GLY A 1 382 ? -22.220 -4.316 26.522 1.00 94.69 382 GLY A O 1
ATOM 2935 N N . LYS A 1 383 ? -21.196 -6.083 25.591 1.00 97.81 383 LYS A N 1
ATOM 2936 C CA . LYS A 1 383 ? -19.894 -5.849 26.232 1.00 97.81 383 LYS A CA 1
ATOM 2937 C C . LYS A 1 383 ? -18.867 -5.277 25.266 1.00 97.81 383 LYS A C 1
ATOM 2939 O O . LYS A 1 383 ? -18.705 -5.768 24.153 1.00 97.81 383 LYS A O 1
ATOM 2944 N N . THR A 1 384 ? -18.125 -4.290 25.750 1.00 97.75 384 THR A N 1
ATOM 2945 C CA . THR A 1 384 ? -16.945 -3.722 25.096 1.00 97.75 384 THR A CA 1
ATOM 2946 C C . THR A 1 384 ? -15.705 -4.343 25.723 1.00 97.75 384 THR A C 1
ATOM 2948 O O . THR A 1 384 ? -15.466 -4.194 26.926 1.00 97.75 384 THR A O 1
ATOM 2951 N N . ALA A 1 385 ? -14.938 -5.074 24.915 1.00 97.69 385 ALA A N 1
ATOM 2952 C CA . ALA A 1 385 ? -13.759 -5.812 25.352 1.00 97.69 385 ALA A CA 1
ATOM 2953 C C . ALA A 1 385 ? -12.477 -4.975 25.296 1.00 97.69 385 ALA A C 1
ATOM 2955 O O . ALA A 1 385 ? -11.560 -5.160 26.100 1.00 97.69 385 ALA A O 1
ATOM 2956 N N . MET A 1 386 ? -12.402 -4.041 24.351 1.00 96.38 386 MET A N 1
ATOM 2957 C CA . MET A 1 386 ? -11.245 -3.172 24.187 1.00 96.38 386 MET A CA 1
ATOM 2958 C C . MET A 1 386 ? -11.646 -1.859 23.539 1.00 96.38 386 MET A C 1
ATOM 2960 O O . MET A 1 386 ? -12.486 -1.843 22.646 1.00 96.38 386 MET A O 1
ATOM 2964 N N . ILE A 1 387 ? -10.992 -0.784 23.960 1.00 94.69 387 ILE A N 1
ATOM 2965 C CA . ILE A 1 387 ? -11.081 0.529 23.336 1.00 94.69 387 ILE A CA 1
ATOM 2966 C C . ILE A 1 387 ? -9.662 0.993 23.009 1.00 94.69 387 ILE A C 1
ATOM 2968 O O . ILE A 1 387 ? -8.803 1.029 23.894 1.00 94.69 387 ILE A O 1
ATOM 2972 N N . TYR A 1 388 ? -9.429 1.353 21.751 1.00 90.75 388 TYR A N 1
ATOM 2973 C CA . TYR A 1 388 ? -8.205 1.974 21.256 1.00 90.75 388 TYR A CA 1
ATOM 2974 C C . TYR A 1 388 ? -8.484 3.447 20.978 1.00 90.75 388 TYR A C 1
ATOM 2976 O O . TYR A 1 388 ? -9.425 3.764 20.255 1.00 90.75 388 TYR A O 1
ATOM 2984 N N . ARG A 1 389 ? -7.688 4.347 21.552 1.00 84.62 389 ARG A N 1
ATOM 2985 C CA . ARG A 1 389 ? -7.848 5.791 21.355 1.00 84.62 389 ARG A CA 1
ATOM 2986 C C . ARG A 1 389 ? -6.918 6.339 20.293 1.00 84.62 389 ARG A C 1
ATOM 2988 O O . ARG A 1 389 ? -5.818 5.830 20.072 1.00 84.62 389 ARG A O 1
ATOM 2995 N N . ASP A 1 390 ? -7.342 7.456 19.729 1.00 74.31 390 ASP A N 1
ATOM 2996 C CA . ASP A 1 390 ? -6.538 8.312 18.871 1.00 74.31 390 ASP A CA 1
ATOM 2997 C C . ASP A 1 390 ? -5.250 8.836 19.530 1.00 74.31 390 ASP A C 1
ATOM 2999 O O . ASP A 1 390 ? -4.343 9.229 18.824 1.00 74.31 390 ASP A O 1
ATOM 3003 N N . ASP A 1 391 ? -5.092 8.818 20.851 1.00 71.75 391 ASP A N 1
ATOM 3004 C CA . ASP A 1 391 ? -3.837 9.181 21.532 1.00 71.75 391 ASP A CA 1
ATOM 3005 C C . ASP A 1 391 ? -2.890 7.988 21.775 1.00 71.75 391 ASP A C 1
ATOM 3007 O O . ASP A 1 391 ? -1.842 8.131 22.412 1.00 71.75 391 ASP A O 1
ATOM 3011 N N . GLY A 1 392 ? -3.242 6.797 21.280 1.00 75.88 392 GLY A N 1
ATOM 3012 C CA . GLY A 1 392 ? -2.462 5.571 21.447 1.00 75.88 392 GLY A CA 1
ATOM 3013 C C . GLY A 1 392 ? -2.698 4.840 22.775 1.00 75.88 392 GLY A C 1
ATOM 3014 O O . GLY A 1 392 ? -2.041 3.831 23.046 1.00 75.88 392 GLY A O 1
ATOM 3015 N N . ARG A 1 393 ? -3.586 5.333 23.649 1.00 82.81 393 ARG A N 1
ATOM 3016 C CA . ARG A 1 393 ? -3.945 4.627 24.888 1.00 82.81 393 ARG A CA 1
ATOM 3017 C C . ARG A 1 393 ? -4.961 3.523 24.615 1.00 82.81 393 ARG A C 1
ATOM 3019 O O . ARG A 1 393 ? -5.803 3.627 23.725 1.00 82.81 393 ARG A O 1
ATOM 3026 N N . ILE A 1 394 ? -4.916 2.484 25.448 1.00 90.38 394 ILE A N 1
ATOM 3027 C CA . ILE A 1 394 ? -5.864 1.368 25.405 1.00 90.38 394 ILE A CA 1
ATOM 3028 C C . ILE A 1 394 ? -6.615 1.232 26.723 1.00 90.38 394 ILE A C 1
ATOM 3030 O O . ILE A 1 394 ? -6.028 1.371 27.797 1.00 90.38 394 ILE A O 1
ATOM 3034 N N . PHE A 1 395 ? -7.900 0.903 26.639 1.00 92.94 395 PHE A N 1
ATOM 3035 C CA . PHE A 1 395 ? -8.749 0.624 27.792 1.00 92.94 395 PHE A CA 1
ATOM 3036 C C . PHE A 1 395 ? -9.341 -0.768 27.628 1.00 92.94 395 PHE A C 1
ATOM 3038 O O . PHE A 1 395 ? -10.106 -1.032 26.702 1.00 92.94 395 PHE A O 1
ATOM 3045 N N . GLN A 1 396 ? -8.944 -1.674 28.518 1.00 95.44 396 GLN A N 1
ATOM 3046 C CA . GLN A 1 396 ? -9.440 -3.046 28.516 1.00 95.44 396 GLN A CA 1
ATOM 3047 C C . GLN A 1 396 ? -10.811 -3.105 29.188 1.00 95.44 396 GLN A C 1
ATOM 3049 O O . GLN A 1 396 ? -11.091 -2.346 30.119 1.00 95.44 396 GLN A O 1
ATOM 3054 N N . GLY A 1 397 ? -11.657 -4.007 28.703 1.00 95.31 397 GLY A N 1
ATOM 3055 C CA . GLY A 1 397 ? -12.917 -4.338 29.343 1.00 95.31 397 GLY A CA 1
ATOM 3056 C C . GLY A 1 397 ? -12.770 -5.227 30.580 1.00 95.31 397 GLY A C 1
ATOM 3057 O O . GLY A 1 397 ? -11.654 -5.518 31.020 1.00 95.31 397 GLY A O 1
ATOM 3058 N N . PRO A 1 398 ? -13.903 -5.633 31.173 1.00 96.81 398 PRO A N 1
ATOM 3059 C CA . PRO A 1 398 ? -15.248 -5.532 30.607 1.00 96.81 398 PRO A CA 1
ATOM 3060 C C . PRO A 1 398 ? -15.875 -4.146 30.798 1.00 96.81 398 PRO A C 1
ATOM 3062 O O . PRO A 1 398 ? -15.920 -3.626 31.912 1.00 96.81 398 PRO A O 1
ATOM 3065 N N . ARG A 1 399 ? -16.395 -3.550 29.717 1.00 95.81 399 ARG A N 1
ATOM 3066 C CA . ARG A 1 399 ? -17.159 -2.285 29.758 1.00 95.81 399 ARG A CA 1
ATOM 3067 C C . ARG A 1 399 ? -18.504 -2.427 29.037 1.00 95.81 399 ARG A C 1
ATOM 3069 O O . ARG A 1 399 ? -18.764 -3.451 28.407 1.00 95.81 399 ARG A O 1
ATOM 3076 N N . THR A 1 400 ? -19.373 -1.431 29.173 1.00 94.44 400 THR A N 1
ATOM 3077 C CA . THR A 1 400 ? -20.731 -1.403 28.574 1.00 94.44 400 THR A CA 1
ATOM 3078 C C . THR A 1 400 ? -21.002 -0.145 27.754 1.00 94.44 400 THR A C 1
ATOM 3080 O O . THR A 1 400 ? -21.983 -0.081 27.026 1.00 94.44 400 THR A O 1
ATOM 3083 N N . ASP A 1 401 ? -20.148 0.860 27.883 1.00 93.81 401 ASP A N 1
ATOM 3084 C CA . ASP A 1 401 ? -20.088 2.058 27.058 1.00 93.81 401 ASP A CA 1
ATOM 3085 C C . ASP A 1 401 ? -19.206 1.828 25.818 1.00 93.81 401 ASP A C 1
ATOM 3087 O O . ASP A 1 401 ? -18.456 0.850 25.743 1.00 93.81 401 ASP A O 1
ATOM 3091 N N . PHE A 1 402 ? -19.313 2.733 24.838 1.00 92.12 402 PHE A N 1
ATOM 3092 C CA . PHE A 1 402 ? -18.635 2.631 23.537 1.00 92.12 402 PHE A CA 1
ATOM 3093 C C . PHE A 1 402 ? -18.921 1.295 22.834 1.00 92.12 402 PHE A C 1
ATOM 3095 O O . PHE A 1 402 ? -18.015 0.598 22.382 1.00 92.12 402 PHE A O 1
ATOM 3102 N N . ASN A 1 403 ? -20.199 0.910 22.790 1.00 94.38 403 ASN A N 1
ATOM 3103 C CA . ASN A 1 403 ? -20.620 -0.327 22.150 1.00 94.38 403 ASN A CA 1
ATOM 3104 C C . ASN A 1 403 ? -20.950 -0.098 20.661 1.00 94.38 403 ASN A C 1
ATOM 3106 O O . ASN A 1 403 ? -21.875 0.650 20.349 1.00 94.38 403 ASN A O 1
ATOM 3110 N N . ALA A 1 404 ? -20.234 -0.765 19.749 1.00 94.19 404 ALA A N 1
ATOM 3111 C CA . ALA A 1 404 ? -20.389 -0.595 18.303 1.00 94.19 404 ALA A CA 1
ATOM 3112 C C . ALA A 1 404 ? -21.663 -1.251 17.740 1.00 94.19 404 ALA A C 1
ATOM 3114 O O . ALA A 1 404 ? -22.030 -1.012 16.595 1.00 94.19 404 ALA A O 1
ATOM 3115 N N . TRP A 1 405 ? -22.390 -2.032 18.542 1.00 93.94 405 TRP A N 1
ATOM 3116 C CA . TRP A 1 405 ? -23.735 -2.502 18.196 1.00 93.94 405 TRP A CA 1
ATOM 3117 C C . TRP A 1 405 ? -24.796 -1.399 18.268 1.00 93.94 405 TRP A C 1
ATOM 3119 O O . TRP A 1 405 ? -25.915 -1.605 17.814 1.00 93.94 405 TRP A O 1
ATOM 3129 N N . GLY A 1 406 ? -24.458 -0.230 18.825 1.00 89.50 406 GLY A N 1
ATOM 3130 C CA . GLY A 1 406 ? -25.288 0.972 18.721 1.00 89.50 406 GLY A CA 1
ATOM 3131 C C . GLY A 1 406 ? -25.117 1.738 17.404 1.00 89.50 406 GLY A C 1
ATOM 3132 O O . GLY A 1 406 ? -25.872 2.679 17.169 1.00 89.50 406 GLY A O 1
ATOM 3133 N N . LEU A 1 407 ? -24.133 1.373 16.571 1.00 89.12 407 LEU A N 1
ATOM 3134 C CA . LEU A 1 407 ? -23.945 1.954 15.240 1.00 89.12 407 LEU A CA 1
ATOM 3135 C C . LEU A 1 407 ? -24.992 1.388 14.276 1.00 89.12 407 LEU A C 1
ATOM 3137 O O . LEU A 1 407 ? -25.366 0.217 14.380 1.00 89.12 407 LEU A O 1
ATOM 3141 N N . GLN A 1 408 ? -25.467 2.226 13.355 1.00 87.25 408 GLN A N 1
ATOM 3142 C CA . GLN A 1 408 ? -26.452 1.818 12.356 1.00 87.25 408 GLN A CA 1
ATOM 3143 C C . GLN A 1 408 ? -25.810 0.913 11.311 1.00 87.25 408 GLN A C 1
ATOM 3145 O O . GLN A 1 408 ? -24.648 1.098 10.964 1.00 87.25 408 GLN A O 1
ATOM 3150 N N . ASP A 1 409 ? -26.578 -0.050 10.811 1.00 82.19 409 ASP A N 1
ATOM 3151 C CA . ASP A 1 409 ? -26.144 -0.854 9.676 1.00 82.19 409 ASP A CA 1
ATOM 3152 C C . ASP A 1 409 ? -26.148 0.008 8.408 1.00 82.19 409 ASP A C 1
ATOM 3154 O O . ASP A 1 409 ? -27.130 0.684 8.096 1.00 82.19 409 ASP A O 1
ATOM 3158 N N . GLU A 1 410 ? -25.028 -0.021 7.696 1.00 81.88 410 GLU A N 1
ATOM 3159 C CA . GLU A 1 410 ? -24.767 0.772 6.497 1.00 81.88 410 GLU A CA 1
ATOM 3160 C C . GLU A 1 410 ? -24.469 -0.146 5.302 1.00 81.88 410 GLU A C 1
ATOM 3162 O O . GLU A 1 410 ? -24.534 -1.375 5.400 1.00 81.88 410 GLU A O 1
ATOM 3167 N N . GLU A 1 411 ? -24.155 0.456 4.154 1.00 83.62 411 GLU A N 1
ATOM 3168 C CA . GLU A 1 411 ? -23.745 -0.274 2.958 1.00 83.62 411 GLU A CA 1
ATOM 3169 C C . GLU A 1 411 ? -22.512 -1.148 3.229 1.00 83.62 411 GLU A C 1
ATOM 3171 O O . GLU A 1 411 ? -21.542 -0.734 3.872 1.00 83.62 411 GLU A O 1
ATOM 3176 N N . ILE A 1 412 ? -22.558 -2.380 2.719 1.00 83.81 412 ILE A N 1
ATOM 3177 C CA . ILE A 1 412 ? -21.443 -3.317 2.800 1.00 83.81 412 ILE A CA 1
ATOM 3178 C C . ILE A 1 412 ? -20.442 -2.972 1.701 1.00 83.81 412 ILE A C 1
ATOM 3180 O O . ILE A 1 412 ? -20.731 -3.119 0.517 1.00 83.81 412 ILE A O 1
ATOM 3184 N N . LEU A 1 413 ? -19.246 -2.562 2.112 1.00 82.56 413 LEU A N 1
ATOM 3185 C CA . LEU A 1 413 ? -18.139 -2.215 1.221 1.00 82.56 413 LEU A CA 1
ATOM 3186 C C . LEU A 1 413 ? -17.326 -3.448 0.804 1.00 82.56 413 LEU A C 1
ATOM 3188 O O . LEU A 1 413 ? -16.714 -3.466 -0.262 1.00 82.56 413 LEU A O 1
ATOM 3192 N N . MET A 1 414 ? -17.271 -4.469 1.664 1.00 80.62 414 MET A N 1
ATOM 3193 C CA . MET A 1 414 ? -16.506 -5.696 1.430 1.00 80.62 414 MET A CA 1
ATOM 3194 C C . MET A 1 414 ? -16.996 -6.838 2.325 1.00 80.62 414 MET A C 1
ATOM 3196 O O . MET A 1 414 ? -17.468 -6.596 3.436 1.00 80.62 414 MET A O 1
ATOM 3200 N N . GLY A 1 415 ? -16.818 -8.081 1.877 1.00 88.44 415 GLY A N 1
ATOM 3201 C CA . GLY A 1 415 ? -17.242 -9.275 2.612 1.00 88.44 415 GLY A CA 1
ATOM 3202 C C . GLY A 1 415 ? -18.729 -9.596 2.433 1.00 88.44 415 GLY A C 1
ATOM 3203 O O . GLY A 1 415 ? -19.331 -9.216 1.432 1.00 88.44 415 GLY A O 1
ATOM 3204 N N . SER A 1 416 ? -19.309 -10.329 3.384 1.00 89.12 416 SER A N 1
ATOM 3205 C CA . SER A 1 416 ? -20.705 -10.783 3.328 1.00 89.12 416 SER A CA 1
ATOM 3206 C C . SER A 1 416 ? -21.358 -10.804 4.711 1.00 89.12 416 SER A C 1
ATOM 3208 O O . SER A 1 416 ? -20.739 -11.206 5.702 1.00 89.12 416 SER A O 1
ATOM 3210 N N . ASN A 1 417 ? -22.625 -10.390 4.776 1.00 91.88 417 ASN A N 1
ATOM 3211 C CA . ASN A 1 417 ? -23.483 -10.523 5.957 1.00 91.88 417 ASN A CA 1
ATOM 3212 C C . ASN A 1 417 ? -24.322 -11.816 5.948 1.00 91.88 417 ASN A C 1
ATOM 3214 O O . ASN A 1 417 ? -25.089 -12.053 6.885 1.00 91.88 417 ASN A O 1
ATOM 3218 N N . GLU A 1 418 ? -24.178 -12.663 4.925 1.00 90.94 418 GLU A N 1
ATOM 3219 C CA . GLU A 1 418 ? -24.845 -13.963 4.868 1.00 90.94 418 GLU A CA 1
ATOM 3220 C C . GLU A 1 418 ? -24.402 -14.855 6.037 1.00 90.94 418 GLU A C 1
ATOM 3222 O O . GLU A 1 418 ? -23.255 -14.804 6.482 1.00 90.94 418 GLU A O 1
ATOM 3227 N N . GLY A 1 419 ? -25.324 -15.651 6.585 1.00 83.62 419 GLY A N 1
ATOM 3228 C CA . GLY A 1 419 ? -25.049 -16.526 7.733 1.00 83.62 419 GLY A CA 1
ATOM 3229 C C . GLY A 1 419 ? -24.903 -15.804 9.082 1.00 83.62 419 GLY A C 1
ATOM 3230 O O . GLY A 1 419 ? -24.642 -16.446 10.105 1.00 83.62 419 GLY A O 1
ATOM 3231 N N . CYS A 1 420 ? -25.093 -14.480 9.142 1.00 85.19 420 CYS A N 1
ATOM 3232 C CA . CYS A 1 420 ? -25.152 -13.776 10.421 1.00 85.19 420 CYS A CA 1
ATOM 3233 C C . CYS A 1 420 ? -26.389 -14.179 11.232 1.00 85.19 420 CYS A C 1
ATOM 3235 O O . CYS A 1 420 ? -27.516 -14.125 10.753 1.00 85.19 420 CYS A O 1
ATOM 3237 N N . GLY A 1 421 ? -26.176 -14.556 12.497 1.00 68.12 421 GLY A N 1
ATOM 3238 C CA . GLY A 1 421 ? -27.243 -15.010 13.396 1.00 68.12 421 GLY A CA 1
ATOM 3239 C C . GLY A 1 421 ? -27.518 -16.516 13.354 1.00 68.12 421 GLY A C 1
ATOM 3240 O O . GLY A 1 421 ? -28.215 -17.016 14.236 1.00 68.12 421 GLY A O 1
ATOM 3241 N N . GLU A 1 422 ? -26.919 -17.256 12.418 1.00 59.28 422 GLU A N 1
ATOM 3242 C CA . GLU A 1 422 ? -26.960 -18.716 12.426 1.00 59.28 422 GLU A CA 1
ATOM 3243 C C . GLU A 1 422 ? -25.908 -19.255 13.412 1.00 59.28 422 GLU A C 1
ATOM 3245 O O . GLU A 1 422 ? -24.688 -19.123 13.236 1.00 59.28 422 GLU A O 1
ATOM 3250 N N . THR A 1 423 ? -26.379 -19.847 14.513 1.00 45.97 423 THR A N 1
ATOM 3251 C CA . THR A 1 423 ? -25.549 -20.724 15.344 1.00 45.97 423 THR A CA 1
ATOM 3252 C C . THR A 1 423 ? -25.111 -21.890 14.476 1.00 45.97 423 THR A C 1
ATOM 3254 O O . THR A 1 423 ? -25.960 -22.663 14.036 1.00 45.97 423 THR A O 1
ATOM 3257 N N . ALA A 1 424 ? -23.805 -22.011 14.232 1.00 42.16 424 ALA A N 1
ATOM 3258 C CA . ALA A 1 424 ? -23.241 -23.155 13.533 1.00 42.16 424 ALA A CA 1
ATOM 3259 C C . ALA A 1 424 ? -23.665 -24.435 14.271 1.00 42.16 424 ALA A C 1
ATOM 3261 O O . ALA A 1 424 ? -23.226 -24.702 15.389 1.00 42.16 424 ALA A O 1
ATOM 3262 N N . LEU A 1 425 ? -24.579 -25.185 13.660 1.00 34.62 425 LEU A N 1
ATOM 3263 C CA . LEU A 1 425 ? -24.918 -26.546 14.041 1.00 34.62 425 LEU A CA 1
ATOM 3264 C C . LEU A 1 425 ? -23.807 -27.439 13.499 1.00 34.62 425 LEU A C 1
ATOM 3266 O O . LEU A 1 425 ? -23.927 -27.948 12.392 1.00 34.62 425 LEU A O 1
ATOM 3270 N N . PHE A 1 426 ? -22.738 -27.636 14.265 1.00 35.78 426 PHE A N 1
ATOM 3271 C CA . PHE A 1 426 ? -21.863 -28.782 14.038 1.00 35.78 426 PHE A CA 1
ATOM 3272 C C . PHE A 1 426 ? -21.611 -29.512 15.356 1.00 35.78 426 PHE A C 1
ATOM 3274 O O . PHE A 1 426 ? -21.292 -28.902 16.379 1.00 35.78 426 PHE A O 1
ATOM 3281 N N . ALA A 1 427 ? -21.911 -30.809 15.288 1.00 29.58 427 ALA A N 1
ATOM 3282 C CA . ALA A 1 427 ? -21.870 -31.824 16.330 1.00 29.58 427 ALA A CA 1
ATOM 3283 C C . ALA A 1 427 ? -20.479 -32.446 16.475 1.00 29.58 427 ALA A C 1
ATOM 3285 O O . ALA A 1 427 ? -19.709 -32.387 15.489 1.00 29.58 427 ALA A O 1
#

pLDDT: mean 76.77, std 17.38, range [29.05, 98.12]

Organism: Thalassiosira oceanica (NCBI:txid159749)

Sequence (427 aa):
GPRTDYNAFGDVPTYSSSNPVVYGNKAIEIDEWRIVQIDERHLSVSHSGGGVSRVYSNNGYVTSGSAAYSGWQQDLGTPTCAFMTEKFLQLGDWRIAEMDENHLSVSHRNGYTRRDGTFHSGWGSKSWNGWDLVATNVLQGSTDGCASIQDALLIPVADGSGSSQVLVKFNKPMDGSSADKSLYRIYAAEGEDLDILSASFSTTDQSLLELNIAGIPSGVTYNVMTVDQEVGGSPEPVKLVPTATSVFLPSVFFKTSQIFRDTGSTHRGPRSDFHGFDLVTSSGLTYSSQPIMFGDKGVQIRDWRIRQIDATHMSVSNENGNVSRIYRADGTVHGNNKDFSGYQIEELGEPACAYLTSSFLQIGDWRFGEISTHLSVTHKGGKTAMIYRDDGRIFQGPRTDFNAWGLQDEEILMGSNEGCGETALFA